Protein AF-A0A0E0NZV2-F1 (afdb_monomer)

Foldseek 3Di:
DDDPPDPPPPPPPAPLVVLVVCVVVDDADDFPPPDQDDPVQQVVLQVVLLVVLVVQLPAAAPLQDPCLQVPPFDDLLQQLCLLQLAHGRTLCNRRCLLLLVLVVVLLLCCLVVVHPQDPVDPVSVSSSLSSSLVSSLVVQLVVLLLCLLLQSRHHCVVSPVVSSVSSSVSNSVSSVSLSNSQSCQVSNSYQDGSSLSSSLSSQVVLLCCLAPPQAWDDPPPDTAGLHLPNRLVVLCVPDPDNVVSLVCSQPVDPDDDDRDHPLQAVLQVVLLVVLLVLQPAWDWFFKAQLPDPPPDRGHTDTCGLLNLQLSLVSVVSSVLVVLLSVLSSCCVVPPPDPVSVQSFDADPSHRQTPDHPNQLCRQQQELVSCVVPVVSLVSNLVCQLVSLLVSLVVSCSSVLVQLVSVLVVCVVVNMDGPPDDSVRSSVVSNVCNSVSSSSSSNVLSVSQSSSSHSNHSGRSSSSSSSSSSVVSSVVSVVVSVVD

Structure (mmCIF, N/CA/C/O backbone):
data_AF-A0A0E0NZV2-F1
#
_entry.id   AF-A0A0E0NZV2-F1
#
loop_
_atom_site.group_PDB
_atom_site.id
_atom_site.type_symbol
_atom_site.label_atom_id
_atom_site.label_alt_id
_atom_site.label_comp_id
_atom_site.label_asym_id
_atom_site.label_entity_id
_atom_site.label_seq_id
_atom_site.pdbx_PDB_ins_code
_atom_site.Cartn_x
_atom_site.Cartn_y
_atom_site.Cartn_z
_atom_site.occupancy
_atom_site.B_iso_or_equiv
_atom_site.auth_seq_id
_atom_site.auth_comp_id
_atom_site.auth_asym_id
_atom_site.auth_atom_id
_atom_site.pdbx_PDB_model_num
ATOM 1 N N . MET A 1 1 ? -22.552 44.363 41.358 1.00 32.25 1 MET A N 1
ATOM 2 C CA . MET A 1 1 ? -21.318 44.180 42.149 1.00 32.25 1 MET A CA 1
ATOM 3 C C . MET A 1 1 ? -20.881 42.730 42.026 1.00 32.25 1 MET A C 1
ATOM 5 O O . MET A 1 1 ? -21.705 41.866 42.267 1.00 32.25 1 MET A O 1
ATOM 9 N N . ALA A 1 2 ? -19.625 42.539 41.610 1.00 36.62 2 ALA A N 1
ATOM 10 C CA . ALA A 1 2 ? -18.756 41.363 41.749 1.00 36.62 2 ALA A CA 1
ATOM 11 C C . ALA A 1 2 ? -19.252 39.970 41.306 1.00 36.62 2 ALA A C 1
ATOM 13 O O . ALA A 1 2 ? -20.187 39.404 41.855 1.00 36.62 2 ALA A O 1
ATOM 14 N N . GLY A 1 3 ? -18.503 39.378 40.367 1.00 28.09 3 GLY A N 1
ATOM 15 C CA . GLY A 1 3 ? -18.608 37.955 40.044 1.00 28.09 3 GLY A CA 1
ATOM 16 C C . GLY A 1 3 ? -17.982 37.506 38.720 1.00 28.09 3 GLY A C 1
ATOM 17 O O . GLY A 1 3 ? -18.413 36.498 38.179 1.00 28.09 3 GLY A O 1
ATOM 18 N N . ARG A 1 4 ? -16.999 38.226 38.152 1.00 30.36 4 ARG A N 1
ATOM 19 C CA . ARG A 1 4 ? -16.176 37.684 37.056 1.00 30.36 4 ARG A CA 1
ATOM 20 C C . ARG A 1 4 ? -15.251 36.617 37.643 1.00 30.36 4 ARG A C 1
ATOM 22 O O . ARG A 1 4 ? -14.190 36.946 38.162 1.00 30.36 4 ARG A O 1
ATOM 29 N N . SER A 1 5 ? -15.644 35.349 37.556 1.00 30.02 5 SER A N 1
ATOM 30 C CA . SER A 1 5 ? -14.710 34.234 37.684 1.00 30.02 5 SER A CA 1
ATOM 31 C C . SER A 1 5 ? -13.857 34.198 36.418 1.00 30.02 5 SER A C 1
ATOM 33 O O . SER A 1 5 ? -14.290 33.741 35.361 1.00 30.02 5 SER A O 1
ATOM 35 N N . SER A 1 6 ? -12.655 34.748 36.525 1.00 30.53 6 SER A N 1
ATOM 36 C CA . SER A 1 6 ? -11.580 34.614 35.555 1.00 30.53 6 SER A CA 1
ATOM 37 C C . SER A 1 6 ? -11.226 33.136 35.372 1.00 30.53 6 SER A C 1
ATOM 39 O O . SER A 1 6 ? -10.406 32.593 36.111 1.00 30.53 6 SER A O 1
ATOM 41 N N . SER A 1 7 ? -11.832 32.480 34.383 1.00 30.81 7 SER A N 1
ATOM 42 C CA . SER A 1 7 ? -11.228 31.303 33.767 1.00 30.81 7 SER A CA 1
ATOM 43 C C . SER A 1 7 ? -9.992 31.793 33.024 1.00 30.81 7 SER A C 1
ATOM 45 O O . SER A 1 7 ? -10.098 32.470 32.001 1.00 30.81 7 SER A O 1
ATOM 47 N N . SER A 1 8 ? -8.830 31.516 33.599 1.00 27.69 8 SER A N 1
ATOM 48 C CA . SER A 1 8 ? -7.523 31.727 33.002 1.00 27.69 8 SER A CA 1
ATOM 49 C C . SER A 1 8 ? -7.488 31.109 31.603 1.00 27.69 8 SER A C 1
ATOM 51 O O . SER A 1 8 ? -7.300 29.908 31.424 1.00 27.69 8 SER A O 1
ATOM 53 N N . SER A 1 9 ? -7.670 31.954 30.590 1.00 33.44 9 SER A N 1
ATOM 54 C CA . SER A 1 9 ? -7.289 31.669 29.216 1.00 33.44 9 SER A CA 1
ATOM 55 C C . SER A 1 9 ? -5.767 31.592 29.183 1.00 33.44 9 SER A C 1
ATOM 57 O O . SER A 1 9 ? -5.082 32.573 28.894 1.00 33.44 9 SER A O 1
ATOM 59 N N . SER A 1 10 ? -5.220 30.432 29.534 1.00 33.00 10 SER A N 1
ATOM 60 C CA . SER A 1 10 ? -3.885 30.084 29.090 1.00 33.00 10 SER A CA 1
ATOM 61 C C . SER A 1 10 ? -3.962 29.992 27.569 1.00 33.00 10 SER A C 1
ATOM 63 O O . SER A 1 10 ? -4.482 29.033 26.999 1.00 33.00 10 SER A O 1
ATOM 65 N N . SER A 1 11 ? -3.472 31.034 26.903 1.00 40.03 11 SER A N 1
ATOM 66 C CA . SER A 1 11 ? -3.041 31.010 25.509 1.00 40.03 11 SER A CA 1
ATOM 67 C C . SER A 1 11 ? -1.872 30.030 25.382 1.00 40.03 11 SER A C 1
ATOM 69 O O . SER A 1 11 ? -0.721 30.387 25.154 1.00 40.03 11 SER A O 1
ATOM 71 N N . SER A 1 12 ? -2.159 28.749 25.597 1.00 40.56 12 SER A N 1
ATOM 72 C CA . SER A 1 12 ? -1.285 27.668 25.191 1.00 40.56 12 SER A CA 1
ATOM 73 C C . SER A 1 12 ? -1.320 27.699 23.674 1.00 40.56 12 SER A C 1
ATOM 75 O O . SER A 1 12 ? -2.352 27.388 23.089 1.00 40.56 12 SER A O 1
ATOM 77 N N . PHE A 1 13 ? -0.235 28.159 23.049 1.00 45.69 13 PHE A N 1
ATOM 78 C CA . PHE A 1 13 ? -0.025 28.037 21.611 1.00 45.69 13 PHE A CA 1
ATOM 79 C C . PHE A 1 13 ? -0.293 26.584 21.209 1.00 45.69 13 PHE A C 1
ATOM 81 O O . PHE A 1 13 ? 0.538 25.702 21.430 1.00 45.69 13 PHE A O 1
ATOM 88 N N . ARG A 1 14 ? -1.482 26.312 20.668 1.00 58.84 14 ARG A N 1
ATOM 89 C CA . ARG A 1 14 ? -1.804 25.001 20.122 1.00 58.84 14 ARG A CA 1
ATOM 90 C C . ARG A 1 14 ? -1.232 24.979 18.719 1.00 58.84 14 ARG A C 1
ATOM 92 O O . ARG A 1 14 ? -1.557 25.834 17.905 1.00 58.84 14 ARG A O 1
ATOM 99 N N . LEU A 1 15 ? -0.415 23.974 18.416 1.00 60.66 15 LEU A N 1
ATOM 100 C CA . LEU A 1 15 ? 0.101 23.752 17.060 1.00 60.66 15 LEU A CA 1
ATOM 101 C C . LEU A 1 15 ? -1.025 23.697 16.005 1.00 60.66 15 LEU A C 1
ATOM 103 O O . LEU A 1 15 ? -0.796 24.075 14.861 1.00 60.66 15 LEU A O 1
ATOM 107 N N . LEU A 1 16 ? -2.248 23.308 16.395 1.00 61.91 16 LEU A N 1
ATOM 108 C CA . LEU A 1 16 ? -3.429 23.334 15.521 1.00 61.91 16 LEU A CA 1
ATOM 109 C C . LEU A 1 16 ? -3.835 24.752 15.079 1.00 61.91 16 LEU A C 1
ATOM 111 O O . LEU A 1 16 ? -4.348 24.922 13.975 1.00 61.91 16 LEU A O 1
ATOM 115 N N . ASP A 1 17 ? -3.585 25.778 15.897 1.00 65.88 17 ASP A N 1
ATOM 116 C CA . ASP A 1 17 ? -3.957 27.161 15.574 1.00 65.88 17 ASP A CA 1
ATOM 117 C C . ASP A 1 17 ? -3.041 27.774 14.504 1.00 65.88 17 ASP A C 1
ATOM 119 O O . ASP A 1 17 ? -3.435 28.721 13.826 1.00 65.88 17 ASP A O 1
ATOM 123 N N . LEU A 1 18 ? -1.861 27.181 14.275 1.00 64.88 18 LEU A N 1
ATOM 124 C CA . LEU A 1 18 ? -0.940 27.561 13.200 1.00 64.88 18 LEU A CA 1
ATOM 125 C C . LEU A 1 18 ? -1.483 27.195 11.806 1.00 64.88 18 LEU A C 1
ATOM 127 O O . LEU A 1 18 ? -1.093 27.796 10.808 1.00 64.88 18 LEU A O 1
ATOM 131 N N . VAL A 1 19 ? -2.402 26.225 11.735 1.00 67.06 19 VAL A N 1
ATOM 132 C CA . VAL A 1 19 ? -3.010 25.748 10.481 1.00 67.06 19 VAL A CA 1
ATOM 133 C C . VAL A 1 19 ? -4.252 26.560 10.107 1.00 67.06 19 VAL A C 1
ATOM 135 O O . VAL A 1 19 ? -4.541 26.714 8.922 1.00 67.06 19 VAL A O 1
ATOM 138 N N . ARG A 1 20 ? -4.946 27.158 11.090 1.00 68.38 20 ARG A N 1
ATOM 139 C CA . ARG A 1 20 ? -6.144 28.001 10.889 1.00 68.38 20 ARG A CA 1
ATOM 140 C C . ARG A 1 20 ? -6.035 29.045 9.765 1.00 68.38 20 ARG A C 1
ATOM 142 O O . ARG A 1 20 ? -6.991 29.131 8.997 1.00 68.38 20 ARG A O 1
ATOM 149 N N . PRO A 1 21 ? -4.935 29.813 9.600 1.00 71.25 21 PRO A N 1
ATOM 150 C CA . PRO A 1 21 ? -4.840 30.790 8.510 1.00 71.25 21 PRO A CA 1
ATOM 151 C C . PRO A 1 21 ? -4.806 30.159 7.109 1.00 71.25 21 PRO A C 1
ATOM 153 O O . PRO A 1 21 ? -5.149 30.829 6.139 1.00 71.25 21 PRO A O 1
ATOM 156 N N . PHE A 1 22 ? -4.432 28.883 6.986 1.00 70.62 22 PHE A N 1
ATOM 157 C CA . PHE A 1 22 ? -4.346 28.181 5.702 1.00 70.62 22 PHE A CA 1
ATOM 158 C C . PHE A 1 22 ? -5.611 27.392 5.346 1.00 70.62 22 PHE A C 1
ATOM 160 O O . PHE A 1 22 ? -5.809 27.073 4.177 1.00 70.62 22 PHE A O 1
ATOM 167 N N . VAL A 1 23 ? -6.496 27.122 6.313 1.00 70.75 23 VAL A N 1
ATOM 168 C CA . VAL A 1 23 ? -7.786 26.441 6.089 1.00 70.75 23 VAL A CA 1
ATOM 169 C C . VAL A 1 23 ? -8.616 27.067 4.953 1.00 70.75 23 VAL A C 1
ATOM 171 O O . VAL A 1 23 ? -9.043 26.312 4.084 1.00 70.75 23 VAL A O 1
ATOM 174 N N . PRO A 1 24 ? -8.812 28.401 4.860 1.00 69.06 24 PRO A N 1
ATOM 175 C CA . PRO A 1 24 ? -9.628 28.982 3.788 1.00 69.06 24 PRO A CA 1
ATOM 176 C C . PRO A 1 24 ? -8.982 28.919 2.393 1.00 69.06 24 PRO A C 1
ATOM 178 O O . PRO A 1 24 ? -9.675 29.107 1.397 1.00 69.06 24 PRO A O 1
ATOM 181 N N . LEU A 1 25 ? -7.670 28.670 2.302 1.00 71.50 25 LEU A N 1
ATOM 182 C CA . LEU A 1 25 ? -6.939 28.548 1.034 1.00 71.50 25 LEU A CA 1
ATOM 183 C C . LEU A 1 25 ? -6.938 27.114 0.488 1.00 71.50 25 LEU A C 1
ATOM 185 O O . LEU A 1 25 ? -6.632 26.905 -0.686 1.00 71.50 25 LEU A O 1
ATOM 189 N N . LEU A 1 26 ? -7.253 26.121 1.324 1.00 74.81 26 LEU A N 1
ATOM 190 C CA . LEU A 1 26 ? -7.222 24.717 0.934 1.00 74.81 26 LEU A CA 1
ATOM 191 C C . LEU A 1 26 ? -8.544 24.329 0.249 1.00 74.81 26 LEU A C 1
ATOM 193 O O . LEU A 1 26 ? -9.601 24.412 0.872 1.00 74.81 26 LEU A O 1
ATOM 197 N N . PRO A 1 27 ? -8.520 23.854 -1.009 1.00 74.75 27 PRO A N 1
ATOM 198 C CA . PRO A 1 27 ? -9.737 23.446 -1.709 1.00 74.75 27 PRO A CA 1
ATOM 199 C C . PRO A 1 27 ? -10.295 22.169 -1.085 1.00 74.75 27 PRO A C 1
ATOM 201 O O . PRO A 1 27 ? -9.691 21.116 -1.242 1.00 74.75 27 PRO A O 1
ATOM 204 N N . GLU A 1 28 ? -11.415 22.232 -0.371 1.00 73.38 28 GLU A N 1
ATOM 205 C CA . GLU A 1 28 ? -11.947 21.117 0.420 1.00 73.38 28 GLU A CA 1
ATOM 206 C C . GLU A 1 28 ? -13.145 20.413 -0.245 1.00 73.38 28 GLU A C 1
ATOM 208 O O . GLU A 1 28 ? -14.040 21.061 -0.793 1.00 73.38 28 GLU A O 1
ATOM 213 N N . VAL A 1 29 ? -13.192 19.074 -0.186 1.00 76.81 29 VAL A N 1
ATOM 214 C CA . VAL A 1 29 ? -14.366 18.317 -0.650 1.00 76.81 29 VAL A CA 1
ATOM 215 C C . VAL A 1 29 ? -15.492 18.500 0.367 1.00 76.81 29 VAL A C 1
ATOM 217 O O . VAL A 1 29 ? -15.311 18.214 1.546 1.00 76.81 29 VAL A O 1
ATOM 220 N N . ARG A 1 30 ? -16.675 18.961 -0.048 1.00 73.69 30 ARG A N 1
ATOM 221 C CA . ARG A 1 30 ? -17.800 19.134 0.887 1.00 73.69 30 ARG A CA 1
ATOM 222 C C . ARG A 1 30 ? -18.292 17.786 1.414 1.00 73.69 30 ARG A C 1
ATOM 224 O O . ARG A 1 30 ? -18.567 16.871 0.632 1.00 73.69 30 ARG A O 1
ATOM 231 N N . GLU A 1 31 ? -18.419 17.681 2.734 1.00 71.06 31 GLU A N 1
ATOM 232 C CA . GLU A 1 31 ? -19.078 16.542 3.373 1.00 71.06 31 GLU A CA 1
ATOM 233 C C . GLU A 1 31 ? -20.542 16.447 2.907 1.00 71.06 31 GLU A C 1
ATOM 235 O O . GLU A 1 31 ? -21.157 17.473 2.609 1.00 71.06 31 GLU A O 1
ATOM 240 N N . PRO A 1 32 ? -21.113 15.237 2.783 1.00 68.38 32 PRO A N 1
ATOM 241 C CA . PRO A 1 32 ? -22.511 15.089 2.395 1.00 68.38 32 PRO A CA 1
ATOM 242 C C . PRO A 1 32 ? -23.438 15.746 3.435 1.00 68.38 32 PRO A C 1
ATOM 244 O O . PRO A 1 32 ? -23.298 15.483 4.627 1.00 68.38 32 PRO A O 1
ATOM 247 N N . ASP A 1 33 ? -24.400 16.557 2.971 1.00 55.34 33 ASP A N 1
ATOM 248 C CA . ASP A 1 33 ? -25.298 17.426 3.765 1.00 55.34 33 ASP A CA 1
ATOM 249 C C . ASP A 1 33 ? -26.255 16.666 4.718 1.00 55.34 33 ASP A C 1
ATOM 251 O O . ASP A 1 33 ? -27.476 16.641 4.542 1.00 55.34 33 ASP A O 1
ATOM 255 N N . GLY A 1 34 ? -25.718 15.973 5.723 1.00 58.31 34 GLY A N 1
ATOM 256 C CA . GLY A 1 34 ? -26.465 15.280 6.781 1.00 58.31 34 GLY A CA 1
ATOM 257 C C . GLY A 1 34 ? -27.263 14.043 6.341 1.00 58.31 34 GLY A C 1
ATOM 258 O O . GLY A 1 34 ? -27.715 13.268 7.186 1.00 58.31 34 GLY A O 1
ATOM 259 N N . ARG A 1 35 ? -27.421 13.794 5.033 1.00 60.84 35 ARG A N 1
ATOM 260 C CA . ARG A 1 35 ? -28.046 12.579 4.488 1.00 60.84 35 ARG A CA 1
ATOM 261 C C . ARG A 1 35 ? -26.983 11.537 4.160 1.00 60.84 35 ARG A C 1
ATOM 263 O O . ARG A 1 35 ? -26.084 11.783 3.359 1.00 60.84 35 ARG A O 1
ATOM 270 N N . ARG A 1 36 ? -27.120 10.336 4.736 1.00 66.81 36 ARG A N 1
ATOM 271 C CA . ARG A 1 36 ? -26.273 9.188 4.382 1.00 66.81 36 ARG A CA 1
ATOM 272 C C . ARG A 1 36 ? -26.370 8.930 2.878 1.00 66.81 36 ARG A C 1
ATOM 274 O O . ARG A 1 36 ? -27.466 8.780 2.338 1.00 66.81 36 ARG A O 1
ATOM 281 N N . VAL A 1 37 ? -25.221 8.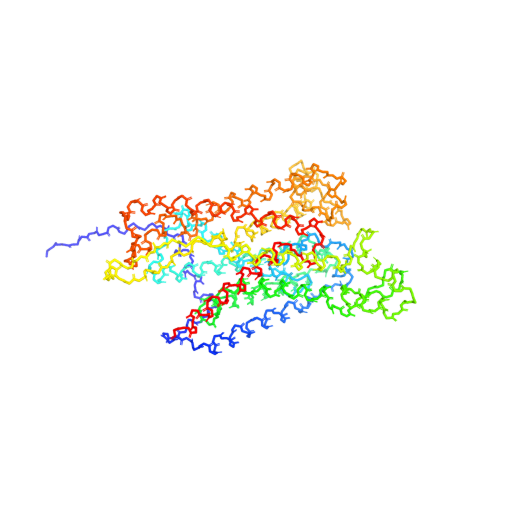878 2.209 1.00 77.00 37 VAL A N 1
ATOM 282 C CA . VAL A 1 37 ? -25.146 8.583 0.775 1.00 77.00 37 VAL A CA 1
ATOM 283 C C . VAL A 1 37 ? -25.684 7.163 0.543 1.00 77.00 37 VAL A C 1
ATOM 285 O O . VAL A 1 37 ? -25.226 6.236 1.217 1.00 77.00 37 VAL A O 1
ATOM 288 N N . PRO A 1 38 ? -26.645 6.960 -0.379 1.00 81.00 38 PRO A N 1
ATOM 289 C CA . PRO A 1 38 ? -27.196 5.636 -0.633 1.00 81.00 38 PRO A CA 1
ATOM 290 C C . PRO A 1 38 ? -26.116 4.701 -1.182 1.00 81.00 38 PRO A C 1
ATOM 292 O O . PRO A 1 38 ? -25.257 5.116 -1.963 1.00 81.00 38 PRO A O 1
ATOM 295 N N . PHE A 1 39 ? -26.207 3.420 -0.826 1.00 81.06 39 PHE A N 1
ATOM 296 C CA . PHE A 1 39 ? -25.228 2.383 -1.162 1.00 81.06 39 PHE A CA 1
ATOM 297 C C . PHE A 1 39 ? -24.814 2.375 -2.646 1.00 81.06 39 PHE A C 1
ATOM 299 O O . PHE A 1 39 ? -23.628 2.359 -2.967 1.00 81.06 39 PHE A O 1
ATOM 306 N N . ARG A 1 40 ? -25.780 2.471 -3.573 1.00 84.25 40 ARG A N 1
ATOM 307 C CA . ARG A 1 40 ? -25.501 2.498 -5.023 1.00 84.25 40 ARG A CA 1
ATOM 308 C C . ARG A 1 40 ? -24.644 3.697 -5.436 1.00 84.25 40 ARG A C 1
ATOM 310 O O . ARG A 1 40 ? -23.775 3.557 -6.290 1.00 84.25 40 ARG A O 1
ATOM 317 N N . ARG A 1 41 ? -24.874 4.865 -4.826 1.00 84.69 41 ARG A N 1
ATOM 318 C CA . ARG A 1 41 ? -24.106 6.084 -5.111 1.00 84.69 41 ARG A CA 1
ATOM 319 C C . ARG A 1 41 ? -22.706 5.996 -4.515 1.00 84.69 41 ARG A C 1
ATOM 321 O O . ARG A 1 41 ? -21.766 6.376 -5.199 1.00 84.69 41 ARG A O 1
ATOM 328 N N . LYS A 1 42 ? -22.553 5.420 -3.317 1.00 85.88 42 LYS A N 1
ATOM 329 C CA . LYS A 1 42 ? -21.223 5.124 -2.764 1.00 85.88 42 LYS A CA 1
ATOM 330 C C . LYS A 1 42 ? -20.426 4.184 -3.660 1.00 85.88 42 LYS A C 1
ATOM 332 O O . LYS A 1 42 ? -19.257 4.437 -3.931 1.00 85.88 42 LYS A O 1
ATOM 337 N N . LEU A 1 43 ? -21.064 3.130 -4.173 1.00 86.44 43 LEU A N 1
ATOM 338 C CA . LEU A 1 43 ? -20.422 2.188 -5.090 1.00 86.44 43 LEU A CA 1
ATOM 339 C C . LEU A 1 43 ? -19.987 2.864 -6.387 1.00 86.44 43 LEU A C 1
ATOM 341 O O . LEU A 1 43 ? -18.843 2.701 -6.798 1.00 86.44 43 LEU A O 1
ATOM 345 N N . ALA A 1 44 ? -20.865 3.670 -6.987 1.00 88.75 44 ALA A N 1
ATOM 346 C CA . ALA A 1 44 ? -20.544 4.428 -8.190 1.00 88.75 44 ALA A CA 1
ATOM 347 C C . ALA A 1 44 ? -19.397 5.426 -7.958 1.00 88.75 44 ALA A C 1
ATOM 349 O O . ALA A 1 44 ? -18.475 5.482 -8.765 1.00 88.75 44 ALA A O 1
ATOM 350 N N . CYS A 1 45 ? -19.406 6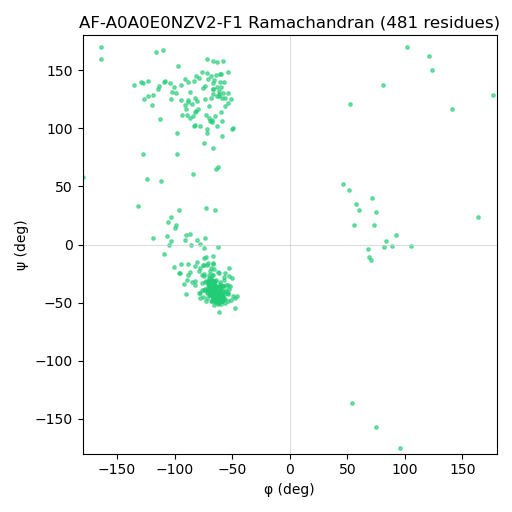.165 -6.844 1.00 88.19 45 CYS A N 1
ATOM 351 C CA . CYS A 1 45 ? -18.323 7.083 -6.481 1.00 88.19 45 CYS A CA 1
ATOM 352 C C . CYS A 1 45 ? -17.003 6.345 -6.227 1.00 88.19 45 CYS A C 1
ATOM 354 O O . CYS A 1 45 ? -15.964 6.786 -6.706 1.00 88.19 45 CYS A O 1
ATOM 356 N N . THR A 1 46 ? -17.044 5.203 -5.535 1.00 88.81 46 THR A N 1
ATOM 357 C CA . THR A 1 46 ? -15.857 4.370 -5.286 1.00 88.81 46 THR A CA 1
ATOM 358 C C . THR A 1 46 ? -15.268 3.852 -6.599 1.00 88.81 46 THR A C 1
ATOM 360 O O . THR A 1 46 ? -14.065 3.956 -6.821 1.00 88.81 46 THR A O 1
ATOM 363 N N . ALA A 1 47 ? -16.114 3.348 -7.502 1.00 89.69 47 ALA A N 1
ATOM 364 C CA . ALA A 1 47 ? -15.694 2.873 -8.817 1.00 89.69 47 ALA A CA 1
ATOM 365 C C . ALA A 1 47 ? -15.147 4.007 -9.699 1.00 89.69 47 ALA A C 1
ATOM 367 O O . ALA A 1 47 ? -14.125 3.828 -10.355 1.00 89.69 47 ALA A O 1
ATOM 368 N N . ALA A 1 48 ? -15.782 5.183 -9.686 1.00 91.31 48 ALA A N 1
ATOM 369 C CA . ALA A 1 48 ? -15.318 6.353 -10.428 1.00 91.31 48 ALA A CA 1
ATOM 370 C C . ALA A 1 48 ? -13.963 6.860 -9.912 1.00 91.31 48 ALA A C 1
ATOM 372 O O . ALA A 1 48 ? -13.078 7.152 -10.713 1.00 91.31 48 ALA A O 1
ATOM 373 N N . ALA A 1 49 ? -13.776 6.911 -8.589 1.00 90.81 49 ALA A N 1
ATOM 374 C CA . ALA A 1 49 ? -12.504 7.288 -7.981 1.00 90.81 49 ALA A CA 1
ATOM 375 C C . ALA A 1 49 ? -11.390 6.292 -8.337 1.00 90.81 49 ALA A C 1
ATOM 377 O O . ALA A 1 49 ? -10.289 6.698 -8.702 1.00 90.81 49 ALA A O 1
ATOM 378 N N . LEU A 1 50 ? -11.694 4.990 -8.295 1.00 90.00 50 LEU A N 1
ATOM 379 C CA . LEU A 1 50 ? -10.762 3.939 -8.695 1.00 90.00 50 LEU A CA 1
ATOM 380 C C . LEU A 1 50 ? -10.388 4.038 -10.178 1.00 90.00 50 LEU A C 1
ATOM 382 O O . LEU A 1 50 ? -9.218 3.926 -10.529 1.00 90.00 50 LEU A O 1
ATOM 386 N N . PHE A 1 51 ? -11.370 4.275 -11.047 1.00 90.81 51 PHE A N 1
ATOM 387 C CA . PHE A 1 51 ? -11.138 4.434 -12.478 1.00 90.81 51 PHE A CA 1
ATOM 388 C C . PHE A 1 51 ? -10.273 5.661 -12.781 1.00 90.81 51 PHE A C 1
ATOM 390 O O . PHE A 1 51 ? -9.329 5.560 -13.558 1.00 90.81 51 PHE A O 1
ATOM 397 N N . ALA A 1 52 ? -10.550 6.797 -12.134 1.00 90.69 52 ALA A N 1
ATOM 398 C CA . ALA A 1 52 ? -9.731 7.999 -12.262 1.00 90.69 52 ALA A CA 1
ATOM 399 C C . ALA A 1 52 ? -8.284 7.741 -11.816 1.00 90.69 52 ALA A C 1
ATOM 401 O O . ALA A 1 52 ? -7.352 8.109 -12.529 1.00 90.69 52 ALA A O 1
ATOM 402 N N . PHE A 1 53 ? -8.096 7.048 -10.688 1.00 89.75 53 PHE A N 1
ATOM 403 C CA . PHE A 1 53 ? -6.772 6.660 -10.205 1.00 89.75 53 PHE A CA 1
ATOM 404 C C . PHE A 1 53 ? -6.025 5.782 -11.221 1.00 89.75 53 PHE A C 1
ATOM 406 O O . PHE A 1 53 ? -4.907 6.114 -11.606 1.00 89.75 53 PHE A O 1
ATOM 413 N N . LEU A 1 54 ? -6.656 4.712 -11.717 1.00 88.06 54 LEU A N 1
ATOM 414 C CA . LEU A 1 54 ? -6.057 3.806 -12.706 1.00 88.06 54 LEU A CA 1
ATOM 415 C C . LEU A 1 54 ? -5.739 4.510 -14.032 1.00 88.06 54 LEU A C 1
ATOM 417 O O . LEU A 1 54 ? -4.688 4.272 -14.621 1.00 88.06 54 LEU A O 1
ATOM 421 N N . ALA A 1 55 ? -6.609 5.413 -14.490 1.00 89.50 55 ALA A N 1
ATOM 422 C CA . ALA A 1 55 ? -6.357 6.208 -15.687 1.00 89.50 55 ALA A CA 1
ATOM 423 C C . ALA A 1 55 ? -5.119 7.100 -15.512 1.00 89.50 55 ALA A C 1
ATOM 425 O O . ALA A 1 55 ? -4.251 7.126 -16.382 1.00 89.50 55 ALA A O 1
ATOM 426 N N . CYS A 1 56 ? -4.984 7.781 -14.369 1.00 87.31 56 CYS A N 1
ATOM 427 C CA . CYS A 1 56 ? -3.798 8.583 -14.069 1.00 87.31 56 CYS A CA 1
ATOM 428 C C . CYS A 1 56 ? -2.522 7.737 -13.942 1.00 87.31 56 CYS A C 1
ATOM 430 O O . CYS A 1 56 ? -1.458 8.176 -14.376 1.00 87.31 56 CYS A O 1
ATOM 432 N N . SER A 1 57 ? -2.634 6.516 -13.420 1.00 83.25 57 SER A N 1
ATOM 433 C CA . SER A 1 57 ? -1.541 5.542 -13.328 1.00 83.25 57 SER A CA 1
ATOM 434 C C . SER A 1 57 ? -1.051 5.014 -14.681 1.00 83.25 57 SER A C 1
ATOM 436 O O . SER A 1 57 ? -0.016 4.352 -14.724 1.00 83.25 57 SER A O 1
ATOM 438 N N . GLN A 1 58 ? -1.763 5.302 -15.774 1.00 84.38 58 GLN A N 1
ATOM 439 C CA . GLN A 1 58 ? -1.404 4.929 -17.148 1.00 84.38 58 GLN A CA 1
ATOM 440 C C . GLN A 1 58 ? -0.971 6.131 -18.006 1.00 84.38 58 GLN A C 1
ATOM 442 O O . GLN A 1 58 ? -0.491 5.949 -19.124 1.00 84.38 58 GLN A O 1
ATOM 447 N N . LEU A 1 59 ? -1.116 7.366 -17.508 1.00 85.62 59 LEU A N 1
ATOM 448 C CA . LEU A 1 59 ? -0.729 8.576 -18.236 1.00 85.62 59 LEU A CA 1
ATOM 449 C C . LEU A 1 59 ? 0.784 8.823 -18.106 1.00 85.62 59 LEU A C 1
ATOM 451 O O . LEU A 1 59 ? 1.248 9.109 -16.997 1.00 85.62 59 LEU A O 1
ATOM 455 N N . PRO A 1 60 ? 1.565 8.747 -19.202 1.00 83.94 60 PRO A N 1
ATOM 456 C CA . PRO A 1 60 ? 3.001 8.991 -19.155 1.00 83.94 60 PRO A CA 1
ATOM 457 C C . PRO A 1 60 ? 3.315 10.478 -18.946 1.00 83.94 60 PRO A C 1
ATOM 459 O O . PRO A 1 60 ? 2.601 11.356 -19.435 1.00 83.94 60 PRO A O 1
ATOM 462 N N . LEU A 1 61 ? 4.417 10.761 -18.250 1.00 82.19 61 LEU A N 1
ATOM 463 C CA . LEU A 1 61 ? 4.907 12.125 -18.035 1.00 82.19 61 LEU A CA 1
ATOM 464 C C . LEU A 1 61 ? 5.461 12.727 -19.330 1.00 82.19 61 LEU A C 1
ATOM 466 O O . LEU A 1 61 ? 6.139 12.067 -20.123 1.00 82.19 61 LEU A O 1
ATOM 470 N N . TYR A 1 62 ? 5.221 14.021 -19.513 1.00 80.12 62 TYR A N 1
ATOM 471 C CA . TYR A 1 62 ? 5.788 14.782 -20.620 1.00 80.12 62 TYR A CA 1
ATOM 472 C C . TYR A 1 62 ? 7.249 15.153 -20.329 1.00 80.12 62 TYR A C 1
ATOM 474 O O . TYR A 1 62 ? 7.601 15.480 -19.200 1.00 80.12 62 TYR A O 1
ATOM 482 N N . GLY A 1 63 ? 8.107 15.145 -21.353 1.00 68.56 63 GLY A N 1
ATOM 483 C CA . GLY A 1 63 ? 9.519 15.539 -21.225 1.00 68.56 63 GLY A CA 1
ATOM 484 C C . GLY A 1 63 ? 10.483 14.406 -20.851 1.00 68.56 63 GLY A C 1
ATOM 485 O O . GLY A 1 63 ? 11.694 14.625 -20.813 1.00 68.56 63 GLY A O 1
ATOM 486 N N . LEU A 1 64 ? 9.985 13.182 -20.641 1.00 65.75 64 LEU A N 1
ATOM 487 C CA . LEU A 1 64 ? 10.830 11.993 -20.534 1.00 65.75 64 LEU A CA 1
ATOM 488 C C . LEU A 1 64 ? 11.237 11.513 -21.931 1.00 65.75 64 LEU A C 1
ATOM 490 O O . LEU A 1 64 ? 10.401 11.083 -22.728 1.00 65.75 64 LEU A O 1
ATOM 494 N N . HIS A 1 65 ? 12.536 11.534 -22.232 1.00 55.62 65 HIS A N 1
ATOM 495 C CA . HIS A 1 65 ? 13.051 10.858 -23.420 1.00 55.62 65 HIS A CA 1
ATOM 496 C C . HIS A 1 65 ? 12.756 9.355 -23.288 1.00 55.62 65 HIS A C 1
ATOM 498 O O . HIS A 1 65 ? 13.098 8.745 -22.272 1.00 55.62 65 HIS A O 1
ATOM 504 N N . ARG A 1 66 ? 12.133 8.743 -24.309 1.00 44.88 66 ARG A N 1
ATOM 505 C CA . ARG A 1 66 ? 11.697 7.327 -24.297 1.00 44.88 66 ARG A CA 1
ATOM 506 C C . ARG A 1 66 ? 12.803 6.350 -23.862 1.00 44.88 66 ARG A C 1
ATOM 508 O O . ARG A 1 66 ? 12.494 5.345 -23.239 1.00 44.88 66 ARG A O 1
ATOM 515 N N . ALA A 1 67 ? 14.075 6.676 -24.110 1.00 41.69 67 ALA A N 1
ATOM 516 C CA . ALA A 1 67 ? 15.234 5.884 -23.691 1.00 41.69 67 ALA A CA 1
ATOM 517 C C . ALA A 1 67 ? 15.567 5.962 -22.181 1.00 41.69 67 ALA A C 1
ATOM 519 O O . ALA A 1 67 ? 16.106 5.004 -21.639 1.00 41.69 67 ALA A O 1
ATOM 520 N N . ALA A 1 68 ? 15.229 7.055 -21.483 1.00 44.75 68 ALA A N 1
ATOM 521 C CA . ALA A 1 68 ? 15.417 7.196 -20.032 1.00 44.75 68 ALA A CA 1
ATOM 522 C C . ALA A 1 68 ? 14.241 6.599 -19.233 1.00 44.75 68 ALA A C 1
ATOM 524 O O . ALA A 1 68 ? 14.442 6.036 -18.158 1.00 44.75 68 ALA A O 1
ATOM 525 N N . ALA A 1 69 ? 13.023 6.660 -19.789 1.00 41.09 69 ALA A N 1
ATOM 526 C CA . ALA A 1 69 ? 11.851 5.961 -19.253 1.00 41.09 69 ALA A CA 1
ATOM 527 C C . ALA A 1 69 ? 11.938 4.433 -19.456 1.00 41.09 69 ALA A C 1
ATOM 529 O O . ALA A 1 69 ? 11.507 3.675 -18.591 1.00 41.09 69 ALA A O 1
ATOM 530 N N . ALA A 1 70 ? 12.545 3.988 -20.564 1.00 37.28 70 ALA A N 1
ATOM 531 C CA . ALA A 1 70 ? 12.815 2.583 -20.884 1.00 37.28 70 ALA A CA 1
ATOM 532 C C . ALA A 1 70 ? 14.257 2.141 -20.555 1.00 37.28 70 ALA A C 1
ATOM 534 O O . ALA A 1 70 ? 14.719 1.123 -21.072 1.00 37.28 70 ALA A O 1
ATOM 535 N N . GLY A 1 71 ? 14.992 2.904 -19.735 1.00 38.81 71 GLY A N 1
ATOM 536 C CA . GLY A 1 71 ? 16.372 2.582 -19.374 1.00 38.81 71 GLY A CA 1
ATOM 537 C C . GLY A 1 71 ? 16.428 1.221 -18.686 1.00 38.81 71 GLY A C 1
ATOM 538 O O . GLY A 1 71 ? 15.883 1.069 -17.594 1.00 38.81 71 GLY A O 1
ATOM 539 N N . GLY A 1 72 ? 17.073 0.247 -19.336 1.00 36.41 72 GLY A N 1
ATOM 540 C CA . GLY A 1 72 ? 17.164 -1.172 -18.967 1.00 36.41 72 GLY A CA 1
ATOM 541 C C . GLY A 1 72 ? 17.904 -1.495 -17.662 1.00 36.41 72 GLY A C 1
ATOM 542 O O . GLY A 1 72 ? 18.490 -2.566 -17.543 1.00 36.41 72 GLY A O 1
ATOM 543 N N . GLY A 1 73 ? 17.884 -0.589 -16.685 1.00 41.59 73 GLY A N 1
ATOM 544 C CA . GLY A 1 73 ? 18.270 -0.861 -15.309 1.00 41.59 73 GLY A CA 1
ATOM 545 C C . GLY A 1 73 ? 17.075 -1.400 -14.527 1.00 41.59 73 GLY A C 1
ATOM 546 O O . GLY A 1 73 ? 15.987 -0.819 -14.568 1.00 41.59 73 GLY A O 1
ATOM 547 N N . ALA A 1 74 ? 17.281 -2.507 -13.810 1.00 44.88 74 ALA A N 1
ATOM 548 C CA . ALA A 1 74 ? 16.302 -3.051 -12.876 1.00 44.88 74 ALA A CA 1
ATOM 549 C C . ALA A 1 74 ? 15.823 -1.946 -11.922 1.00 44.88 74 ALA A C 1
ATOM 551 O O . ALA A 1 74 ? 16.641 -1.277 -11.293 1.00 44.88 74 ALA A O 1
ATOM 552 N N . ASP A 1 75 ? 14.507 -1.737 -11.853 1.00 55.03 75 ASP A N 1
ATOM 553 C CA . ASP A 1 75 ? 13.897 -0.757 -10.958 1.00 55.03 75 ASP A CA 1
ATOM 554 C C . ASP A 1 75 ? 14.155 -1.172 -9.499 1.00 55.03 75 ASP A C 1
ATOM 556 O O . ASP A 1 75 ? 13.588 -2.172 -9.046 1.00 55.03 75 ASP A O 1
ATOM 560 N N . PRO A 1 76 ? 14.994 -0.442 -8.745 1.00 51.97 76 PRO A N 1
ATOM 561 C CA . PRO A 1 76 ? 15.366 -0.832 -7.383 1.00 51.97 76 PRO A CA 1
ATOM 562 C C . PRO A 1 76 ? 14.195 -0.722 -6.411 1.00 51.97 76 PRO A C 1
ATOM 564 O O . PRO A 1 76 ? 14.203 -1.339 -5.350 1.00 51.97 76 PRO A O 1
ATOM 567 N N . PHE A 1 77 ? 13.174 0.061 -6.773 1.00 56.84 77 PHE A N 1
ATOM 568 C CA . PHE A 1 77 ? 12.002 0.325 -5.944 1.00 56.84 77 PHE A CA 1
ATOM 569 C C . PHE A 1 77 ? 10.799 -0.522 -6.325 1.00 56.84 77 PHE A C 1
ATOM 571 O O . PHE A 1 77 ? 9.687 -0.241 -5.878 1.00 56.84 77 PHE A O 1
ATOM 578 N N . TYR A 1 78 ? 10.995 -1.576 -7.115 1.00 61.09 78 TYR A N 1
ATOM 579 C CA . TYR A 1 78 ? 9.914 -2.439 -7.575 1.00 61.09 78 TYR A CA 1
ATOM 580 C C . TYR A 1 78 ? 8.979 -2.900 -6.439 1.00 61.09 78 TYR A C 1
ATOM 582 O O . TYR A 1 78 ? 7.755 -2.837 -6.586 1.00 61.09 78 TYR A O 1
ATOM 590 N N . TRP A 1 79 ? 9.521 -3.311 -5.281 1.00 60.31 79 TRP A N 1
ATOM 591 C CA . TRP A 1 79 ? 8.693 -3.751 -4.150 1.00 60.31 79 TRP A CA 1
ATOM 592 C C . TRP A 1 79 ? 7.937 -2.605 -3.473 1.00 60.31 79 TRP A C 1
ATOM 594 O O . TRP A 1 79 ? 6.826 -2.819 -2.987 1.00 60.31 79 TRP A O 1
ATOM 604 N N . VAL A 1 80 ? 8.518 -1.400 -3.454 1.00 64.19 80 VAL A N 1
ATOM 605 C CA . VAL A 1 80 ? 7.954 -0.226 -2.777 1.00 64.19 80 VAL A CA 1
ATOM 606 C C . VAL A 1 80 ? 6.795 0.305 -3.606 1.00 64.19 80 VAL A C 1
ATOM 608 O O . VAL A 1 80 ? 5.723 0.587 -3.077 1.00 64.19 80 VAL A O 1
ATOM 611 N N . ARG A 1 81 ? 7.000 0.395 -4.921 1.00 70.69 81 ARG A N 1
ATOM 612 C CA . ARG A 1 81 ? 6.019 0.891 -5.887 1.00 70.69 81 ARG A CA 1
ATOM 613 C C . ARG A 1 81 ? 4.696 0.139 -5.813 1.00 70.69 81 ARG A C 1
ATOM 615 O O . ARG A 1 81 ? 3.634 0.754 -5.862 1.00 70.69 81 ARG A O 1
ATOM 622 N N . ALA A 1 82 ? 4.757 -1.178 -5.613 1.00 63.91 82 ALA A N 1
ATOM 623 C CA . ALA A 1 82 ? 3.566 -1.999 -5.423 1.00 63.91 82 ALA A CA 1
ATOM 624 C C . ALA A 1 82 ? 2.747 -1.568 -4.189 1.00 63.91 82 ALA A C 1
ATOM 626 O O . ALA A 1 82 ? 1.523 -1.509 -4.255 1.00 63.91 82 ALA A O 1
ATOM 627 N N . ILE A 1 83 ? 3.415 -1.224 -3.086 1.00 67.88 83 ILE A N 1
ATOM 628 C CA . ILE A 1 83 ? 2.784 -0.851 -1.811 1.00 67.88 83 ILE A CA 1
ATOM 629 C C . ILE A 1 83 ? 2.254 0.586 -1.856 1.00 67.88 83 ILE A C 1
ATOM 631 O O . ILE A 1 83 ? 1.145 0.857 -1.398 1.00 67.88 83 ILE A O 1
ATOM 635 N N . LEU A 1 84 ? 3.031 1.500 -2.437 1.00 74.25 84 LEU A N 1
ATOM 636 C CA . LEU A 1 84 ? 2.722 2.930 -2.510 1.00 74.25 84 LEU A CA 1
ATOM 637 C C . LEU A 1 84 ? 1.863 3.311 -3.722 1.00 74.25 84 LEU A C 1
ATOM 639 O O . LEU A 1 84 ? 1.672 4.497 -3.983 1.00 74.25 84 LEU A O 1
ATOM 643 N N . ALA A 1 85 ? 1.342 2.322 -4.452 1.00 75.12 85 ALA A N 1
ATOM 644 C CA . ALA A 1 85 ? 0.509 2.520 -5.634 1.00 75.12 85 ALA A CA 1
ATOM 645 C C . ALA A 1 85 ? 1.150 3.476 -6.666 1.00 75.12 85 ALA A C 1
ATOM 647 O O . ALA A 1 85 ? 0.518 4.419 -7.132 1.00 75.12 85 ALA A O 1
ATOM 648 N N . SER A 1 86 ? 2.436 3.260 -6.960 1.00 76.19 86 SER A N 1
ATOM 649 C CA . SER A 1 86 ? 3.251 4.128 -7.817 1.00 76.19 86 SER A CA 1
ATOM 650 C C . SER A 1 86 ? 3.661 3.411 -9.102 1.00 76.19 86 SER A C 1
ATOM 652 O O . SER A 1 86 ? 4.159 2.283 -9.053 1.00 76.19 86 SER A O 1
ATOM 654 N N . ASN A 1 87 ? 3.522 4.096 -10.241 1.00 75.12 87 ASN A N 1
ATOM 655 C CA . ASN A 1 87 ? 3.915 3.594 -11.559 1.00 75.12 87 ASN A CA 1
ATOM 656 C C . ASN A 1 87 ? 4.991 4.478 -12.191 1.00 75.12 87 ASN A C 1
ATOM 658 O O . ASN A 1 87 ? 4.818 5.693 -12.286 1.00 75.12 87 ASN A O 1
ATOM 662 N N . ARG A 1 88 ? 6.085 3.850 -12.649 1.00 72.75 88 ARG A N 1
ATOM 663 C CA . ARG A 1 88 ? 7.260 4.552 -13.184 1.00 72.75 88 ARG A CA 1
ATOM 664 C C . ARG A 1 88 ? 6.958 5.289 -14.485 1.00 72.75 88 ARG A C 1
ATOM 666 O O . ARG A 1 88 ? 6.422 4.700 -15.417 1.00 72.75 88 ARG A O 1
ATOM 673 N N . GLY A 1 89 ? 7.409 6.535 -14.577 1.00 72.69 89 GLY A N 1
ATOM 674 C CA . GLY A 1 89 ? 7.258 7.396 -15.741 1.00 72.69 89 GLY A CA 1
ATOM 675 C C . GLY A 1 89 ? 5.835 7.911 -15.940 1.00 72.69 89 GLY A C 1
ATOM 676 O O . GLY A 1 89 ? 5.527 8.367 -17.040 1.00 72.69 89 GLY A O 1
ATOM 677 N N . THR A 1 90 ? 4.978 7.840 -14.917 1.00 84.81 90 THR A N 1
ATOM 678 C CA . THR A 1 90 ? 3.569 8.249 -15.004 1.00 84.81 90 THR A CA 1
ATOM 679 C C . THR A 1 90 ? 3.260 9.426 -14.092 1.00 84.81 90 THR A C 1
ATOM 681 O O . THR A 1 90 ? 4.026 9.756 -13.186 1.00 84.81 90 THR A O 1
ATOM 684 N N . VAL A 1 91 ? 2.110 10.062 -14.308 1.00 84.38 91 VAL A N 1
ATOM 685 C CA . VAL A 1 91 ? 1.608 11.141 -13.438 1.00 84.38 91 VAL A CA 1
ATOM 686 C C . VAL A 1 91 ? 1.485 10.679 -11.976 1.00 84.38 91 VAL A C 1
ATOM 688 O O . VAL A 1 91 ? 1.594 11.491 -11.060 1.00 84.38 91 VAL A O 1
ATOM 691 N N . MET A 1 92 ? 1.335 9.370 -11.751 1.00 86.00 92 MET A N 1
ATOM 692 C CA . MET A 1 92 ? 1.211 8.750 -10.435 1.00 86.00 92 MET A CA 1
ATOM 693 C C . MET A 1 92 ? 2.548 8.196 -9.893 1.00 86.00 92 MET A C 1
ATOM 695 O O . MET A 1 92 ? 2.557 7.244 -9.116 1.00 86.00 92 MET A O 1
ATOM 699 N N . GLU A 1 93 ? 3.694 8.787 -10.262 1.00 82.69 93 GLU A N 1
ATOM 700 C CA . GLU A 1 93 ? 5.026 8.367 -9.776 1.00 82.69 93 GLU A CA 1
ATOM 701 C C . GLU A 1 93 ? 5.146 8.417 -8.247 1.00 82.69 93 GLU A C 1
ATOM 703 O O . GLU A 1 93 ? 5.751 7.540 -7.637 1.00 82.69 93 GLU A O 1
ATOM 708 N N . LEU A 1 94 ? 4.582 9.444 -7.610 1.00 80.69 94 LEU A N 1
ATOM 709 C CA . LEU A 1 94 ? 4.597 9.575 -6.148 1.00 80.69 94 LEU A CA 1
ATOM 710 C C . LEU A 1 94 ? 3.553 8.673 -5.478 1.00 80.69 94 LEU A C 1
ATOM 712 O O . LEU A 1 94 ? 3.680 8.354 -4.293 1.00 80.69 94 LEU A O 1
ATOM 716 N N . GLY A 1 95 ? 2.538 8.240 -6.231 1.00 85.00 95 GLY A N 1
ATOM 717 C CA . GLY A 1 95 ? 1.442 7.418 -5.735 1.00 85.00 95 GLY A CA 1
ATOM 718 C C . GLY A 1 95 ? 0.746 8.033 -4.521 1.00 85.00 95 GLY A C 1
ATOM 719 O O . GLY A 1 95 ? 0.491 9.234 -4.454 1.00 85.00 95 GLY A O 1
ATOM 720 N N . ILE A 1 96 ? 0.469 7.187 -3.533 1.00 85.38 96 ILE A N 1
ATOM 721 C CA . ILE A 1 96 ? -0.152 7.567 -2.253 1.00 85.38 96 ILE A CA 1
ATOM 722 C C . ILE A 1 96 ? 0.873 7.937 -1.165 1.00 85.38 96 ILE A C 1
ATOM 724 O O . ILE A 1 96 ? 0.488 8.197 -0.024 1.00 85.38 96 ILE A O 1
ATOM 728 N N . THR A 1 97 ? 2.172 7.964 -1.487 1.00 83.81 97 THR A N 1
ATOM 729 C CA . THR A 1 97 ? 3.264 8.178 -0.513 1.00 83.81 97 THR A CA 1
ATOM 730 C C . THR A 1 97 ? 3.092 9.447 0.323 1.00 83.81 97 THR A C 1
ATOM 732 O O . THR A 1 97 ? 3.149 9.345 1.555 1.00 83.81 97 THR A O 1
ATOM 735 N N . PRO A 1 98 ? 2.796 10.622 -0.271 1.00 86.56 98 PRO A N 1
ATOM 736 C CA . PRO A 1 98 ? 2.644 11.849 0.508 1.00 86.56 98 PRO A CA 1
ATOM 737 C C . PRO A 1 98 ? 1.463 11.787 1.482 1.00 86.56 98 PRO A C 1
ATOM 739 O O . PRO A 1 98 ? 1.555 12.281 2.605 1.00 86.56 98 PRO A O 1
ATOM 742 N N . VAL A 1 99 ? 0.373 11.128 1.074 1.00 87.00 99 VAL A N 1
ATOM 743 C CA . VAL A 1 99 ? -0.856 10.978 1.868 1.00 87.00 99 VAL A CA 1
ATOM 744 C C . VAL A 1 99 ? -0.606 10.091 3.086 1.00 87.00 99 VAL A C 1
ATOM 746 O O . VAL A 1 99 ? -0.953 10.452 4.213 1.00 87.00 99 VAL A O 1
ATOM 749 N N . VAL A 1 100 ? 0.044 8.941 2.877 1.00 84.25 100 VAL A N 1
ATOM 750 C CA . VAL A 1 100 ? 0.393 8.004 3.953 1.00 84.25 100 VAL A CA 1
ATOM 751 C C . VAL A 1 100 ? 1.398 8.633 4.914 1.00 84.25 100 VAL A C 1
ATOM 753 O O . VAL A 1 100 ? 1.237 8.537 6.131 1.00 84.25 100 VAL A O 1
ATOM 756 N N . THR A 1 101 ? 2.420 9.311 4.394 1.00 83.94 101 THR A N 1
ATOM 757 C CA . THR A 1 101 ? 3.460 9.947 5.214 1.00 83.94 101 THR A CA 1
ATOM 758 C C . THR A 1 101 ? 2.878 11.069 6.072 1.00 83.94 101 THR A C 1
ATOM 760 O O . THR A 1 101 ? 3.132 11.127 7.274 1.00 83.94 101 THR A O 1
ATOM 763 N N . ALA A 1 102 ? 2.027 11.924 5.503 1.00 86.50 102 ALA A N 1
ATOM 764 C CA . ALA A 1 102 ? 1.366 12.975 6.266 1.00 86.50 102 ALA A CA 1
ATOM 765 C C . ALA A 1 102 ? 0.407 12.410 7.322 1.00 86.50 102 ALA A C 1
ATOM 767 O O . ALA A 1 102 ? 0.434 12.846 8.473 1.00 86.50 102 ALA A O 1
ATOM 768 N N . GLY A 1 103 ? -0.414 11.419 6.956 1.00 84.62 103 GLY A N 1
ATOM 769 C CA . GLY A 1 103 ? -1.352 10.790 7.887 1.00 84.62 103 GLY A CA 1
ATOM 770 C C . GLY A 1 103 ? -0.642 10.125 9.060 1.00 84.62 103 GLY A C 1
ATOM 771 O O . GLY A 1 103 ? -1.043 10.290 10.210 1.00 84.62 103 GLY A O 1
ATOM 772 N N . THR A 1 104 ? 0.464 9.438 8.794 1.00 82.69 104 THR A N 1
ATOM 773 C CA . THR A 1 104 ? 1.248 8.769 9.836 1.00 82.69 104 THR A CA 1
ATOM 774 C C . THR A 1 104 ? 1.996 9.762 10.722 1.00 82.69 104 THR A C 1
ATOM 776 O O . THR A 1 104 ? 2.029 9.565 11.937 1.00 82.69 104 THR A O 1
ATOM 779 N N . LEU A 1 105 ? 2.508 10.869 10.170 1.00 84.25 105 LEU A N 1
ATOM 780 C CA . LEU A 1 105 ? 3.110 11.943 10.963 1.00 84.25 105 LEU A CA 1
ATOM 781 C C . LEU A 1 105 ? 2.084 12.574 11.915 1.00 84.25 105 LEU A C 1
ATOM 783 O O . LEU A 1 105 ? 2.348 12.703 13.109 1.00 84.25 105 LEU A O 1
ATOM 787 N N . VAL A 1 106 ? 0.897 12.927 11.410 1.00 85.06 106 VAL A N 1
ATOM 788 C CA . VAL A 1 106 ? -0.178 13.516 12.226 1.00 85.06 106 VAL A CA 1
ATOM 789 C C . VAL A 1 106 ? -0.644 12.535 13.300 1.00 85.06 106 VAL A C 1
ATOM 791 O O . VAL A 1 106 ? -0.770 12.917 14.463 1.00 85.06 106 VAL A O 1
ATOM 794 N N . GLN A 1 107 ? -0.828 11.260 12.952 1.00 81.44 107 GLN A N 1
ATOM 795 C CA . GLN A 1 107 ? -1.176 10.223 13.925 1.00 81.44 107 GLN A CA 1
ATOM 796 C C . GLN A 1 107 ? -0.105 10.075 15.006 1.00 81.44 107 GLN A C 1
ATOM 798 O O . GLN A 1 107 ? -0.449 9.974 16.178 1.00 81.44 107 GLN A O 1
ATOM 803 N N . LEU A 1 108 ? 1.181 10.124 14.653 1.00 81.69 108 LEU A N 1
ATOM 804 C CA . LEU A 1 108 ? 2.277 10.058 15.618 1.00 81.69 108 LEU A CA 1
ATOM 805 C C . LEU A 1 108 ? 2.302 11.287 16.539 1.00 81.69 108 LEU A C 1
ATOM 807 O O . LEU A 1 108 ? 2.501 11.139 17.745 1.00 81.69 108 LEU A O 1
ATOM 811 N N . LEU A 1 109 ? 2.043 12.488 16.015 1.00 82.31 109 LEU A N 1
ATOM 812 C CA . LEU A 1 109 ? 1.952 13.723 16.807 1.00 82.31 109 LEU A CA 1
ATOM 813 C C . LEU A 1 109 ? 0.791 13.694 17.812 1.00 82.31 109 LEU A C 1
ATOM 815 O O . LEU A 1 109 ? 0.959 14.117 18.959 1.00 82.31 109 LEU A O 1
ATOM 819 N N . VAL A 1 110 ? -0.365 13.165 17.405 1.00 81.19 110 VAL A N 1
ATOM 820 C CA . VAL A 1 110 ? -1.528 12.988 18.289 1.00 81.19 110 VAL A CA 1
ATOM 821 C C . VAL A 1 110 ? -1.279 11.855 19.292 1.00 81.19 110 VAL A C 1
ATOM 823 O O . VAL A 1 110 ? -1.489 12.028 20.490 1.00 81.19 110 VAL A O 1
ATOM 826 N N . GLY A 1 111 ? -0.761 10.713 18.836 1.00 74.94 111 GLY A N 1
ATOM 827 C CA . GLY A 1 111 ? -0.515 9.527 19.663 1.00 74.94 111 GLY A CA 1
ATOM 828 C C . GLY A 1 111 ? 0.587 9.714 20.710 1.00 74.94 111 GLY A C 1
ATOM 829 O O . GLY A 1 111 ? 0.505 9.158 21.803 1.00 74.94 111 GLY A O 1
ATOM 830 N N . SER A 1 112 ? 1.594 10.543 20.423 1.00 78.75 112 SER A N 1
ATOM 831 C CA . SER A 1 112 ? 2.631 10.932 21.393 1.00 78.75 112 SER A CA 1
ATOM 832 C C . SER A 1 112 ? 2.162 11.991 22.399 1.00 78.75 112 SER A C 1
ATOM 834 O O . SER A 1 112 ? 2.934 12.386 23.271 1.00 78.75 112 SER A O 1
ATOM 836 N N . ASN A 1 113 ? 0.904 12.444 22.312 1.00 73.62 113 ASN A N 1
ATOM 837 C CA . ASN A 1 113 ? 0.346 13.565 23.074 1.00 73.62 113 ASN A CA 1
ATOM 838 C C . ASN A 1 113 ? 1.128 14.887 22.920 1.00 73.62 113 ASN A C 1
ATOM 840 O O . ASN A 1 113 ? 0.934 15.802 23.725 1.00 73.62 113 ASN A O 1
ATOM 844 N N . LEU A 1 114 ? 1.985 15.014 21.896 1.00 75.75 114 LEU A N 1
ATOM 845 C CA . LEU A 1 114 ? 2.653 16.274 21.551 1.00 75.75 114 LEU A CA 1
ATOM 846 C C . LEU A 1 114 ? 1.624 17.313 21.094 1.00 75.75 114 LEU A C 1
ATOM 848 O O . LEU A 1 114 ? 1.718 18.493 21.428 1.00 75.75 114 LEU A O 1
ATOM 852 N N . VAL A 1 115 ? 0.612 16.845 20.361 1.00 74.88 115 VAL A N 1
ATOM 853 C CA . VAL A 1 115 ? -0.551 17.621 19.941 1.00 74.88 115 VAL A CA 1
ATOM 854 C C . VAL A 1 115 ? -1.781 17.065 20.653 1.00 74.88 115 VAL A C 1
ATOM 856 O O . VAL A 1 115 ? -2.256 15.975 20.343 1.00 74.88 115 VAL A O 1
ATOM 859 N N . ARG A 1 116 ? -2.313 17.821 21.621 1.00 68.25 116 ARG A N 1
ATOM 860 C CA . ARG A 1 116 ? -3.590 17.495 22.270 1.00 68.25 116 ARG A CA 1
ATOM 861 C C . ARG A 1 116 ? -4.728 17.894 21.340 1.00 68.25 116 ARG A C 1
ATOM 863 O O . ARG A 1 116 ? -5.041 19.077 21.238 1.00 68.25 116 ARG A O 1
ATOM 870 N N . ALA A 1 117 ? -5.305 16.914 20.663 1.00 67.06 117 ALA A N 1
ATOM 871 C CA . ALA A 1 117 ? -6.480 17.099 19.829 1.00 67.06 117 ALA A CA 1
ATOM 872 C C . ALA A 1 117 ? -7.610 16.216 20.355 1.00 67.06 117 ALA A C 1
ATOM 874 O O . ALA A 1 117 ? -7.472 14.989 20.423 1.00 67.06 117 ALA A O 1
ATOM 875 N N . ASP A 1 118 ? -8.726 16.835 20.734 1.00 68.25 118 ASP A N 1
ATOM 876 C CA . ASP A 1 118 ? -9.866 16.092 21.243 1.00 68.25 118 ASP A CA 1
ATOM 877 C C . ASP A 1 118 ? -10.671 15.555 20.068 1.00 68.25 118 ASP A C 1
ATOM 879 O O . ASP A 1 118 ? -11.471 16.244 19.439 1.00 68.25 118 ASP A O 1
ATOM 883 N N . SER A 1 119 ? -10.510 14.258 19.809 1.00 67.38 119 SER A N 1
ATOM 884 C CA . SER A 1 119 ? -11.274 13.553 18.778 1.00 67.38 119 SER A CA 1
ATOM 885 C C . SER A 1 119 ? -12.779 13.536 19.057 1.00 67.38 119 SER A C 1
ATOM 887 O O . SER A 1 119 ? -13.508 12.967 18.263 1.00 67.38 119 SER A O 1
ATOM 889 N N . SER A 1 120 ? -13.288 14.077 20.163 1.00 70.56 120 SER A N 1
ATOM 890 C CA . SER A 1 120 ? -14.725 14.256 20.405 1.00 70.56 120 SER A CA 1
ATOM 891 C C . SER A 1 120 ? -15.275 15.561 19.828 1.00 70.56 120 SER A C 1
ATOM 893 O O . SER A 1 120 ? -16.473 15.630 19.565 1.00 70.56 120 SER A O 1
ATOM 895 N N . ASN A 1 121 ? -14.429 16.576 19.627 1.00 80.75 121 ASN A N 1
ATOM 896 C CA . ASN A 1 121 ? -14.850 17.878 19.126 1.00 80.75 121 ASN A CA 1
ATOM 897 C C . ASN A 1 121 ? -14.816 17.888 17.582 1.00 80.75 121 ASN A C 1
ATOM 899 O O . ASN A 1 121 ? -13.767 17.574 17.011 1.00 80.75 121 ASN A O 1
ATOM 903 N N . PRO A 1 122 ? -15.923 18.211 16.881 1.00 77.81 122 PRO A N 1
ATOM 904 C CA . PRO A 1 122 ? -15.929 18.285 15.417 1.00 77.81 122 PRO A CA 1
ATOM 905 C C . PRO A 1 122 ? -14.908 19.289 14.861 1.00 77.81 122 PRO A C 1
ATOM 907 O O . PRO A 1 122 ? -14.264 18.988 13.858 1.00 77.81 122 PRO A O 1
ATOM 910 N N . ASP A 1 123 ? -14.690 20.416 15.541 1.00 79.62 123 ASP A N 1
ATOM 911 C CA . ASP A 1 123 ? -13.756 21.453 15.081 1.00 79.62 123 ASP A CA 1
ATOM 912 C C . ASP A 1 123 ? -12.300 20.964 15.093 1.00 79.62 123 ASP A C 1
ATOM 914 O O . ASP A 1 123 ? -11.556 21.167 14.133 1.00 79.62 123 ASP A O 1
ATOM 918 N N . ASP A 1 124 ? -11.896 20.246 16.146 1.00 79.75 124 ASP A N 1
ATOM 919 C CA . ASP A 1 124 ? -10.548 19.675 16.252 1.00 79.75 124 ASP A CA 1
ATOM 920 C C . ASP A 1 124 ? -10.323 18.587 15.190 1.00 79.75 124 ASP A C 1
ATOM 922 O O . ASP A 1 124 ? -9.230 18.483 14.632 1.00 79.75 124 ASP A O 1
ATOM 926 N N . ARG A 1 125 ? -11.358 17.800 14.856 1.00 78.31 125 ARG A N 1
ATOM 927 C CA . ARG A 1 125 ? -11.288 16.814 13.762 1.00 78.31 125 ARG A CA 1
ATOM 928 C C . ARG A 1 125 ? -11.097 17.485 12.406 1.00 78.31 125 ARG A C 1
ATOM 930 O O . ARG A 1 125 ? -10.268 17.025 11.621 1.00 78.31 125 ARG A O 1
ATOM 937 N N . ALA A 1 126 ? -11.835 18.563 12.144 1.00 79.75 126 ALA A N 1
ATOM 938 C CA . ALA A 1 126 ? -11.706 19.327 10.909 1.00 79.75 126 ALA A CA 1
ATOM 939 C C . ALA A 1 126 ? -10.303 19.946 10.787 1.00 79.75 126 ALA A C 1
ATOM 941 O O . ALA A 1 126 ? -9.659 19.816 9.747 1.00 79.75 126 ALA A O 1
ATOM 942 N N . LEU A 1 127 ? -9.774 20.523 11.874 1.00 81.88 127 LEU A N 1
ATOM 943 C CA . LEU A 1 127 ? -8.420 21.085 11.907 1.00 81.88 127 LEU A CA 1
ATOM 944 C C . LEU A 1 127 ? -7.331 20.025 11.699 1.00 81.88 127 LEU A C 1
ATOM 946 O O . LEU A 1 127 ? -6.376 20.277 10.966 1.00 81.88 127 LEU A O 1
ATOM 950 N N . LEU A 1 128 ? -7.468 18.836 12.296 1.00 81.56 128 LEU A N 1
ATOM 951 C CA . LEU A 1 128 ? -6.535 17.726 12.071 1.00 81.56 128 LEU A CA 1
ATOM 952 C C . LEU A 1 128 ? -6.557 17.237 10.618 1.00 81.56 128 LEU A C 1
ATOM 954 O O . LEU A 1 128 ? -5.497 17.006 10.037 1.00 81.56 128 LEU A O 1
ATOM 958 N N . SER A 1 129 ? -7.747 17.111 10.027 1.00 81.69 129 SER A N 1
ATOM 959 C CA . SER A 1 129 ? -7.914 16.735 8.619 1.00 81.69 129 SER A CA 1
ATOM 960 C C . SER A 1 129 ? -7.268 17.768 7.687 1.00 81.69 129 SER A C 1
ATOM 962 O O . SER A 1 129 ? -6.463 17.424 6.817 1.00 81.69 129 SER A O 1
ATOM 964 N N . ALA A 1 130 ? -7.519 19.058 7.936 1.00 83.94 130 ALA A N 1
ATOM 965 C CA . ALA A 1 130 ? -6.902 20.153 7.193 1.00 83.94 130 ALA A CA 1
ATOM 966 C C . ALA A 1 130 ? -5.369 20.170 7.346 1.00 83.94 130 ALA A C 1
ATOM 968 O O . ALA A 1 130 ? -4.653 20.358 6.361 1.00 83.94 130 ALA A O 1
ATOM 969 N N . ALA A 1 131 ? -4.851 19.914 8.553 1.00 85.69 131 ALA A N 1
ATOM 970 C CA . ALA A 1 131 ? -3.416 19.829 8.816 1.00 85.69 131 ALA A CA 1
ATOM 971 C C . ALA A 1 131 ? -2.757 18.663 8.065 1.00 85.69 131 ALA A C 1
ATOM 973 O O . ALA A 1 131 ? -1.724 18.854 7.421 1.00 85.69 131 ALA A O 1
ATOM 974 N N . GLN A 1 132 ? -3.368 17.473 8.093 1.00 86.38 132 GLN A N 1
ATOM 975 C CA . GLN A 1 132 ? -2.896 16.304 7.347 1.00 86.38 132 GLN A CA 1
ATOM 976 C C . GLN A 1 132 ? -2.841 16.589 5.846 1.00 86.38 132 GLN A C 1
ATOM 978 O O . GLN A 1 132 ? -1.869 16.238 5.173 1.00 86.38 132 GLN A O 1
ATOM 983 N N . LYS A 1 133 ? -3.858 17.261 5.314 1.00 87.75 133 LYS A N 1
ATOM 984 C CA . LYS A 1 133 ? -3.918 17.628 3.903 1.00 87.75 133 LYS A CA 1
ATOM 985 C C . LYS A 1 133 ? -2.855 18.647 3.512 1.00 87.75 133 LYS A C 1
ATOM 987 O O . LYS A 1 133 ? -2.159 18.443 2.520 1.00 87.75 133 LYS A O 1
ATOM 992 N N . LEU A 1 134 ? -2.701 19.717 4.290 1.00 89.12 134 LEU A N 1
ATOM 993 C CA . LEU A 1 134 ? -1.674 20.730 4.044 1.00 89.12 134 LEU A CA 1
ATOM 994 C C . LEU A 1 134 ? -0.286 20.091 4.040 1.00 89.12 134 LEU A C 1
ATOM 996 O O . LEU A 1 134 ? 0.499 20.307 3.118 1.00 89.12 134 LEU A O 1
ATOM 1000 N N . LEU A 1 135 ? -0.017 19.242 5.031 1.00 89.12 135 LEU A N 1
ATOM 1001 C CA . LEU A 1 135 ? 1.224 18.491 5.116 1.00 89.12 135 LEU A CA 1
ATOM 1002 C C . LEU A 1 135 ? 1.413 17.559 3.908 1.00 89.12 135 LEU A C 1
ATOM 1004 O O . LEU A 1 135 ? 2.507 17.511 3.356 1.00 89.12 135 LEU A O 1
ATOM 1008 N N . SER A 1 136 ? 0.355 16.883 3.446 1.00 89.50 136 SER A N 1
ATOM 1009 C CA . SER A 1 136 ? 0.402 16.031 2.245 1.00 89.50 136 SER A CA 1
ATOM 1010 C C . SER A 1 136 ? 0.802 16.828 1.002 1.00 89.50 136 SER A C 1
ATOM 1012 O O . SER A 1 136 ? 1.633 16.370 0.222 1.00 89.50 136 SER A O 1
ATOM 1014 N N . ILE A 1 137 ? 0.261 18.038 0.823 1.00 90.62 137 ILE A N 1
ATOM 1015 C CA . ILE A 1 137 ? 0.592 18.917 -0.311 1.00 90.62 137 ILE A CA 1
ATOM 1016 C C . ILE A 1 137 ? 2.059 19.363 -0.240 1.00 90.62 137 ILE A C 1
ATOM 1018 O O . ILE A 1 137 ? 2.775 19.291 -1.240 1.00 90.62 137 ILE A O 1
ATOM 1022 N N . VAL A 1 138 ? 2.529 19.775 0.942 1.00 90.38 138 VAL A N 1
ATOM 1023 C CA . VAL A 1 138 ? 3.925 20.196 1.150 1.00 90.38 138 VAL A CA 1
ATOM 1024 C C . VAL A 1 138 ? 4.894 19.041 0.895 1.00 90.38 138 VAL A C 1
ATOM 1026 O O . VAL A 1 138 ? 5.886 19.221 0.188 1.00 90.38 138 VAL A O 1
ATOM 1029 N N . ILE A 1 139 ? 4.593 17.847 1.415 1.00 89.38 139 ILE A N 1
ATOM 1030 C CA . ILE A 1 139 ? 5.396 16.642 1.175 1.00 89.38 139 ILE A CA 1
ATOM 1031 C C . ILE A 1 139 ? 5.396 16.298 -0.315 1.00 89.38 139 ILE A C 1
ATOM 1033 O O . ILE A 1 139 ? 6.463 16.052 -0.862 1.00 89.38 139 ILE A O 1
ATOM 1037 N N . THR A 1 140 ? 4.250 16.370 -0.999 1.00 90.19 140 THR A N 1
ATOM 1038 C CA . THR A 1 140 ? 4.163 16.106 -2.447 1.00 90.19 140 THR A CA 1
ATOM 1039 C C . THR A 1 140 ? 5.085 17.033 -3.240 1.00 90.19 140 THR A C 1
ATOM 1041 O O . THR A 1 140 ? 5.840 16.572 -4.094 1.00 90.19 140 THR A O 1
ATOM 1044 N N . ALA A 1 141 ? 5.068 18.337 -2.948 1.00 90.69 141 ALA A N 1
ATOM 1045 C CA . ALA A 1 141 ? 5.937 19.307 -3.615 1.00 90.69 141 ALA A CA 1
ATOM 1046 C C . ALA A 1 141 ? 7.426 19.058 -3.316 1.00 90.69 141 ALA A C 1
ATOM 1048 O O . ALA A 1 141 ? 8.265 19.116 -4.223 1.00 90.69 141 ALA A O 1
ATOM 1049 N N . GLY A 1 142 ? 7.751 18.744 -2.059 1.00 88.38 142 GLY A N 1
ATOM 1050 C CA . GLY A 1 142 ? 9.107 18.407 -1.631 1.00 88.38 142 GLY A CA 1
ATOM 1051 C C . GLY A 1 142 ? 9.638 17.135 -2.294 1.00 88.38 142 GLY A C 1
ATOM 1052 O O . GLY A 1 142 ? 10.731 17.151 -2.859 1.00 88.38 142 GLY A O 1
ATOM 1053 N N . GLU A 1 143 ? 8.855 16.056 -2.286 1.00 83.38 143 GLU A N 1
ATOM 1054 C CA . GLU A 1 143 ? 9.210 14.776 -2.901 1.00 83.38 143 GLU A CA 1
ATOM 1055 C C . GLU A 1 143 ? 9.310 14.886 -4.423 1.00 83.38 143 GLU A C 1
ATOM 1057 O O . GLU A 1 143 ? 10.290 14.407 -4.986 1.00 83.38 143 GLU A O 1
ATOM 1062 N N . ALA A 1 144 ? 8.377 15.567 -5.099 1.00 85.88 144 ALA A N 1
ATOM 1063 C CA . ALA A 1 144 ? 8.440 15.776 -6.548 1.00 85.88 144 ALA A CA 1
ATOM 1064 C C . ALA A 1 144 ? 9.727 16.511 -6.954 1.00 85.88 144 ALA A C 1
ATOM 1066 O O . ALA A 1 144 ? 10.428 16.107 -7.885 1.00 85.88 144 ALA A O 1
ATOM 1067 N N . THR A 1 145 ? 10.083 17.558 -6.203 1.00 83.88 145 THR A N 1
ATOM 1068 C CA . THR A 1 145 ? 11.321 18.314 -6.418 1.00 83.88 145 THR A CA 1
ATOM 1069 C C . THR A 1 145 ? 12.548 17.444 -6.145 1.00 83.88 145 THR A C 1
ATOM 1071 O O . THR A 1 145 ? 13.474 17.401 -6.955 1.00 83.88 145 THR A O 1
ATOM 1074 N N . ALA A 1 146 ? 12.553 16.700 -5.036 1.00 81.00 146 ALA A N 1
ATOM 1075 C CA . ALA A 1 146 ? 13.641 15.796 -4.683 1.00 81.00 146 ALA A CA 1
ATOM 1076 C C . ALA A 1 146 ? 13.818 14.666 -5.709 1.00 81.00 146 ALA A C 1
ATOM 1078 O O . ALA A 1 146 ? 14.951 14.306 -6.013 1.00 81.00 146 ALA A O 1
ATOM 1079 N N . TYR A 1 147 ? 12.733 14.144 -6.285 1.00 76.62 147 TYR A N 1
ATOM 1080 C CA . TYR A 1 147 ? 12.756 13.065 -7.274 1.00 76.62 147 TYR A CA 1
ATOM 1081 C C . TYR A 1 147 ? 13.367 13.511 -8.609 1.00 76.62 147 TYR A C 1
ATOM 1083 O O . TYR A 1 147 ? 14.154 12.789 -9.219 1.00 76.62 147 TYR A O 1
ATOM 1091 N N . VAL A 1 148 ? 13.059 14.729 -9.059 1.00 78.19 148 VAL A N 1
ATOM 1092 C CA . VAL A 1 148 ? 13.679 15.294 -10.268 1.00 78.19 148 VAL A CA 1
ATOM 1093 C C . VAL A 1 148 ? 15.144 15.658 -10.003 1.00 78.19 148 VAL A C 1
ATOM 1095 O O . VAL A 1 148 ? 16.016 15.340 -10.812 1.00 78.19 148 VAL A O 1
ATOM 1098 N N . LEU A 1 149 ? 15.445 16.248 -8.841 1.00 74.25 149 LEU A N 1
ATOM 1099 C CA . LEU A 1 149 ? 16.813 16.608 -8.450 1.00 74.25 149 LEU A CA 1
ATOM 1100 C C . LEU A 1 149 ? 17.704 15.401 -8.143 1.00 74.25 149 LEU A C 1
ATOM 1102 O O . LEU A 1 149 ? 18.923 15.507 -8.285 1.00 74.25 149 LEU A O 1
ATOM 1106 N N . SER A 1 150 ? 17.131 14.266 -7.736 1.00 68.25 150 SER A N 1
ATOM 1107 C CA . SER A 1 150 ? 17.884 13.025 -7.541 1.00 68.25 150 SER A CA 1
ATOM 1108 C C . SER A 1 150 ? 18.424 12.494 -8.865 1.00 68.25 150 SER A C 1
ATOM 1110 O O . SER A 1 150 ? 19.352 11.693 -8.849 1.00 68.25 150 SER A O 1
ATOM 1112 N N . GLY A 1 151 ? 17.902 12.966 -10.005 1.00 64.88 151 GLY A N 1
ATOM 1113 C CA . GLY A 1 151 ? 18.292 12.551 -11.347 1.00 64.88 151 GLY A CA 1
ATOM 1114 C C . GLY A 1 151 ? 17.753 11.171 -11.718 1.00 64.88 151 GLY A C 1
ATOM 1115 O O . GLY A 1 151 ? 18.394 10.467 -12.500 1.00 64.88 151 GLY A O 1
ATOM 1116 N N . ALA A 1 152 ? 16.613 10.768 -11.144 1.00 65.25 152 ALA A N 1
ATOM 1117 C CA . ALA A 1 152 ? 15.919 9.519 -11.470 1.00 65.25 152 ALA A CA 1
ATOM 1118 C C . ALA A 1 152 ? 15.467 9.445 -12.944 1.00 65.25 152 ALA A C 1
ATOM 1120 O O . ALA A 1 152 ? 15.333 8.356 -13.503 1.00 65.25 152 ALA A O 1
ATOM 1121 N N . TYR A 1 153 ? 15.287 10.605 -13.583 1.00 64.56 153 TYR A N 1
ATOM 1122 C CA . TYR A 1 153 ? 14.882 10.742 -14.985 1.00 64.56 153 TYR A CA 1
ATOM 1123 C C . TYR A 1 153 ? 16.014 11.162 -15.936 1.00 64.56 153 TYR A C 1
ATOM 1125 O O . TYR A 1 153 ? 15.789 11.276 -17.138 1.00 64.56 153 TYR A O 1
ATOM 1133 N N . GLY A 1 154 ? 17.225 11.368 -15.411 1.00 64.94 154 GLY A N 1
ATOM 1134 C CA . GLY A 1 154 ? 18.357 11.984 -16.109 1.00 64.94 154 GLY A CA 1
ATOM 1135 C C . GLY A 1 154 ? 18.846 13.238 -15.379 1.00 64.94 154 GLY A C 1
ATOM 1136 O O . GLY A 1 154 ? 18.154 13.776 -14.515 1.00 64.94 154 GLY A O 1
ATOM 1137 N N . SER A 1 155 ? 20.063 13.697 -15.680 1.00 63.34 155 SER A N 1
ATOM 1138 C CA . SER A 1 155 ? 20.589 14.928 -15.083 1.00 63.34 155 SER A CA 1
ATOM 1139 C C . SER A 1 155 ? 19.816 16.150 -15.595 1.00 63.34 155 SER A C 1
ATOM 1141 O O . SER A 1 155 ? 19.411 16.210 -16.757 1.00 63.34 155 SER A O 1
ATOM 1143 N N . VAL A 1 156 ? 19.628 17.154 -14.732 1.00 62.19 156 VAL A N 1
ATOM 1144 C CA . VAL A 1 156 ? 18.882 18.390 -15.055 1.00 62.19 156 VAL A CA 1
ATOM 1145 C C . VAL A 1 156 ? 19.475 19.113 -16.276 1.00 62.19 156 VAL A C 1
ATOM 1147 O O . VAL A 1 156 ? 18.746 19.746 -17.036 1.00 62.19 156 VAL A O 1
ATOM 1150 N N . GLY A 1 157 ? 20.781 18.951 -16.515 1.00 62.66 157 GLY A N 1
ATOM 1151 C CA . GLY A 1 157 ? 21.464 19.474 -17.701 1.00 62.66 157 GLY A CA 1
ATOM 1152 C C . GLY A 1 157 ? 21.059 18.802 -19.019 1.00 62.66 157 GLY A C 1
ATOM 1153 O O . GLY A 1 157 ? 21.064 19.468 -20.046 1.00 62.66 157 GLY A O 1
ATOM 1154 N N . VAL A 1 158 ? 20.662 17.523 -19.002 1.00 64.75 158 VAL A N 1
ATOM 1155 C CA . VAL A 1 158 ? 20.214 16.777 -20.196 1.00 64.75 158 VAL A CA 1
ATOM 1156 C C . VAL A 1 158 ? 18.704 16.918 -20.417 1.00 64.75 158 VAL A C 1
ATOM 1158 O O . VAL A 1 158 ? 18.246 16.921 -21.556 1.00 64.75 158 VAL A O 1
ATOM 1161 N N . LEU A 1 159 ? 17.913 17.074 -19.348 1.00 66.38 159 LEU A N 1
ATOM 1162 C CA . LEU A 1 159 ? 16.469 17.332 -19.463 1.00 66.38 159 LEU A CA 1
ATOM 1163 C C . LEU A 1 159 ? 16.161 18.755 -19.947 1.00 66.38 159 LEU A C 1
ATOM 1165 O O . LEU A 1 159 ? 15.145 18.969 -20.610 1.00 66.38 159 LEU A O 1
ATOM 1169 N N . GLY A 1 160 ? 17.016 19.718 -19.595 1.00 74.19 160 GLY A N 1
ATOM 1170 C CA . GLY A 1 160 ? 16.729 21.142 -19.707 1.00 74.19 160 GLY A CA 1
ATOM 1171 C C . GLY A 1 160 ? 15.882 21.636 -18.529 1.00 74.19 160 GLY A C 1
ATOM 1172 O O . GLY A 1 160 ? 14.917 20.991 -18.112 1.00 74.19 160 GLY A O 1
ATOM 1173 N N . ALA A 1 161 ? 16.225 22.811 -17.993 1.00 76.62 161 ALA A N 1
ATOM 1174 C CA . ALA A 1 161 ? 15.576 23.373 -16.805 1.00 76.62 161 ALA A CA 1
ATOM 1175 C C . ALA A 1 161 ? 14.055 23.565 -16.980 1.00 76.62 161 ALA A C 1
ATOM 1177 O O . ALA A 1 161 ? 13.296 23.318 -16.046 1.00 76.62 161 ALA A O 1
ATOM 1178 N N . GLY A 1 162 ? 13.600 23.928 -18.186 1.00 80.81 162 GLY A N 1
ATOM 1179 C CA . GLY A 1 162 ? 12.173 24.083 -18.494 1.00 80.81 162 GLY A CA 1
ATOM 1180 C C . GLY A 1 162 ? 11.383 22.775 -18.387 1.00 80.81 162 GLY A C 1
ATOM 1181 O O . GLY A 1 162 ? 10.335 22.741 -17.745 1.00 80.81 162 GLY A O 1
ATOM 1182 N N . ASN A 1 163 ? 11.909 21.674 -18.935 1.00 80.81 163 ASN A N 1
ATOM 1183 C CA . ASN A 1 163 ? 11.258 20.363 -18.834 1.00 80.81 163 ASN A CA 1
ATOM 1184 C C . ASN A 1 163 ? 11.298 19.824 -17.403 1.00 80.81 163 ASN A C 1
ATOM 1186 O O . ASN A 1 163 ? 10.326 19.225 -16.957 1.00 80.81 163 ASN A O 1
ATOM 1190 N N . ALA A 1 164 ? 12.385 20.064 -16.663 1.00 80.62 164 ALA A N 1
ATOM 1191 C CA . ALA A 1 164 ? 12.478 19.666 -15.260 1.00 80.62 164 ALA A CA 1
ATOM 1192 C C . ALA A 1 164 ? 11.377 20.326 -14.409 1.00 80.62 164 ALA A C 1
ATOM 1194 O O . ALA A 1 164 ? 10.700 19.637 -13.649 1.00 80.62 164 ALA A O 1
ATOM 1195 N N . VAL A 1 165 ? 11.142 21.633 -14.582 1.00 86.00 165 VAL A N 1
ATOM 1196 C CA . VAL A 1 165 ? 10.050 22.351 -13.897 1.00 86.00 165 VAL A CA 1
ATOM 1197 C C . VAL A 1 165 ? 8.680 21.816 -14.320 1.00 86.00 165 VAL A C 1
ATOM 1199 O O . VAL A 1 165 ? 7.805 21.630 -13.476 1.00 86.00 165 VAL A O 1
ATOM 1202 N N . LEU A 1 166 ? 8.501 21.513 -15.608 1.00 86.88 166 LEU A N 1
ATOM 1203 C CA . LEU A 1 166 ? 7.255 20.960 -16.136 1.00 86.88 166 LEU A CA 1
ATOM 1204 C C . LEU A 1 166 ? 6.955 19.572 -15.540 1.00 86.88 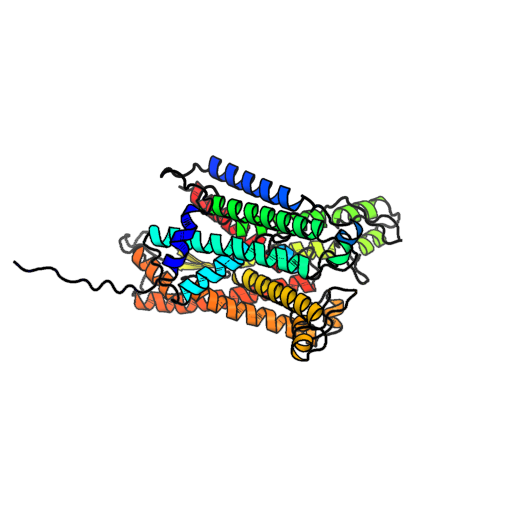166 LEU A C 1
ATOM 1206 O O . LEU A 1 166 ? 5.831 19.328 -15.105 1.00 86.88 166 LEU A O 1
ATOM 1210 N N . VAL A 1 167 ? 7.959 18.697 -15.427 1.00 85.75 167 VAL A N 1
ATOM 1211 C CA . VAL A 1 167 ? 7.824 17.386 -14.768 1.00 85.75 167 VAL A CA 1
ATOM 1212 C C . VAL A 1 167 ? 7.462 17.548 -13.291 1.00 85.75 167 VAL A C 1
ATOM 1214 O O . VAL A 1 167 ? 6.543 16.879 -12.825 1.00 85.75 167 VAL A O 1
ATOM 1217 N N . VAL A 1 168 ? 8.117 18.459 -12.557 1.00 88.69 168 VAL A N 1
ATOM 1218 C CA . VAL A 1 168 ? 7.757 18.734 -11.151 1.00 88.69 168 VAL A CA 1
ATOM 1219 C C . VAL A 1 168 ? 6.297 19.174 -11.044 1.00 88.69 168 VAL A C 1
ATOM 1221 O O . VAL A 1 168 ? 5.565 18.650 -10.208 1.00 88.69 168 VAL A O 1
ATOM 1224 N N . LEU A 1 169 ? 5.842 20.081 -11.912 1.00 91.12 169 LEU A N 1
ATOM 1225 C CA . LEU A 1 169 ? 4.455 20.542 -11.913 1.00 91.12 169 LEU A CA 1
ATOM 1226 C C . LEU A 1 169 ? 3.469 19.396 -12.190 1.00 91.12 169 LEU A C 1
ATOM 1228 O O . LEU A 1 169 ? 2.461 19.281 -11.496 1.00 91.12 169 LEU A O 1
ATOM 1232 N N . GLN A 1 170 ? 3.765 18.522 -13.157 1.00 91.00 170 GLN A N 1
ATOM 1233 C CA . GLN A 1 170 ? 2.929 17.353 -13.459 1.00 91.00 170 GLN A CA 1
ATOM 1234 C C . GLN A 1 170 ? 2.833 16.383 -12.284 1.00 91.00 170 GLN A C 1
ATOM 1236 O O . GLN A 1 170 ? 1.745 15.908 -11.968 1.00 91.00 170 GLN A O 1
ATOM 1241 N N . LEU A 1 171 ? 3.955 16.125 -11.615 1.00 89.31 171 LEU A N 1
ATOM 1242 C CA . LEU A 1 171 ? 4.019 15.263 -10.440 1.00 89.31 171 LEU A CA 1
ATOM 1243 C C . LEU A 1 171 ? 3.224 15.834 -9.258 1.00 89.31 171 LEU A C 1
ATOM 1245 O O . LEU A 1 171 ? 2.501 15.099 -8.587 1.00 89.31 171 LEU A O 1
ATOM 1249 N N . VAL A 1 172 ? 3.304 17.149 -9.031 1.00 91.50 172 VAL A N 1
ATOM 1250 C CA . VAL A 1 172 ? 2.514 17.826 -7.992 1.00 91.50 172 VAL A CA 1
ATOM 1251 C C . VAL A 1 172 ? 1.024 17.757 -8.308 1.00 91.50 172 VAL A C 1
ATOM 1253 O O . VAL A 1 172 ? 0.237 17.404 -7.433 1.00 91.50 172 VAL A O 1
ATOM 1256 N N . LEU A 1 173 ? 0.625 18.030 -9.554 1.00 91.19 173 LEU A N 1
ATOM 1257 C CA . LEU A 1 173 ? -0.775 17.930 -9.975 1.00 91.19 173 LEU A CA 1
ATOM 1258 C C . LEU A 1 173 ? -1.308 16.494 -9.849 1.00 91.19 173 LEU A C 1
ATOM 1260 O O . LEU A 1 173 ? -2.420 16.301 -9.362 1.00 91.19 173 LEU A O 1
ATOM 1264 N N . GLY A 1 174 ? -0.508 15.489 -10.215 1.00 89.75 174 GLY A N 1
ATOM 1265 C CA . GLY A 1 174 ? -0.838 14.076 -10.019 1.00 89.75 174 GLY A CA 1
ATOM 1266 C C . GLY A 1 174 ? -1.055 13.714 -8.550 1.00 89.75 174 GLY A C 1
ATOM 1267 O O . GLY A 1 174 ? -2.082 13.133 -8.196 1.00 89.75 174 GLY A O 1
ATOM 1268 N N . GLY A 1 175 ? -0.137 14.136 -7.675 1.00 89.75 175 GLY A N 1
ATOM 1269 C CA . GLY A 1 175 ? -0.268 13.938 -6.231 1.00 89.75 175 GLY A CA 1
ATOM 1270 C C . GLY A 1 175 ? -1.476 14.665 -5.630 1.00 89.75 175 GLY A C 1
ATOM 1271 O O . GLY A 1 175 ? -2.166 14.107 -4.779 1.00 89.75 175 GLY A O 1
ATOM 1272 N N . MET A 1 176 ? -1.811 15.866 -6.115 1.00 90.56 176 MET A N 1
ATOM 1273 C CA . MET A 1 176 ? -3.028 16.578 -5.701 1.00 90.56 176 MET A CA 1
ATOM 1274 C C . MET A 1 176 ? -4.301 15.806 -6.062 1.00 90.56 176 MET A C 1
ATOM 1276 O O . MET A 1 176 ? -5.211 15.718 -5.238 1.00 90.56 176 MET A O 1
ATOM 1280 N N . VAL A 1 177 ? -4.362 15.207 -7.257 1.00 90.62 177 VAL A N 1
ATOM 1281 C CA . VAL A 1 177 ? -5.490 14.351 -7.656 1.00 90.62 177 VAL A CA 1
ATOM 1282 C C . VAL A 1 177 ? -5.624 13.157 -6.708 1.00 90.62 177 VAL A C 1
ATOM 1284 O O . VAL A 1 177 ? -6.729 12.888 -6.237 1.00 90.62 177 VAL A O 1
ATOM 1287 N N . ALA A 1 178 ? -4.520 12.489 -6.359 1.00 89.31 178 ALA A N 1
ATOM 1288 C CA . ALA A 1 178 ? -4.536 11.383 -5.397 1.00 89.31 178 ALA A CA 1
ATOM 1289 C C . ALA A 1 178 ? -5.024 11.819 -4.001 1.00 89.31 178 ALA A C 1
ATOM 1291 O O . ALA A 1 178 ? -5.847 11.126 -3.401 1.00 89.31 178 ALA A O 1
ATOM 1292 N N . ILE A 1 179 ? -4.583 12.988 -3.516 1.00 90.56 179 ILE A N 1
ATOM 1293 C CA . ILE A 1 179 ? -5.033 13.572 -2.240 1.00 90.56 179 ILE A CA 1
ATOM 1294 C C . ILE A 1 179 ? -6.551 13.811 -2.252 1.00 90.56 179 ILE A C 1
ATOM 1296 O O . ILE A 1 179 ? -7.240 13.419 -1.312 1.00 90.56 179 ILE A O 1
ATOM 1300 N N . PHE A 1 180 ? -7.097 14.418 -3.310 1.00 89.75 180 PHE A N 1
ATOM 1301 C CA . PHE A 1 180 ? -8.537 14.696 -3.387 1.00 89.75 180 PHE A CA 1
ATOM 1302 C C . PHE A 1 180 ? -9.384 13.435 -3.557 1.00 89.75 180 PHE A C 1
ATOM 1304 O O . PHE A 1 180 ? -10.484 13.357 -3.008 1.00 89.75 180 PHE A O 1
ATOM 1311 N N . LEU A 1 181 ? -8.888 12.445 -4.303 1.00 89.69 181 LEU A N 1
ATOM 1312 C CA . LEU A 1 181 ? -9.554 11.153 -4.451 1.00 89.69 181 LEU A CA 1
ATOM 1313 C C . LEU A 1 181 ? -9.631 10.411 -3.110 1.00 89.69 181 LEU A C 1
ATOM 1315 O O . LEU A 1 181 ? -10.681 9.861 -2.781 1.00 89.69 181 LEU A O 1
ATOM 1319 N N . ASP A 1 182 ? -8.558 10.429 -2.316 1.00 88.31 182 ASP A N 1
ATOM 1320 C CA . ASP A 1 182 ? -8.565 9.853 -0.970 1.00 88.31 182 ASP A CA 1
ATOM 1321 C C . ASP A 1 182 ? -9.512 10.614 -0.027 1.00 88.31 182 ASP A C 1
ATOM 1323 O O . ASP A 1 182 ? -10.338 9.992 0.642 1.00 88.31 182 ASP A O 1
ATOM 1327 N N . GLU A 1 183 ? -9.487 11.950 -0.040 1.00 87.31 183 GLU A N 1
ATOM 1328 C CA . GLU A 1 183 ? -10.391 12.781 0.766 1.00 87.31 183 GLU A CA 1
ATOM 1329 C C . GLU A 1 183 ? -11.870 12.531 0.432 1.00 87.31 183 GLU A C 1
ATOM 1331 O O . GLU A 1 183 ? -12.705 12.413 1.333 1.00 87.31 183 GLU A O 1
ATOM 1336 N N . LEU A 1 184 ? -12.203 12.400 -0.857 1.00 88.00 184 LEU A N 1
ATOM 1337 C CA . LEU A 1 184 ? -13.556 12.081 -1.309 1.00 88.00 184 LEU A CA 1
ATOM 1338 C C . LEU A 1 184 ? -14.034 10.750 -0.718 1.00 88.00 184 LEU A C 1
ATOM 1340 O O . LEU A 1 184 ? -15.164 10.658 -0.233 1.00 88.00 184 LEU A O 1
ATOM 1344 N N . LEU A 1 185 ? -13.183 9.722 -0.723 1.00 87.38 185 LEU A N 1
ATOM 1345 C CA . LEU A 1 185 ? -13.531 8.414 -0.171 1.00 87.38 185 LEU A CA 1
ATOM 1346 C C . LEU A 1 185 ? -13.663 8.473 1.360 1.00 87.38 185 LEU A C 1
ATOM 1348 O O . LEU A 1 185 ? -14.654 7.973 1.897 1.00 87.38 185 LEU A O 1
ATOM 1352 N N . GLN A 1 186 ? -12.744 9.159 2.049 1.00 83.44 186 GLN A N 1
ATOM 1353 C CA . GLN A 1 186 ? -12.746 9.299 3.512 1.00 83.44 186 GLN A CA 1
ATOM 1354 C C . GLN A 1 186 ? -13.941 10.093 4.055 1.00 83.44 186 GLN A C 1
ATOM 1356 O O . GLN A 1 186 ? -14.450 9.769 5.128 1.00 83.44 186 GLN A O 1
ATOM 1361 N N . LYS A 1 187 ? -14.459 11.071 3.301 1.00 82.69 187 LYS A N 1
ATOM 1362 C CA . LYS A 1 187 ? -15.665 11.843 3.666 1.00 82.69 187 LYS A CA 1
ATOM 1363 C C . LYS A 1 187 ? -16.982 11.075 3.522 1.00 82.69 187 LYS A C 1
ATOM 1365 O O . LYS A 1 187 ? -18.059 11.634 3.716 1.00 82.69 187 LYS A O 1
ATOM 1370 N N . GLY A 1 188 ? -16.918 9.782 3.201 1.00 78.69 188 GLY A N 1
ATOM 1371 C CA . GLY A 1 188 ? -18.075 8.887 3.199 1.00 78.69 188 GLY A CA 1
ATOM 1372 C C . GLY A 1 188 ? -18.795 8.769 1.857 1.00 78.69 188 GLY A C 1
ATOM 1373 O O . GLY A 1 188 ? -19.844 8.121 1.791 1.00 78.69 188 GLY A O 1
ATOM 1374 N N . TYR A 1 189 ? -18.236 9.335 0.779 1.00 81.56 189 TYR A N 1
ATOM 1375 C CA . TYR A 1 189 ? -18.663 9.002 -0.585 1.00 81.56 189 TYR A CA 1
ATOM 1376 C C . TYR A 1 189 ? -18.143 7.627 -1.028 1.00 81.56 189 TYR A C 1
ATOM 1378 O O . TYR A 1 189 ? -18.673 7.065 -1.984 1.00 81.56 189 TYR A O 1
ATOM 1386 N N . GLY A 1 190 ? -17.124 7.090 -0.350 1.00 77.31 190 GLY A N 1
ATOM 1387 C CA . GLY A 1 190 ? -16.491 5.813 -0.659 1.00 77.31 190 GLY A CA 1
ATOM 1388 C C . GLY A 1 190 ? -16.753 4.709 0.359 1.00 77.31 190 GLY A C 1
ATOM 1389 O O . GLY A 1 190 ? -17.210 4.958 1.476 1.00 77.31 190 GLY A O 1
ATOM 1390 N N . PHE A 1 191 ? -16.408 3.478 -0.020 1.00 75.06 191 PHE A N 1
ATOM 1391 C CA . PHE A 1 191 ? -16.249 2.377 0.929 1.00 75.06 191 PHE A CA 1
ATOM 1392 C C . PHE A 1 191 ? -14.807 2.318 1.435 1.00 75.06 191 PHE A C 1
ATOM 1394 O O . PHE A 1 191 ? -13.887 2.025 0.673 1.00 75.06 191 PHE A O 1
ATOM 1401 N N . GLY A 1 192 ? -14.618 2.532 2.737 1.00 74.38 192 GLY A N 1
ATOM 1402 C CA . GLY A 1 192 ? -13.303 2.436 3.370 1.00 74.38 192 GLY A CA 1
ATOM 1403 C C . GLY A 1 192 ? -12.386 3.627 3.073 1.00 74.38 192 GLY A C 1
ATOM 1404 O O . GLY A 1 192 ? -12.847 4.729 2.794 1.00 74.38 192 GLY A O 1
ATOM 1405 N N . SER A 1 193 ? -11.077 3.403 3.198 1.00 81.12 193 SER A N 1
ATOM 1406 C CA . SER A 1 193 ? -10.039 4.413 2.956 1.00 81.12 193 SER A CA 1
ATOM 1407 C C . SER A 1 193 ? -9.579 4.374 1.495 1.00 81.12 193 SER A C 1
ATOM 1409 O O . SER A 1 193 ? -9.455 3.293 0.912 1.00 81.12 193 SER A O 1
ATOM 1411 N N . GLY A 1 194 ? -9.295 5.541 0.905 1.00 80.75 194 GLY A N 1
ATOM 1412 C CA . GLY A 1 194 ? -8.768 5.623 -0.456 1.00 80.75 194 GLY A CA 1
ATOM 1413 C C . GLY A 1 194 ? -7.388 4.992 -0.583 1.00 80.75 194 GLY A C 1
ATOM 1414 O O . GLY A 1 194 ? -7.165 4.203 -1.497 1.00 80.75 194 GLY A O 1
ATOM 1415 N N . ILE A 1 195 ? -6.513 5.231 0.398 1.00 82.44 195 ILE A N 1
ATOM 1416 C CA . ILE A 1 195 ? -5.173 4.628 0.499 1.00 82.44 195 ILE A CA 1
ATOM 1417 C C . ILE A 1 195 ? -5.223 3.112 0.275 1.00 82.44 195 ILE A C 1
ATOM 1419 O O . ILE A 1 195 ? -4.538 2.585 -0.600 1.00 82.44 195 ILE A O 1
ATOM 1423 N N . SER A 1 196 ? -6.059 2.402 1.038 1.00 80.81 196 SER A N 1
ATOM 1424 C CA . SER A 1 196 ? -6.126 0.944 0.950 1.00 80.81 196 SER A CA 1
ATOM 1425 C C . SER A 1 196 ? -6.642 0.495 -0.420 1.00 80.81 196 SER A C 1
ATOM 1427 O O . SER A 1 196 ? -6.065 -0.402 -1.037 1.00 80.81 196 SER A O 1
ATOM 1429 N N . LEU A 1 197 ? -7.693 1.151 -0.928 1.00 85.69 197 LEU A N 1
ATOM 1430 C CA . LEU A 1 197 ? -8.304 0.821 -2.215 1.00 85.69 197 LEU A CA 1
ATOM 1431 C C . LEU A 1 197 ? -7.318 0.996 -3.384 1.00 85.69 197 LEU A C 1
ATOM 1433 O O . LEU A 1 197 ? -7.224 0.112 -4.236 1.00 85.69 197 LEU A O 1
ATOM 1437 N N . PHE A 1 198 ? -6.561 2.097 -3.408 1.00 87.00 198 PHE A N 1
ATOM 1438 C CA . PHE A 1 198 ? -5.584 2.383 -4.464 1.00 87.00 198 PHE A CA 1
ATOM 1439 C C . PHE A 1 198 ? -4.392 1.422 -4.427 1.00 87.00 198 PHE A C 1
ATOM 1441 O O . PHE A 1 198 ? -4.000 0.903 -5.474 1.00 87.00 198 PHE A O 1
ATOM 1448 N N . THR A 1 199 ? -3.870 1.091 -3.240 1.00 81.44 199 THR A N 1
ATOM 1449 C CA . THR A 1 199 ? -2.828 0.058 -3.092 1.00 81.44 199 THR A CA 1
ATOM 1450 C C . THR A 1 199 ? -3.304 -1.305 -3.589 1.00 81.44 199 THR A C 1
ATOM 1452 O O . THR A 1 199 ? -2.577 -1.994 -4.313 1.00 81.44 199 THR A O 1
ATOM 1455 N N . ALA A 1 200 ? -4.528 -1.703 -3.228 1.00 84.19 200 ALA A N 1
ATOM 1456 C CA . ALA A 1 200 ? -5.089 -2.979 -3.653 1.00 84.19 200 ALA A CA 1
ATOM 1457 C C . ALA A 1 200 ? -5.266 -3.033 -5.177 1.00 84.19 200 ALA A C 1
ATOM 1459 O O . ALA A 1 200 ? -4.866 -4.013 -5.804 1.00 84.19 200 ALA A O 1
ATOM 1460 N N . ALA A 1 201 ? -5.798 -1.968 -5.780 1.00 87.19 201 ALA A N 1
ATOM 1461 C CA . ALA A 1 201 ? -5.992 -1.892 -7.223 1.00 87.19 201 ALA A CA 1
ATOM 1462 C C . ALA A 1 201 ? -4.671 -1.950 -7.996 1.00 87.19 201 ALA A C 1
ATOM 1464 O O . ALA A 1 201 ? -4.553 -2.774 -8.900 1.00 87.19 201 ALA A O 1
ATOM 1465 N N . ASN A 1 202 ? -3.663 -1.170 -7.592 1.00 84.75 202 ASN A N 1
ATOM 1466 C CA . ASN A 1 202 ? -2.352 -1.176 -8.247 1.00 84.75 202 ASN A CA 1
ATOM 1467 C C . ASN A 1 202 ? -1.655 -2.542 -8.137 1.00 84.75 202 ASN A C 1
ATOM 1469 O O . ASN A 1 202 ? -1.024 -3.023 -9.078 1.00 84.75 202 ASN A O 1
ATOM 1473 N N . THR A 1 203 ? -1.795 -3.213 -6.990 1.00 82.19 203 THR A N 1
ATOM 1474 C CA . THR A 1 203 ? -1.243 -4.562 -6.812 1.00 82.19 203 THR A CA 1
ATOM 1475 C C . THR A 1 203 ? -1.934 -5.565 -7.739 1.00 82.19 203 THR A C 1
ATOM 1477 O O . THR A 1 203 ? -1.255 -6.335 -8.421 1.00 82.19 203 THR A O 1
ATOM 1480 N N . CYS A 1 204 ? -3.270 -5.547 -7.802 1.00 84.94 204 CYS A N 1
ATOM 1481 C CA . CYS A 1 204 ? -4.046 -6.417 -8.687 1.00 84.94 204 CYS A CA 1
ATOM 1482 C C . CYS A 1 204 ? -3.721 -6.163 -10.165 1.00 84.94 204 CYS A C 1
ATOM 1484 O O . CYS A 1 204 ? -3.485 -7.111 -10.912 1.00 84.94 204 CYS A O 1
ATOM 1486 N N . GLU A 1 205 ? -3.640 -4.896 -10.573 1.00 84.75 205 GLU A N 1
ATOM 1487 C CA . GLU A 1 205 ? -3.226 -4.486 -11.915 1.00 84.75 205 GLU A CA 1
ATOM 1488 C C . GLU A 1 205 ? -1.829 -5.020 -12.259 1.00 84.75 205 GLU A C 1
ATOM 1490 O O . GLU A 1 205 ? -1.630 -5.612 -13.323 1.00 84.75 205 GLU A O 1
ATOM 1495 N N . GLY A 1 206 ? -0.866 -4.882 -11.344 1.00 80.19 206 GLY A N 1
ATOM 1496 C CA . GLY A 1 206 ? 0.493 -5.382 -11.528 1.00 80.19 206 GLY A CA 1
ATOM 1497 C C . GLY A 1 206 ? 0.567 -6.906 -11.678 1.00 80.19 206 GLY A C 1
ATOM 1498 O O . GLY A 1 206 ? 1.351 -7.402 -12.490 1.00 80.19 206 GLY A O 1
ATOM 1499 N N . VAL A 1 207 ? -0.250 -7.660 -10.935 1.00 82.50 207 VAL A N 1
ATOM 1500 C CA . VAL A 1 207 ? -0.335 -9.127 -11.064 1.00 82.50 207 VAL A CA 1
ATOM 1501 C C . VAL A 1 207 ? -0.958 -9.515 -12.405 1.00 82.50 207 VAL A C 1
ATOM 1503 O O . VAL A 1 207 ? -0.382 -10.325 -13.131 1.00 82.50 207 VAL A O 1
ATOM 1506 N N . VAL A 1 208 ? -2.087 -8.903 -12.777 1.00 85.69 208 VAL A N 1
ATOM 1507 C CA . VAL A 1 208 ? -2.784 -9.180 -14.044 1.00 85.69 208 VAL A CA 1
ATOM 1508 C C . VAL A 1 208 ? -1.897 -8.844 -15.241 1.00 85.69 208 VAL A C 1
ATOM 1510 O O . VAL A 1 208 ? -1.765 -9.656 -16.154 1.00 85.69 208 VAL A O 1
ATOM 1513 N N . THR A 1 209 ? -1.212 -7.701 -15.212 1.00 82.19 209 THR A N 1
ATOM 1514 C CA . THR A 1 209 ? -0.314 -7.269 -16.291 1.00 82.19 209 THR A CA 1
ATOM 1515 C C . THR A 1 209 ? 0.864 -8.229 -16.451 1.00 82.19 209 THR A C 1
ATOM 1517 O O . THR A 1 209 ? 1.213 -8.612 -17.565 1.00 82.19 209 THR A O 1
ATOM 1520 N N . ARG A 1 210 ? 1.472 -8.698 -15.357 1.00 77.62 210 ARG A N 1
ATOM 1521 C CA . ARG A 1 210 ? 2.587 -9.660 -15.439 1.00 77.62 210 ARG A CA 1
ATOM 1522 C C . ARG A 1 210 ? 2.141 -11.079 -15.792 1.00 77.62 210 ARG A C 1
ATOM 1524 O O . ARG A 1 210 ? 2.923 -11.833 -16.365 1.00 77.62 210 ARG A O 1
ATOM 1531 N N . ALA A 1 211 ? 0.898 -11.446 -15.495 1.00 81.62 211 ALA A N 1
ATOM 1532 C CA . ALA A 1 211 ? 0.339 -12.736 -15.882 1.00 81.62 211 ALA A CA 1
ATOM 1533 C C . ALA A 1 211 ? -0.083 -12.768 -17.362 1.00 81.62 211 ALA A C 1
ATOM 1535 O O . ALA A 1 211 ? 0.237 -13.726 -18.065 1.00 81.62 211 ALA A O 1
ATOM 1536 N N . LEU A 1 212 ? -0.778 -11.726 -17.832 1.00 82.50 212 LEU A N 1
ATOM 1537 C CA . LEU A 1 212 ? -1.528 -11.723 -19.095 1.00 82.50 212 LEU A CA 1
ATOM 1538 C C . LEU A 1 212 ? -1.051 -10.691 -20.129 1.00 82.50 212 LEU A C 1
ATOM 1540 O O . LEU A 1 212 ? -1.697 -10.554 -21.166 1.00 82.50 212 LEU A O 1
ATOM 1544 N N . SER A 1 213 ? 0.039 -9.951 -19.894 1.00 79.69 213 SER A N 1
ATOM 1545 C CA . SER A 1 213 ? 0.467 -8.923 -20.857 1.00 79.69 213 SER A CA 1
ATOM 1546 C C . SER A 1 213 ? 0.739 -9.508 -22.255 1.00 79.69 213 SER A C 1
ATOM 1548 O O . SER A 1 213 ? 1.489 -10.482 -22.389 1.00 79.69 213 SER A O 1
ATOM 1550 N N . PRO A 1 214 ? 0.173 -8.894 -23.313 1.00 73.50 214 PRO A N 1
ATOM 1551 C CA . PRO A 1 214 ? 0.425 -9.279 -24.700 1.00 73.50 214 PRO A CA 1
ATOM 1552 C C . PRO A 1 214 ? 1.673 -8.603 -25.292 1.00 73.50 214 PRO A C 1
ATOM 1554 O O . PRO A 1 214 ? 1.993 -8.828 -26.454 1.00 73.50 214 PRO A O 1
ATOM 1557 N N . ALA A 1 215 ? 2.373 -7.760 -24.527 1.00 75.62 215 ALA A N 1
ATOM 1558 C CA . ALA A 1 215 ? 3.583 -7.091 -24.992 1.00 75.62 215 ALA A CA 1
ATOM 1559 C C . ALA A 1 215 ? 4.708 -8.104 -25.249 1.00 75.62 215 ALA A C 1
ATOM 1561 O O . ALA A 1 215 ? 4.888 -9.042 -24.471 1.00 75.62 215 ALA A O 1
ATOM 1562 N N . THR A 1 216 ? 5.486 -7.887 -26.306 1.00 73.19 216 THR A N 1
ATOM 1563 C CA . THR A 1 216 ? 6.673 -8.682 -26.639 1.00 73.19 216 THR A CA 1
ATOM 1564 C C . THR A 1 216 ? 7.942 -7.878 -26.383 1.00 73.19 216 THR A C 1
ATOM 1566 O O . THR A 1 216 ? 7.993 -6.683 -26.670 1.00 73.19 216 THR A O 1
ATOM 1569 N N . MET A 1 217 ? 8.976 -8.528 -25.859 1.00 64.38 217 MET A N 1
ATOM 1570 C CA . MET A 1 217 ? 10.317 -7.967 -25.724 1.00 64.38 217 MET A CA 1
ATOM 1571 C C . MET A 1 217 ? 11.324 -8.868 -26.434 1.00 64.38 217 MET A C 1
ATOM 1573 O O . MET A 1 217 ? 11.389 -10.071 -26.184 1.00 64.38 217 MET A O 1
ATOM 1577 N N . ASP A 1 218 ? 12.125 -8.264 -27.304 1.00 64.62 218 ASP A N 1
ATOM 1578 C CA . ASP A 1 218 ? 13.211 -8.930 -28.016 1.00 64.62 218 ASP A CA 1
ATOM 1579 C C . ASP A 1 218 ? 14.502 -8.854 -27.191 1.00 64.62 218 ASP A C 1
ATOM 1581 O O . ASP A 1 218 ? 15.085 -7.784 -27.023 1.00 64.62 218 ASP A O 1
ATOM 1585 N N . ARG A 1 219 ? 14.974 -9.997 -26.675 1.00 60.12 219 ARG A N 1
ATOM 1586 C CA . ARG A 1 219 ? 16.280 -10.119 -25.984 1.00 60.12 219 ARG A CA 1
ATOM 1587 C C . ARG A 1 219 ? 17.368 -10.770 -26.847 1.00 60.12 219 ARG A C 1
ATOM 1589 O O . ARG A 1 219 ? 18.314 -11.351 -26.328 1.00 60.12 219 ARG A O 1
ATOM 1596 N N . GLY A 1 220 ? 17.224 -10.714 -28.171 1.00 56.47 220 GLY A N 1
ATOM 1597 C CA . GLY A 1 220 ? 18.179 -11.315 -29.113 1.00 56.47 220 GLY A CA 1
ATOM 1598 C C . GLY A 1 220 ? 17.974 -12.814 -29.381 1.00 56.47 220 GLY A C 1
ATOM 1599 O O . GLY A 1 220 ? 18.732 -13.394 -30.150 1.00 56.47 220 GLY A O 1
ATOM 1600 N N . ARG A 1 221 ? 16.937 -13.439 -28.799 1.00 60.75 221 ARG A N 1
ATOM 1601 C CA . ARG A 1 221 ? 16.457 -14.803 -29.126 1.00 60.75 221 ARG A CA 1
ATOM 1602 C C . ARG A 1 221 ? 15.131 -14.823 -29.909 1.00 60.75 221 ARG A C 1
ATOM 1604 O O . ARG A 1 221 ? 14.581 -15.897 -30.139 1.00 60.75 221 ARG A O 1
ATOM 1611 N N . GLY A 1 222 ? 14.650 -13.655 -30.334 1.00 62.38 222 GLY A N 1
ATOM 1612 C CA . GLY A 1 222 ? 13.329 -13.452 -30.931 1.00 62.38 222 GLY A CA 1
ATOM 1613 C C . GLY A 1 222 ? 12.324 -12.850 -29.945 1.00 62.38 222 GLY A C 1
ATOM 1614 O O . GLY A 1 222 ? 12.603 -12.727 -28.747 1.00 62.38 222 GLY A O 1
ATOM 1615 N N . ALA A 1 223 ? 11.166 -12.453 -30.478 1.00 64.56 223 ALA A N 1
ATOM 1616 C CA . ALA A 1 223 ? 10.144 -11.731 -29.738 1.00 64.56 223 ALA A CA 1
ATOM 1617 C C . ALA A 1 223 ? 9.499 -12.656 -28.701 1.00 64.56 223 ALA A C 1
ATOM 1619 O O . ALA A 1 223 ? 8.713 -13.544 -29.037 1.00 64.56 223 ALA A O 1
ATOM 1620 N N . GLU A 1 224 ? 9.823 -12.456 -27.425 1.00 68.50 224 GLU A N 1
ATOM 1621 C CA . GLU A 1 224 ? 9.202 -13.205 -26.341 1.00 68.50 224 GLU A CA 1
ATOM 1622 C C . GLU A 1 224 ? 8.117 -12.372 -25.658 1.00 68.50 224 GLU A C 1
ATOM 1624 O O . GLU A 1 224 ? 8.320 -11.204 -25.332 1.00 68.50 224 GLU A O 1
ATOM 1629 N N . PHE A 1 225 ? 6.963 -12.977 -25.376 1.00 72.31 225 PHE A N 1
ATOM 1630 C CA . PHE A 1 225 ? 5.909 -12.310 -24.613 1.00 72.31 225 PHE A CA 1
ATOM 1631 C C . PHE A 1 225 ? 6.345 -12.049 -23.164 1.00 72.31 225 PHE A C 1
ATOM 1633 O O . PHE A 1 225 ? 6.964 -12.898 -22.515 1.00 72.31 225 PHE A O 1
ATOM 1640 N N . VAL A 1 226 ? 5.999 -10.870 -22.649 1.00 69.44 226 VAL A N 1
ATOM 1641 C CA . VAL A 1 226 ? 6.288 -10.431 -21.276 1.00 69.44 226 VAL A CA 1
ATOM 1642 C C . VAL A 1 226 ? 5.396 -11.151 -20.263 1.00 69.44 226 VAL A C 1
ATOM 1644 O O . VAL A 1 226 ? 5.841 -11.427 -19.151 1.00 69.44 226 VAL A O 1
ATOM 1647 N N . GLY A 1 227 ? 4.158 -11.490 -20.634 1.00 75.69 227 GLY A N 1
ATOM 1648 C CA . GLY A 1 227 ? 3.224 -12.179 -19.748 1.00 75.69 227 GLY A CA 1
ATOM 1649 C C . GLY A 1 227 ? 3.577 -13.654 -19.555 1.00 75.69 227 GLY A C 1
ATOM 1650 O O . GLY A 1 227 ? 3.869 -14.362 -20.517 1.00 75.69 227 GLY A O 1
ATOM 1651 N N . ALA A 1 228 ? 3.513 -14.139 -18.312 1.00 72.94 228 ALA A N 1
ATOM 1652 C CA . ALA A 1 228 ? 3.819 -15.537 -17.992 1.00 72.94 228 ALA A CA 1
ATOM 1653 C C . ALA A 1 228 ? 2.893 -16.522 -18.732 1.00 72.94 228 ALA A C 1
ATOM 1655 O O . ALA A 1 228 ? 3.350 -17.511 -19.304 1.00 72.94 228 ALA A O 1
ATOM 1656 N N . VAL A 1 229 ? 1.584 -16.240 -18.746 1.00 79.12 229 VAL A N 1
ATOM 1657 C CA . VAL A 1 229 ? 0.562 -17.118 -19.339 1.00 79.12 229 VAL A CA 1
ATOM 1658 C C . VAL A 1 229 ? 0.525 -16.972 -20.858 1.00 79.12 229 VAL A C 1
ATOM 1660 O O . VAL A 1 229 ? 0.444 -17.973 -21.568 1.00 79.12 229 VAL A O 1
ATOM 1663 N N . THR A 1 230 ? 0.627 -15.742 -21.369 1.00 75.88 230 THR A N 1
ATOM 1664 C CA . THR A 1 230 ? 0.649 -15.461 -22.815 1.00 75.88 230 THR A CA 1
ATOM 1665 C C . THR A 1 230 ? 1.889 -16.059 -23.473 1.00 75.88 230 THR A C 1
ATOM 1667 O O . THR A 1 230 ? 1.780 -16.709 -24.512 1.00 75.88 230 THR A O 1
ATOM 1670 N N . ALA A 1 231 ? 3.054 -15.945 -22.832 1.00 73.12 231 ALA A N 1
ATOM 1671 C CA . ALA A 1 231 ? 4.274 -16.583 -23.307 1.00 73.12 231 ALA A CA 1
ATOM 1672 C C . ALA A 1 231 ? 4.206 -18.103 -23.241 1.00 73.12 231 ALA A C 1
ATOM 1674 O O . ALA A 1 231 ? 4.617 -18.761 -24.191 1.00 73.12 231 ALA A O 1
ATOM 1675 N N . ALA A 1 232 ? 3.666 -18.669 -22.159 1.00 71.69 232 ALA A N 1
ATOM 1676 C CA . ALA A 1 232 ? 3.478 -20.109 -22.066 1.00 71.69 232 ALA A CA 1
ATOM 1677 C C . ALA A 1 232 ? 2.580 -20.623 -23.197 1.00 71.69 232 ALA A C 1
ATOM 1679 O O . ALA A 1 232 ? 2.959 -21.567 -23.886 1.00 71.69 232 ALA A O 1
ATOM 1680 N N . ALA A 1 233 ? 1.441 -19.967 -23.438 1.00 78.38 233 ALA A N 1
ATOM 1681 C CA . ALA A 1 233 ? 0.524 -20.315 -24.519 1.00 78.38 233 ALA A CA 1
ATOM 1682 C C . ALA A 1 233 ? 1.199 -20.220 -25.897 1.00 78.38 233 ALA A C 1
ATOM 1684 O O . ALA A 1 233 ? 1.081 -21.141 -26.703 1.00 78.38 233 ALA A O 1
ATOM 1685 N N . HIS A 1 234 ? 1.967 -19.155 -26.146 1.00 76.88 234 HIS A N 1
ATOM 1686 C CA . HIS A 1 234 ? 2.699 -18.987 -27.399 1.00 76.88 234 HIS A CA 1
ATOM 1687 C C . HIS A 1 234 ? 3.803 -20.040 -27.586 1.00 76.88 234 HIS A C 1
ATOM 1689 O O . HIS A 1 234 ? 3.908 -20.632 -28.659 1.00 76.88 234 HIS A O 1
ATOM 1695 N N . LEU A 1 235 ? 4.604 -20.324 -26.553 1.00 71.44 235 LEU A N 1
ATOM 1696 C CA . LEU A 1 235 ? 5.675 -21.329 -26.599 1.00 71.44 235 LEU A CA 1
ATOM 1697 C C . LEU A 1 235 ? 5.122 -22.748 -26.786 1.00 71.44 235 LEU A C 1
ATOM 1699 O O . LEU A 1 235 ? 5.703 -23.539 -27.528 1.00 71.44 235 LEU A O 1
ATOM 1703 N N . LEU A 1 236 ? 3.986 -23.058 -26.153 1.00 73.12 236 LEU A N 1
ATOM 1704 C CA . LEU A 1 236 ? 3.260 -24.320 -26.325 1.00 73.12 236 LEU A CA 1
ATOM 1705 C C . LEU A 1 236 ? 2.664 -24.473 -27.732 1.00 73.12 236 LEU A C 1
ATOM 1707 O O . LEU A 1 236 ? 2.598 -25.596 -28.230 1.00 73.12 236 LEU A O 1
ATOM 1711 N N . ALA A 1 237 ? 2.232 -23.375 -28.360 1.00 76.38 237 ALA A N 1
ATOM 1712 C CA . ALA A 1 237 ? 1.636 -23.387 -29.695 1.00 76.38 237 ALA A CA 1
ATOM 1713 C C . ALA A 1 237 ? 2.676 -23.414 -30.830 1.00 76.38 237 ALA A C 1
ATOM 1715 O O . ALA A 1 237 ? 2.438 -24.039 -31.859 1.00 76.38 237 ALA A O 1
ATOM 1716 N N . THR A 1 238 ? 3.821 -22.747 -30.659 1.00 75.25 238 THR A N 1
ATOM 1717 C CA . THR A 1 238 ? 4.810 -22.543 -31.736 1.00 75.25 238 THR A CA 1
ATOM 1718 C C . THR A 1 238 ? 5.943 -23.567 -31.767 1.00 75.25 238 THR A C 1
ATOM 1720 O O . THR A 1 238 ? 6.526 -23.787 -32.828 1.00 75.25 238 THR A O 1
ATOM 1723 N N . ARG A 1 239 ? 6.282 -24.224 -30.646 1.00 67.69 239 ARG A N 1
ATOM 1724 C CA . ARG A 1 239 ? 7.392 -25.194 -30.610 1.00 67.69 239 ARG A CA 1
ATOM 1725 C C . ARG A 1 239 ? 6.933 -26.637 -30.829 1.00 67.69 239 ARG A C 1
ATOM 1727 O O . ARG A 1 239 ? 6.003 -27.119 -30.192 1.00 67.69 239 ARG A O 1
ATOM 1734 N N . ALA A 1 240 ? 7.698 -27.373 -31.639 1.00 60.50 240 ALA A N 1
ATOM 1735 C CA . ALA A 1 240 ? 7.463 -28.792 -31.932 1.00 60.50 240 ALA A CA 1
ATOM 1736 C C . ALA A 1 240 ? 7.650 -29.718 -30.705 1.00 60.50 240 ALA A C 1
ATOM 1738 O O . ALA A 1 240 ? 6.955 -30.722 -30.565 1.00 60.50 240 ALA A O 1
ATOM 1739 N N . SER A 1 241 ? 8.564 -29.384 -29.783 1.00 68.38 241 SER A N 1
ATOM 1740 C CA . SER A 1 241 ? 8.838 -30.174 -28.573 1.00 68.38 241 SER A CA 1
ATOM 1741 C C . SER A 1 241 ? 8.107 -29.616 -27.343 1.00 68.38 241 SER A C 1
ATOM 1743 O O . SER A 1 241 ? 8.615 -28.722 -26.658 1.00 68.38 241 SER A O 1
ATOM 1745 N N . LYS A 1 242 ? 6.937 -30.182 -27.020 1.00 66.69 242 LYS A N 1
ATOM 1746 C CA . LYS A 1 242 ? 6.086 -29.738 -25.896 1.00 66.69 242 LYS A CA 1
ATOM 1747 C C . LYS A 1 242 ? 6.787 -29.810 -24.530 1.00 66.69 242 LYS A C 1
ATOM 1749 O O . LYS A 1 242 ? 6.605 -28.926 -23.704 1.00 66.69 242 LYS A O 1
ATOM 1754 N N . LEU A 1 243 ? 7.636 -30.815 -24.304 1.00 68.88 243 LEU A N 1
ATOM 1755 C CA . LEU A 1 243 ? 8.349 -31.022 -23.031 1.00 68.88 243 LEU A CA 1
ATOM 1756 C C . LEU A 1 243 ? 9.420 -29.952 -22.760 1.00 68.88 243 LEU A C 1
ATOM 1758 O O . LEU A 1 243 ? 9.486 -29.409 -21.657 1.0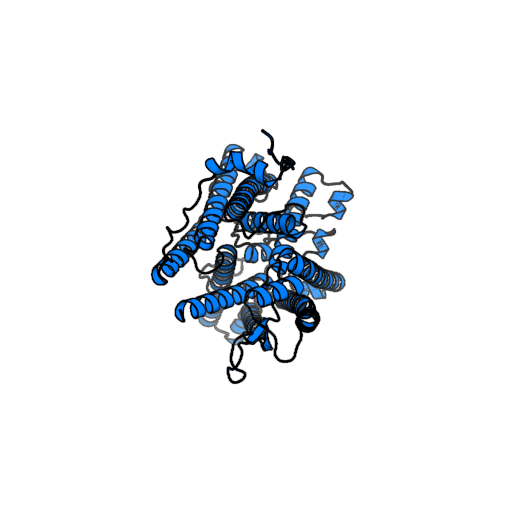0 68.88 243 LEU A O 1
ATOM 1762 N N . SER A 1 244 ? 10.213 -29.593 -23.773 1.00 63.72 244 SER A N 1
ATOM 1763 C CA . SER A 1 244 ? 11.191 -28.504 -23.659 1.00 63.72 244 SER A CA 1
ATOM 1764 C C . SER A 1 244 ? 10.506 -27.142 -23.546 1.00 63.72 244 SER A C 1
ATOM 1766 O O . SER A 1 244 ? 10.949 -26.318 -22.756 1.00 63.72 244 SER A O 1
ATOM 1768 N N . ALA A 1 245 ? 9.390 -26.933 -24.257 1.00 60.72 245 ALA A N 1
ATOM 1769 C CA . ALA A 1 245 ? 8.600 -25.704 -24.169 1.00 60.72 245 ALA A CA 1
ATOM 1770 C C . ALA A 1 245 ? 7.989 -25.503 -22.771 1.00 60.72 245 ALA A C 1
ATOM 1772 O O . ALA A 1 245 ? 8.031 -24.398 -22.241 1.00 60.72 245 ALA A O 1
ATOM 1773 N N . VAL A 1 246 ? 7.485 -26.570 -22.138 1.00 65.19 246 VAL A N 1
ATOM 1774 C CA . VAL A 1 246 ? 6.978 -26.520 -20.756 1.00 65.19 246 VAL A CA 1
ATOM 1775 C C . VAL A 1 246 ? 8.115 -26.257 -19.770 1.00 65.19 246 VAL A C 1
ATOM 1777 O O . VAL A 1 246 ? 7.988 -25.380 -18.923 1.00 65.19 246 VAL A O 1
ATOM 1780 N N . ARG A 1 247 ? 9.256 -26.949 -19.886 1.00 67.31 247 ARG A N 1
ATOM 1781 C CA . ARG A 1 247 ? 10.407 -26.712 -18.997 1.00 67.31 247 ARG A CA 1
ATOM 1782 C C . ARG A 1 247 ? 10.933 -25.279 -19.107 1.00 67.31 247 ARG A C 1
ATOM 1784 O O . ARG A 1 247 ? 11.243 -24.672 -18.089 1.00 67.31 247 ARG A O 1
ATOM 1791 N N . GLU A 1 248 ? 11.003 -24.742 -20.318 1.00 67.69 248 GLU A N 1
ATOM 1792 C CA . GLU A 1 248 ? 11.438 -23.370 -20.589 1.00 67.69 248 GLU A CA 1
ATOM 1793 C C . GLU A 1 248 ? 10.404 -22.343 -20.096 1.00 67.69 248 GLU A C 1
ATOM 1795 O O . GLU A 1 248 ? 10.782 -21.358 -19.478 1.00 67.69 248 GLU A O 1
ATOM 1800 N N . ALA A 1 249 ? 9.100 -22.612 -20.234 1.00 60.34 249 ALA A N 1
ATOM 1801 C CA . ALA A 1 249 ? 8.038 -21.751 -19.700 1.00 60.34 249 ALA A CA 1
ATOM 1802 C C . ALA A 1 249 ? 7.941 -21.764 -18.155 1.00 60.34 249 ALA A C 1
ATOM 1804 O O . ALA A 1 249 ? 7.530 -20.770 -17.552 1.00 60.34 249 ALA A O 1
ATOM 1805 N N . PHE A 1 250 ? 8.323 -22.868 -17.500 1.00 64.56 250 PHE A N 1
ATOM 1806 C CA . PHE A 1 250 ? 8.390 -22.976 -16.035 1.00 64.56 250 PHE A CA 1
ATOM 1807 C C . PHE A 1 250 ? 9.688 -22.407 -15.436 1.00 64.56 250 PHE A C 1
ATOM 1809 O O . PHE A 1 250 ? 9.654 -21.913 -14.309 1.00 64.56 250 PHE A O 1
ATOM 1816 N N . PHE A 1 251 ? 10.808 -22.473 -16.163 1.00 63.09 251 PHE A N 1
ATOM 1817 C CA . PHE A 1 251 ? 12.135 -22.013 -15.731 1.00 63.09 251 PHE A CA 1
ATOM 1818 C C . PHE A 1 251 ? 12.723 -20.988 -16.712 1.00 63.09 251 PHE A C 1
ATOM 1820 O O . PHE A 1 251 ? 13.828 -21.170 -17.228 1.00 63.09 251 PHE A O 1
ATOM 1827 N N . ARG A 1 252 ? 11.994 -19.899 -16.970 1.00 59.91 252 ARG A N 1
ATOM 1828 C CA . ARG A 1 252 ? 12.449 -18.818 -17.859 1.00 59.91 252 ARG A CA 1
ATOM 1829 C C . ARG A 1 252 ? 13.531 -17.938 -17.205 1.00 59.91 252 ARG A C 1
ATOM 1831 O O . ARG A 1 252 ? 14.217 -17.188 -17.897 1.00 59.91 252 ARG A O 1
ATOM 1838 N N . GLY A 1 253 ? 13.761 -18.076 -15.895 1.00 51.62 253 GLY A N 1
ATOM 1839 C CA . GLY A 1 253 ? 14.800 -17.376 -15.131 1.00 51.62 253 GLY A CA 1
ATOM 1840 C C . GLY A 1 253 ? 16.098 -18.161 -14.887 1.00 51.62 253 GLY A C 1
ATOM 1841 O O . GLY A 1 253 ? 16.349 -18.615 -13.773 1.00 51.62 253 GLY A O 1
ATOM 1842 N N . GLY A 1 254 ? 16.968 -18.249 -15.894 1.00 38.06 254 GLY A N 1
ATOM 1843 C CA . GLY A 1 254 ? 18.368 -18.674 -15.755 1.00 38.06 254 GLY A CA 1
ATOM 1844 C C . GLY A 1 254 ? 19.349 -17.531 -16.028 1.00 38.06 254 GLY A C 1
ATOM 1845 O O . GLY A 1 254 ? 20.185 -17.661 -16.912 1.00 38.06 254 GLY A O 1
ATOM 1846 N N . GLY A 1 255 ? 19.221 -16.393 -15.334 1.00 34.94 255 GLY A N 1
ATOM 1847 C CA . GLY A 1 255 ? 20.193 -15.293 -15.413 1.00 34.94 255 GLY A CA 1
ATOM 1848 C C . GLY A 1 255 ? 19.587 -13.885 -15.397 1.00 34.94 255 GLY A C 1
ATOM 1849 O O . GLY A 1 255 ? 18.868 -13.488 -16.308 1.00 34.94 255 GLY A O 1
ATOM 1850 N N . GLY A 1 256 ? 19.914 -13.114 -14.357 1.00 37.50 256 GLY A N 1
ATOM 1851 C CA . GLY A 1 256 ? 20.151 -11.662 -14.422 1.00 37.50 256 GLY A CA 1
ATOM 1852 C C . GLY A 1 256 ? 19.011 -10.675 -14.714 1.00 37.50 256 GLY A C 1
ATOM 1853 O O . GLY A 1 256 ? 19.264 -9.479 -14.651 1.00 37.50 256 GLY A O 1
ATOM 1854 N N . GLY A 1 257 ? 17.776 -11.097 -14.995 1.00 49.31 257 GLY A N 1
ATOM 1855 C CA . GLY A 1 257 ? 16.681 -10.145 -15.256 1.00 49.31 257 GLY A CA 1
ATOM 1856 C C . GLY A 1 257 ? 15.342 -10.817 -15.548 1.00 49.31 257 GLY A C 1
ATOM 1857 O O . GLY A 1 257 ? 14.804 -10.652 -16.644 1.00 49.31 257 GLY A O 1
ATOM 1858 N N . GLY A 1 258 ? 14.862 -11.641 -14.611 1.00 55.22 258 GLY A N 1
ATOM 1859 C CA . GLY A 1 258 ? 13.766 -12.599 -14.802 1.00 55.22 258 GLY A CA 1
ATOM 1860 C C . GLY A 1 258 ? 12.479 -11.981 -15.350 1.00 55.22 258 GLY A C 1
ATOM 1861 O O . GLY A 1 258 ? 11.908 -11.071 -14.752 1.00 55.22 258 GLY A O 1
ATOM 1862 N N . LEU A 1 259 ? 12.026 -12.490 -16.496 1.00 60.84 259 LEU A N 1
ATOM 1863 C CA . LEU A 1 259 ? 10.649 -12.300 -16.942 1.00 60.84 259 LEU A CA 1
ATOM 1864 C C . LEU A 1 259 ? 9.704 -13.048 -15.976 1.00 60.84 259 LEU A C 1
ATOM 1866 O O . LEU A 1 259 ? 10.147 -13.951 -15.269 1.00 60.84 259 LEU A O 1
ATOM 1870 N N . PRO A 1 260 ? 8.417 -12.674 -15.903 1.00 62.94 260 PRO A N 1
ATOM 1871 C CA . PRO A 1 260 ? 7.426 -13.423 -15.140 1.00 62.94 260 PRO A CA 1
ATOM 1872 C C . PRO A 1 260 ? 7.349 -14.893 -15.589 1.00 62.94 260 PRO A C 1
ATOM 1874 O O . PRO A 1 260 ? 6.992 -15.187 -16.731 1.00 62.94 260 PRO A O 1
ATOM 1877 N N . ASP A 1 261 ? 7.643 -15.809 -14.666 1.00 71.19 261 ASP A N 1
ATOM 1878 C CA . ASP A 1 261 ? 7.610 -17.257 -14.897 1.00 71.19 261 ASP A CA 1
ATOM 1879 C C . ASP A 1 261 ? 6.288 -17.867 -14.412 1.00 71.19 261 ASP A C 1
ATOM 1881 O O . ASP A 1 261 ? 5.684 -17.401 -13.441 1.00 71.19 261 ASP A O 1
ATOM 1885 N N . LEU A 1 262 ? 5.880 -18.996 -15.005 1.00 74.69 262 LEU A N 1
ATOM 1886 C CA . LEU A 1 262 ? 4.766 -19.810 -14.492 1.00 74.69 262 LEU A CA 1
ATOM 1887 C C . LEU A 1 262 ? 5.005 -20.279 -13.049 1.00 74.69 262 LEU A C 1
ATOM 1889 O O . LEU A 1 262 ? 4.072 -20.321 -12.249 1.00 74.69 262 LEU A O 1
ATOM 1893 N N . ARG A 1 263 ? 6.262 -20.580 -12.692 1.00 77.75 263 ARG A N 1
ATOM 1894 C CA . ARG A 1 263 ? 6.659 -20.889 -11.312 1.00 77.75 263 ARG A CA 1
ATOM 1895 C C . ARG A 1 263 ? 6.402 -19.708 -10.377 1.00 77.75 263 ARG A C 1
ATOM 1897 O O . ARG A 1 263 ? 5.875 -19.907 -9.287 1.00 77.75 263 ARG A O 1
ATOM 1904 N N . GLY A 1 264 ? 6.766 -18.499 -10.799 1.00 77.69 264 GLY A N 1
ATOM 1905 C CA . GLY A 1 264 ? 6.543 -17.287 -10.016 1.00 77.69 264 GLY A CA 1
ATOM 1906 C C . GLY A 1 264 ? 5.052 -16.988 -9.847 1.00 77.69 264 GLY A C 1
ATOM 1907 O O . GLY A 1 264 ? 4.629 -16.609 -8.762 1.00 77.69 264 GLY A O 1
ATOM 1908 N N . LEU A 1 265 ? 4.235 -17.237 -10.878 1.00 81.06 265 LEU A N 1
ATOM 1909 C CA . LEU A 1 265 ? 2.777 -17.113 -10.790 1.00 81.06 265 LEU A CA 1
ATOM 1910 C C . LEU A 1 265 ? 2.171 -18.155 -9.835 1.00 81.06 265 LEU A C 1
ATOM 1912 O O . LEU A 1 265 ? 1.321 -17.821 -9.013 1.00 81.06 265 LEU A O 1
ATOM 1916 N N . ALA A 1 266 ? 2.636 -19.406 -9.890 1.00 82.81 266 ALA A N 1
ATOM 1917 C CA . ALA A 1 266 ? 2.216 -20.446 -8.952 1.00 82.81 266 ALA A CA 1
ATOM 1918 C C . ALA A 1 266 ? 2.619 -20.105 -7.504 1.00 82.81 266 ALA A C 1
ATOM 1920 O O . ALA A 1 266 ? 1.825 -20.300 -6.583 1.00 82.81 266 ALA A O 1
ATOM 1921 N N . ALA A 1 267 ? 3.813 -19.536 -7.304 1.00 81.69 267 ALA A N 1
ATOM 1922 C CA . ALA A 1 267 ? 4.251 -19.020 -6.009 1.00 81.69 267 ALA A CA 1
ATOM 1923 C C . ALA A 1 267 ? 3.350 -17.873 -5.520 1.00 81.69 267 ALA A C 1
ATOM 1925 O O . ALA A 1 267 ? 2.915 -17.899 -4.371 1.00 81.69 267 ALA A O 1
ATOM 1926 N N . THR A 1 268 ? 2.985 -16.925 -6.392 1.00 83.38 268 THR A N 1
ATOM 1927 C CA . THR A 1 268 ? 2.000 -15.867 -6.102 1.00 83.38 268 THR A CA 1
ATOM 1928 C C . THR A 1 268 ? 0.660 -16.457 -5.657 1.00 83.38 268 THR A C 1
ATOM 1930 O O . THR A 1 268 ? 0.125 -16.040 -4.631 1.00 83.38 268 THR A O 1
ATOM 1933 N N . CYS A 1 269 ? 0.127 -17.464 -6.360 1.00 86.62 269 CYS A N 1
ATOM 1934 C CA . CYS A 1 269 ? -1.114 -18.136 -5.962 1.00 86.62 269 CYS A CA 1
ATOM 1935 C C . CYS A 1 269 ? -0.996 -18.824 -4.593 1.00 86.62 269 CYS A C 1
ATOM 1937 O O . CYS A 1 269 ? -1.907 -18.712 -3.773 1.00 86.62 269 CYS A O 1
ATOM 1939 N N . ALA A 1 270 ? 0.120 -19.503 -4.316 1.00 86.00 270 ALA A N 1
ATOM 1940 C CA . ALA A 1 270 ? 0.353 -20.151 -3.027 1.00 86.00 270 ALA A CA 1
ATOM 1941 C C . ALA A 1 270 ? 0.420 -19.133 -1.873 1.00 86.00 270 ALA A C 1
ATOM 1943 O O . ALA A 1 270 ? -0.233 -19.319 -0.845 1.00 86.00 270 ALA A O 1
ATOM 1944 N N . VAL A 1 271 ? 1.146 -18.026 -2.064 1.00 85.19 271 VAL A N 1
ATOM 1945 C CA . VAL A 1 271 ? 1.234 -16.925 -1.090 1.00 85.19 271 VAL A CA 1
ATOM 1946 C C . VAL A 1 271 ? -0.131 -16.272 -0.885 1.00 85.19 271 VAL A C 1
ATOM 1948 O O . VAL A 1 271 ? -0.511 -16.004 0.252 1.00 85.19 271 VAL A O 1
ATOM 1951 N N . PHE A 1 272 ? -0.903 -16.065 -1.954 1.00 86.44 272 PHE A N 1
ATOM 1952 C CA . PHE A 1 272 ? -2.259 -15.524 -1.877 1.00 86.44 272 PHE A CA 1
ATOM 1953 C C . PHE A 1 272 ? -3.191 -16.418 -1.045 1.00 86.44 272 PHE A C 1
ATOM 1955 O O . PHE A 1 272 ? -3.891 -15.925 -0.163 1.00 86.44 272 PHE A O 1
ATOM 1962 N N . LEU A 1 273 ? -3.175 -17.736 -1.261 1.00 88.00 273 LEU A N 1
ATOM 1963 C CA . LEU A 1 273 ? -3.982 -18.671 -0.470 1.00 88.00 273 LEU A CA 1
ATOM 1964 C C . LEU A 1 273 ? -3.556 -18.689 1.005 1.00 88.00 273 LEU A C 1
ATOM 1966 O O . LEU A 1 273 ? -4.410 -18.655 1.893 1.00 88.00 273 LEU A O 1
ATOM 1970 N N . ALA A 1 274 ? -2.248 -18.680 1.275 1.00 86.56 274 ALA A N 1
ATOM 1971 C CA . ALA A 1 274 ? -1.720 -18.597 2.635 1.00 86.56 274 ALA A CA 1
ATOM 1972 C C . ALA A 1 274 ? -2.125 -17.283 3.331 1.00 86.56 274 ALA A C 1
ATOM 1974 O O . ALA A 1 274 ? -2.510 -17.291 4.502 1.00 86.56 274 ALA A O 1
ATOM 1975 N N . ALA A 1 275 ? -2.097 -16.165 2.603 1.00 84.12 275 ALA A N 1
ATOM 1976 C CA . ALA A 1 275 ? -2.537 -14.858 3.076 1.00 84.12 275 ALA A CA 1
ATOM 1977 C C . ALA A 1 275 ? -4.019 -14.849 3.464 1.00 84.12 275 ALA A C 1
ATOM 1979 O O . ALA A 1 275 ? -4.370 -14.395 4.552 1.00 84.12 275 ALA A O 1
ATOM 1980 N N . VAL A 1 276 ? -4.886 -15.377 2.592 1.00 86.56 276 VAL A N 1
ATOM 1981 C CA . VAL A 1 276 ? -6.330 -15.483 2.847 1.00 86.56 276 VAL A CA 1
ATOM 1982 C C . VAL A 1 276 ? -6.597 -16.352 4.075 1.00 86.56 276 VAL A C 1
ATOM 1984 O O . VAL A 1 276 ? -7.396 -15.975 4.933 1.00 86.56 276 VAL A O 1
ATOM 1987 N N . TYR A 1 277 ? -5.892 -17.479 4.205 1.00 87.25 277 TYR A N 1
ATOM 1988 C CA . TYR A 1 277 ? -6.010 -18.352 5.369 1.00 87.25 277 TYR A CA 1
ATOM 1989 C C . TYR A 1 277 ? -5.628 -17.630 6.669 1.00 87.25 277 TYR A C 1
ATOM 1991 O O . TYR A 1 277 ? -6.400 -17.634 7.627 1.00 87.25 277 TYR A O 1
ATOM 1999 N N . LEU A 1 278 ? -4.480 -16.944 6.691 1.00 83.69 278 LEU A N 1
ATOM 2000 C CA . LEU A 1 278 ? -4.006 -16.208 7.869 1.00 83.69 278 LEU A CA 1
ATOM 2001 C C . LEU A 1 278 ? -4.899 -15.014 8.230 1.00 83.69 278 LEU A C 1
ATOM 2003 O O . LEU A 1 278 ? -5.082 -14.730 9.413 1.00 83.69 278 LEU A O 1
ATOM 2007 N N . GLN A 1 279 ? -5.510 -14.359 7.240 1.00 81.25 279 GLN A N 1
ATOM 2008 C CA . GLN A 1 279 ? -6.502 -13.300 7.453 1.00 81.25 279 GLN A CA 1
ATOM 2009 C C . GLN A 1 279 ? -7.790 -13.828 8.105 1.00 81.25 279 GLN A C 1
ATOM 2011 O O . GLN A 1 279 ? -8.423 -13.113 8.885 1.00 81.25 279 GLN A O 1
ATOM 2016 N N . GLY A 1 280 ? -8.161 -15.084 7.835 1.00 81.19 280 GLY A N 1
ATOM 2017 C CA . GLY A 1 280 ? -9.310 -15.750 8.454 1.00 81.19 280 GLY A CA 1
ATOM 2018 C C . GLY A 1 280 ? -9.105 -16.126 9.927 1.00 81.19 280 GLY A C 1
ATOM 2019 O O . GLY A 1 280 ? -10.086 -16.351 10.644 1.00 81.19 280 GLY A O 1
ATOM 2020 N N . VAL A 1 281 ? -7.858 -16.163 10.413 1.00 85.69 281 VAL A N 1
ATOM 2021 C CA . VAL A 1 281 ? -7.542 -16.528 11.800 1.00 85.69 281 VAL A CA 1
ATOM 2022 C C . VAL A 1 281 ? -7.941 -15.395 12.748 1.00 85.69 281 VAL A C 1
ATOM 2024 O O . VAL A 1 281 ? -7.339 -14.317 12.787 1.00 85.69 281 VAL A O 1
ATOM 2027 N N . ARG A 1 282 ? -8.971 -15.655 13.558 1.00 83.31 282 ARG A N 1
ATOM 2028 C CA . ARG A 1 282 ? -9.513 -14.707 14.536 1.00 83.31 282 ARG A CA 1
ATOM 2029 C C . ARG A 1 282 ? -9.780 -15.373 15.879 1.00 83.31 282 ARG A C 1
ATOM 2031 O O . ARG A 1 282 ? -10.348 -16.459 15.945 1.00 83.31 282 ARG A O 1
ATOM 2038 N N . VAL A 1 283 ? -9.420 -14.675 16.947 1.00 83.69 283 VAL A N 1
ATOM 2039 C CA . VAL A 1 283 ? -9.738 -15.037 18.327 1.00 83.69 283 VAL A CA 1
ATOM 2040 C C . VAL A 1 283 ? -11.024 -14.317 18.713 1.00 83.69 283 VAL A C 1
ATOM 2042 O O . VAL A 1 283 ? -11.067 -13.092 18.800 1.00 83.69 283 VAL A O 1
ATOM 2045 N N . ALA A 1 284 ? -12.102 -15.074 18.899 1.00 81.50 284 ALA A N 1
ATOM 2046 C CA . ALA A 1 284 ? -13.401 -14.540 19.287 1.00 81.50 284 ALA A CA 1
ATOM 2047 C C . ALA A 1 284 ? -13.496 -14.418 20.814 1.00 81.50 284 ALA A C 1
ATOM 2049 O O . ALA A 1 284 ? -13.617 -15.421 21.512 1.00 81.50 284 ALA A O 1
ATOM 2050 N N . LEU A 1 285 ? -13.470 -13.188 21.331 1.00 81.56 285 LEU A N 1
ATOM 2051 C CA . LEU A 1 285 ? -13.721 -12.907 22.743 1.00 81.56 285 LEU A CA 1
ATOM 2052 C C . LEU A 1 285 ? -15.231 -12.698 22.950 1.00 81.56 285 LEU A C 1
ATOM 2054 O O . LEU A 1 285 ? -15.817 -11.826 22.301 1.00 81.56 285 LEU A O 1
ATOM 2058 N N . PRO A 1 286 ? -15.897 -13.471 23.824 1.00 78.00 286 PRO A N 1
ATOM 2059 C CA . PRO A 1 286 ? -17.325 -13.308 24.059 1.00 78.00 286 PRO A CA 1
ATOM 2060 C C . PRO A 1 286 ? -17.592 -11.978 24.771 1.00 78.00 286 PRO A C 1
ATOM 2062 O O . PRO A 1 286 ? -17.046 -11.714 25.840 1.00 78.00 286 PRO A O 1
ATOM 2065 N N . VAL A 1 287 ? -18.466 -11.146 24.207 1.00 78.38 287 VAL A N 1
ATOM 2066 C CA . VAL A 1 287 ? -18.888 -9.872 24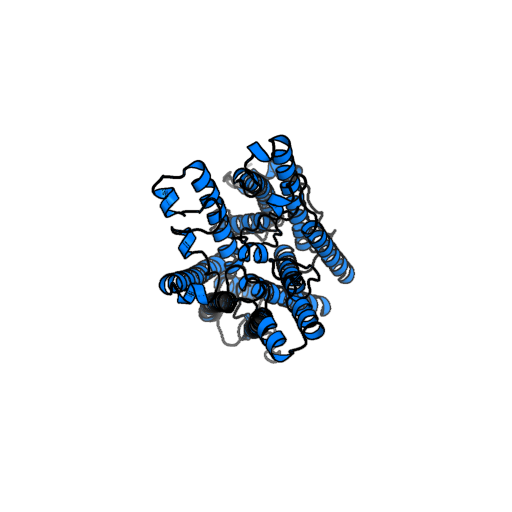.800 1.00 78.38 287 VAL A CA 1
ATOM 2067 C C . VAL A 1 287 ? -20.410 -9.809 24.870 1.00 78.38 287 VAL A C 1
ATOM 2069 O O . VAL A 1 287 ? -21.127 -10.239 23.972 1.00 78.38 287 VAL A O 1
ATOM 2072 N N . ARG A 1 288 ? -20.947 -9.297 25.971 1.00 73.50 288 ARG A N 1
ATOM 2073 C CA . ARG A 1 288 ? -22.391 -9.171 26.185 1.00 73.50 288 ARG A CA 1
ATOM 2074 C C . ARG A 1 288 ? -22.747 -7.719 26.473 1.00 73.50 288 ARG A C 1
ATOM 2076 O O . ARG A 1 288 ? -22.009 -7.070 27.210 1.00 73.50 288 ARG A O 1
ATOM 2083 N N . PRO A 1 289 ? -23.874 -7.207 25.957 1.00 71.94 289 PRO A N 1
ATOM 2084 C CA . PRO A 1 289 ? -24.402 -5.938 26.431 1.00 71.94 289 PRO A CA 1
ATOM 2085 C C . PRO A 1 289 ? -24.695 -6.047 27.931 1.00 71.94 289 PRO A C 1
ATOM 2087 O O . PRO A 1 289 ? -25.286 -7.032 28.376 1.00 71.94 289 PRO A O 1
ATOM 2090 N N . ARG A 1 290 ? -24.311 -5.032 28.706 1.00 66.50 290 ARG A N 1
ATOM 2091 C CA . ARG A 1 290 ? -24.477 -4.971 30.168 1.00 66.50 290 ARG A CA 1
ATOM 2092 C C . ARG A 1 290 ? -25.937 -5.135 30.598 1.00 66.50 290 ARG A C 1
ATOM 2094 O O . ARG A 1 290 ? -26.196 -5.701 31.654 1.00 66.50 290 ARG A O 1
ATOM 2101 N N . ASN A 1 291 ? -26.865 -4.688 29.751 1.00 66.81 291 ASN A N 1
ATOM 2102 C CA . ASN A 1 291 ? -28.302 -4.656 30.027 1.00 66.81 291 ASN A CA 1
ATOM 2103 C C . ASN A 1 291 ? -29.092 -5.781 29.329 1.00 66.81 291 ASN A C 1
ATOM 2105 O O . ASN A 1 291 ? -30.316 -5.810 29.427 1.00 66.81 291 ASN A O 1
ATOM 2109 N N . ALA A 1 292 ? -28.434 -6.697 28.606 1.00 62.31 292 ALA A N 1
ATOM 2110 C CA . ALA A 1 292 ? -29.128 -7.787 27.919 1.00 62.31 292 ALA A CA 1
ATOM 2111 C C . ALA A 1 292 ? -29.411 -8.970 28.871 1.00 62.31 292 ALA A C 1
ATOM 2113 O O . ALA A 1 292 ? -28.550 -9.328 29.682 1.00 62.31 292 ALA A O 1
ATOM 2114 N N . PRO A 1 293 ? -30.587 -9.623 28.769 1.00 59.62 293 PRO A N 1
ATOM 2115 C CA . PRO A 1 293 ? -30.914 -10.794 29.580 1.00 59.62 293 PRO A CA 1
ATOM 2116 C C . PRO A 1 293 ? -29.904 -11.928 29.349 1.00 59.62 293 PRO A C 1
ATOM 2118 O O . PRO A 1 293 ? -29.415 -12.121 28.236 1.00 59.62 293 PRO A O 1
ATOM 2121 N N . ARG A 1 294 ? -29.625 -12.727 30.393 1.00 58.41 294 ARG A N 1
ATOM 2122 C CA . ARG A 1 294 ? -28.611 -13.812 30.392 1.00 58.41 294 ARG A CA 1
ATOM 2123 C C . ARG A 1 294 ? -28.754 -14.830 29.243 1.00 58.41 294 ARG A C 1
ATOM 2125 O O . ARG A 1 294 ? -27.782 -15.518 28.941 1.00 58.41 294 ARG A O 1
ATOM 2132 N N . SER A 1 295 ? -29.939 -14.914 28.631 1.00 51.12 295 SER A N 1
ATOM 2133 C CA . SER A 1 295 ? -30.289 -15.794 27.506 1.00 51.12 295 SER A CA 1
ATOM 2134 C C . SER A 1 295 ? -29.801 -15.284 26.138 1.00 51.12 295 SER A C 1
ATOM 2136 O O . SER A 1 295 ? -29.600 -16.084 25.226 1.00 51.12 295 SER A O 1
ATOM 2138 N N . HIS A 1 296 ? -29.546 -13.980 25.980 1.00 53.84 296 HIS A N 1
ATOM 2139 C CA . HIS A 1 296 ? -29.074 -13.441 24.707 1.00 53.84 296 HIS A CA 1
ATOM 2140 C C . HIS A 1 296 ? -27.633 -13.910 24.453 1.00 53.84 296 HIS A C 1
ATOM 2142 O O . HIS A 1 296 ? -26.722 -13.626 25.242 1.00 53.84 296 HIS A O 1
ATOM 2148 N N . ARG A 1 297 ? -27.412 -14.653 23.358 1.00 55.56 297 ARG A N 1
ATOM 2149 C CA . ARG A 1 297 ? -26.059 -14.976 22.883 1.00 55.56 297 ARG A CA 1
ATOM 2150 C C . ARG A 1 297 ? -25.354 -13.651 22.605 1.00 55.56 297 ARG A C 1
ATOM 2152 O O . ARG A 1 297 ? -25.691 -12.949 21.661 1.00 55.56 297 ARG A O 1
ATOM 2159 N N . GLY A 1 298 ? -24.423 -13.295 23.485 1.00 54.03 298 GLY A N 1
ATOM 2160 C CA . GLY A 1 298 ? -23.586 -12.112 23.325 1.00 54.03 298 GLY A CA 1
ATOM 2161 C C . GLY A 1 298 ? -22.882 -12.105 21.974 1.00 54.03 298 GLY A C 1
ATOM 2162 O O . GLY A 1 298 ? -22.541 -13.167 21.449 1.00 54.03 298 GLY A O 1
ATOM 2163 N N . GLY A 1 299 ? -22.658 -10.909 21.433 1.00 62.97 299 GLY A N 1
ATOM 2164 C CA . GLY A 1 299 ? -21.774 -10.740 20.288 1.00 62.97 299 GLY A CA 1
ATOM 2165 C C . GLY A 1 299 ? -20.363 -11.252 20.600 1.00 62.97 299 GLY A C 1
ATOM 2166 O O . GLY A 1 299 ? -19.948 -11.352 21.752 1.00 62.97 299 GLY A O 1
ATOM 2167 N N . ALA A 1 300 ? -19.598 -11.588 19.570 1.00 70.69 300 ALA A N 1
ATOM 2168 C CA . ALA A 1 300 ? -18.184 -11.896 19.727 1.00 70.69 300 ALA A CA 1
ATOM 2169 C C . ALA A 1 300 ? -17.360 -10.696 19.259 1.00 70.69 300 ALA A C 1
ATOM 2171 O O . ALA A 1 300 ? -17.503 -10.246 18.122 1.00 70.69 300 ALA A O 1
ATOM 2172 N N . TYR A 1 301 ? -16.482 -10.192 20.120 1.00 78.00 301 TYR A N 1
ATOM 2173 C CA . TYR A 1 301 ? -15.448 -9.256 19.715 1.00 78.00 301 TYR A CA 1
ATOM 2174 C C . TYR A 1 301 ? -14.283 -10.071 19.157 1.00 78.00 301 TYR A C 1
ATOM 2176 O O . TYR A 1 301 ? -13.535 -10.707 19.900 1.00 78.00 301 TYR A O 1
ATOM 2184 N N . SER A 1 302 ? -14.169 -10.126 17.832 1.00 76.94 302 SER A N 1
ATOM 2185 C CA . SER A 1 302 ? -13.116 -10.893 17.168 1.00 76.94 302 SER A CA 1
ATOM 2186 C C . SER A 1 302 ? -11.826 -10.079 17.070 1.00 76.94 302 SER A C 1
ATOM 2188 O O . SER A 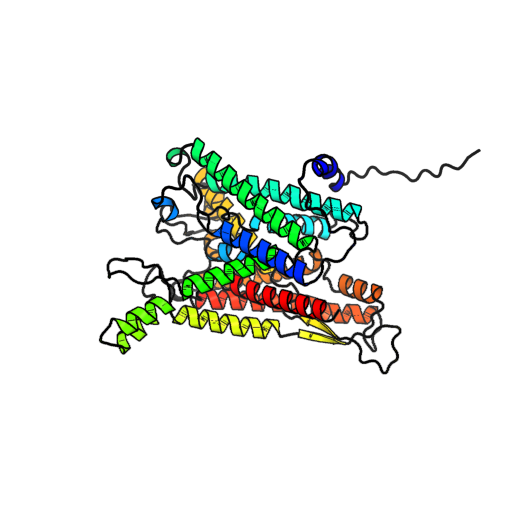1 302 ? -11.754 -9.132 16.285 1.00 76.94 302 SER A O 1
ATOM 2190 N N . VAL A 1 303 ? -10.799 -10.481 17.814 1.00 78.88 303 VAL A N 1
ATOM 2191 C CA . VAL A 1 303 ? -9.425 -9.997 17.643 1.00 78.88 303 VAL A CA 1
ATOM 2192 C C . VAL A 1 303 ? -8.791 -10.803 16.514 1.00 78.88 303 VAL A C 1
ATOM 2194 O O . VAL A 1 303 ? -8.626 -12.017 16.620 1.00 78.88 303 VAL A O 1
ATOM 2197 N N . ARG A 1 304 ? -8.472 -10.151 15.396 1.00 80.38 304 ARG A N 1
ATOM 2198 C CA . ARG A 1 304 ? -7.795 -10.808 14.266 1.00 80.38 304 ARG A CA 1
ATOM 2199 C C . ARG A 1 304 ? -6.324 -11.006 14.585 1.00 80.38 304 ARG A C 1
ATOM 2201 O O . ARG A 1 304 ? -5.732 -10.162 15.255 1.00 80.38 304 ARG A O 1
ATOM 2208 N N . LEU A 1 305 ? -5.737 -12.073 14.042 1.00 78.62 305 LEU A N 1
ATOM 2209 C CA . LEU A 1 305 ? -4.285 -12.251 14.064 1.00 78.62 305 LEU A CA 1
ATOM 2210 C C . LEU A 1 305 ? -3.590 -11.043 13.413 1.00 78.62 305 LEU A C 1
ATOM 2212 O O . LEU A 1 305 ? -2.644 -10.492 13.960 1.00 78.62 305 LEU A O 1
ATOM 2216 N N . LEU A 1 306 ? -4.131 -10.558 12.293 1.00 73.69 306 LEU A N 1
ATOM 2217 C CA . LEU A 1 306 ? -3.685 -9.343 11.607 1.00 73.69 306 LEU A CA 1
ATOM 2218 C C . LEU A 1 306 ? -4.319 -8.086 12.223 1.00 73.69 306 LEU A C 1
ATOM 2220 O O . LEU A 1 306 ? -5.056 -7.348 11.571 1.00 73.69 306 LEU A O 1
ATOM 2224 N N . TYR A 1 307 ? -4.040 -7.863 13.510 1.00 67.56 307 TYR A N 1
ATOM 2225 C CA . TYR A 1 307 ? -4.670 -6.816 14.322 1.00 67.56 307 TYR A CA 1
ATOM 2226 C C . TYR A 1 307 ? -4.439 -5.394 13.782 1.00 67.56 307 TYR A C 1
ATOM 2228 O O . TYR A 1 307 ? -5.362 -4.587 13.745 1.00 67.56 307 TYR A O 1
ATOM 2236 N N . THR A 1 308 ? -3.223 -5.094 13.320 1.00 67.00 308 THR A N 1
ATOM 2237 C CA . THR A 1 308 ? -2.813 -3.766 12.822 1.00 67.00 308 THR A CA 1
ATOM 2238 C C . THR A 1 308 ? -3.040 -3.566 11.318 1.00 67.00 308 THR A C 1
ATOM 2240 O O . THR A 1 308 ? -2.599 -2.561 10.759 1.00 67.00 308 THR A O 1
ATOM 2243 N N . SER A 1 309 ? -3.727 -4.507 10.653 1.00 64.31 309 SER A N 1
ATOM 2244 C CA . SER A 1 309 ? -4.176 -4.400 9.256 1.00 64.31 309 SER A CA 1
ATOM 2245 C C . SER A 1 309 ? -3.123 -3.889 8.263 1.00 64.31 309 SER A C 1
ATOM 2247 O O . SER A 1 309 ? -3.358 -2.920 7.547 1.00 64.31 309 SER A O 1
ATOM 2249 N N . GLY A 1 310 ? -1.939 -4.506 8.242 1.00 68.00 310 GLY A N 1
ATOM 2250 C CA . GLY A 1 310 ? -0.903 -4.241 7.235 1.00 68.00 310 GLY A CA 1
ATOM 2251 C C . GLY A 1 310 ? -0.195 -2.878 7.312 1.00 68.00 310 GLY A C 1
ATOM 2252 O O . GLY A 1 310 ? 0.873 -2.725 6.725 1.00 68.00 310 GLY A O 1
ATOM 2253 N N . MET A 1 311 ? -0.706 -1.913 8.084 1.00 72.94 311 MET A N 1
ATOM 2254 C CA . MET A 1 311 ? -0.134 -0.564 8.208 1.00 72.94 311 MET A CA 1
ATOM 2255 C C . MET A 1 311 ? 1.343 -0.545 8.642 1.00 72.94 311 MET A C 1
ATOM 2257 O O . MET A 1 311 ? 2.109 0.206 8.043 1.00 72.94 311 MET A O 1
ATOM 2261 N N . PRO A 1 312 ? 1.813 -1.386 9.589 1.00 73.88 312 PRO A N 1
ATOM 2262 C CA . PRO A 1 312 ? 3.236 -1.427 9.940 1.00 73.88 312 PRO A CA 1
ATOM 2263 C C . PRO A 1 312 ? 4.152 -1.805 8.769 1.00 73.88 312 PRO A C 1
ATOM 2265 O O . PRO A 1 312 ? 5.272 -1.309 8.685 1.00 73.88 312 PRO A O 1
ATOM 2268 N N . VAL A 1 313 ? 3.677 -2.644 7.844 1.00 74.94 313 VAL A N 1
ATOM 2269 C CA . VAL A 1 313 ? 4.442 -3.029 6.647 1.00 74.94 313 VAL A CA 1
ATOM 2270 C C . VAL A 1 313 ? 4.480 -1.893 5.635 1.00 74.94 313 VAL A C 1
ATOM 2272 O O . VAL A 1 313 ? 5.532 -1.636 5.048 1.00 74.94 313 VAL A O 1
ATOM 2275 N N . VAL A 1 314 ? 3.365 -1.174 5.472 1.00 75.31 314 VAL A N 1
ATOM 2276 C CA . VAL A 1 314 ? 3.316 0.047 4.654 1.00 75.31 314 VAL A CA 1
ATOM 2277 C C . VAL A 1 314 ? 4.301 1.080 5.196 1.00 75.31 314 VAL A C 1
ATOM 2279 O O . VAL A 1 314 ? 5.116 1.602 4.442 1.00 75.31 314 VAL A O 1
ATOM 2282 N N . LEU A 1 315 ? 4.285 1.315 6.509 1.00 77.25 315 LEU A N 1
ATOM 2283 C CA . LEU A 1 315 ? 5.192 2.238 7.192 1.00 77.25 315 LEU A CA 1
ATOM 2284 C C . LEU A 1 315 ? 6.656 1.862 7.022 1.00 77.25 315 LEU A C 1
ATOM 2286 O O . LEU A 1 315 ? 7.462 2.719 6.668 1.00 77.25 315 LEU A O 1
ATOM 2290 N N . LEU A 1 316 ? 6.997 0.592 7.256 1.00 79.38 316 LEU A N 1
ATOM 2291 C CA . LEU A 1 316 ? 8.361 0.111 7.081 1.00 79.38 316 LEU A CA 1
ATOM 2292 C C . LEU A 1 316 ? 8.823 0.335 5.640 1.00 79.38 316 LEU A C 1
ATOM 2294 O O . LEU A 1 316 ? 9.902 0.869 5.413 1.00 79.38 316 LEU A O 1
ATOM 2298 N N . SER A 1 317 ? 7.982 -0.018 4.670 1.00 75.19 317 SER A N 1
ATOM 2299 C CA . SER A 1 317 ? 8.308 0.097 3.247 1.00 75.19 317 SER A CA 1
ATOM 2300 C C . SER A 1 317 ? 8.445 1.551 2.799 1.00 75.19 317 SER A C 1
ATOM 2302 O O . SER A 1 317 ? 9.362 1.878 2.049 1.00 75.19 317 SER A O 1
ATOM 2304 N N . SER A 1 318 ? 7.576 2.433 3.298 1.00 73.75 318 SER A N 1
ATOM 2305 C CA . SER A 1 318 ? 7.657 3.874 3.061 1.00 73.75 318 SER A CA 1
ATOM 2306 C C . SER A 1 318 ? 8.939 4.454 3.658 1.00 73.75 318 SER A C 1
ATOM 2308 O O . SER A 1 318 ? 9.680 5.135 2.960 1.00 73.75 318 SER A O 1
ATOM 2310 N N . ALA A 1 319 ? 9.254 4.129 4.916 1.00 76.19 319 ALA A N 1
ATOM 2311 C CA . ALA A 1 319 ? 10.459 4.607 5.591 1.00 76.19 319 ALA A CA 1
ATOM 2312 C C . ALA A 1 319 ? 11.739 4.141 4.882 1.00 76.19 319 ALA A C 1
ATOM 2314 O O . ALA A 1 319 ? 12.659 4.931 4.669 1.00 76.19 319 ALA A O 1
ATOM 2315 N N . VAL A 1 320 ? 11.777 2.872 4.469 1.00 77.25 320 VAL A N 1
ATOM 2316 C CA . VAL A 1 320 ? 12.880 2.299 3.693 1.00 77.25 320 VAL A CA 1
ATOM 2317 C C . VAL A 1 320 ? 13.018 3.007 2.340 1.00 77.25 320 VAL A C 1
ATOM 2319 O O . VAL A 1 320 ? 14.123 3.383 1.960 1.00 77.25 320 VAL A O 1
ATOM 2322 N N . SER A 1 321 ? 11.912 3.271 1.640 1.00 72.81 321 SER A N 1
ATOM 2323 C CA . SER A 1 321 ? 11.923 4.014 0.372 1.00 72.81 321 SER A CA 1
ATOM 2324 C C . SER A 1 321 ? 12.452 5.436 0.514 1.00 72.81 321 SER A C 1
ATOM 2326 O O . SER A 1 321 ? 13.315 5.858 -0.256 1.00 72.81 321 SER A O 1
ATOM 2328 N N . SER A 1 322 ? 11.961 6.182 1.505 1.00 72.00 322 SER A N 1
ATOM 2329 C CA . SER A 1 322 ? 12.423 7.545 1.765 1.00 72.00 322 SER A CA 1
ATOM 2330 C C . SER A 1 322 ? 13.909 7.556 2.123 1.00 72.00 322 SER A C 1
ATOM 2332 O O . SER A 1 322 ? 14.654 8.394 1.617 1.00 72.00 322 SER A O 1
ATOM 2334 N N . LEU A 1 323 ? 14.369 6.588 2.926 1.00 74.44 323 LEU A N 1
ATOM 2335 C CA . LEU A 1 323 ? 15.785 6.428 3.253 1.00 74.44 323 LEU A CA 1
ATOM 2336 C C . LEU A 1 323 ? 16.630 6.172 1.999 1.00 74.44 323 LEU A C 1
ATOM 2338 O O . LEU A 1 323 ? 17.684 6.787 1.837 1.00 74.44 323 LEU A O 1
ATOM 2342 N N . TYR A 1 324 ? 16.168 5.317 1.086 1.00 72.88 324 TYR A N 1
ATOM 2343 C CA . TYR A 1 324 ? 16.863 5.079 -0.175 1.00 72.88 324 TYR A CA 1
ATOM 2344 C C . TYR A 1 324 ? 16.929 6.332 -1.047 1.00 72.88 324 TYR A C 1
ATOM 2346 O O . TYR A 1 324 ? 18.013 6.677 -1.508 1.00 72.88 324 TYR A O 1
ATOM 2354 N N . LEU A 1 325 ? 15.815 7.044 -1.229 1.00 69.25 325 LEU A N 1
ATOM 2355 C CA . LEU A 1 325 ? 15.776 8.265 -2.037 1.00 69.25 325 LEU A CA 1
ATOM 2356 C C . LEU A 1 325 ? 16.728 9.333 -1.480 1.00 69.25 325 LEU A C 1
ATOM 2358 O O . LEU A 1 325 ? 17.500 9.930 -2.233 1.00 69.25 325 LEU A O 1
ATOM 2362 N N . VAL A 1 326 ? 16.729 9.524 -0.158 1.00 73.38 326 VAL A N 1
ATOM 2363 C CA . VAL A 1 326 ? 17.653 10.441 0.523 1.00 73.38 326 VAL A CA 1
ATOM 2364 C C . VAL A 1 326 ? 19.096 9.972 0.367 1.00 73.38 326 VAL A C 1
ATOM 2366 O O . VAL A 1 326 ? 19.950 10.772 -0.004 1.00 73.38 326 VAL A O 1
ATOM 2369 N N . SER A 1 327 ? 19.383 8.689 0.598 1.00 71.94 327 SER A N 1
ATOM 2370 C CA . SER A 1 327 ? 20.748 8.159 0.487 1.00 71.94 327 SER A CA 1
ATOM 2371 C C . SER A 1 327 ? 21.301 8.260 -0.938 1.00 71.94 327 SER A C 1
ATOM 2373 O O . SER A 1 327 ? 22.457 8.636 -1.109 1.00 71.94 327 SER A O 1
ATOM 2375 N N . GLN A 1 328 ? 20.481 8.025 -1.965 1.00 68.31 328 GLN A N 1
ATOM 2376 C CA . GLN A 1 328 ? 20.873 8.170 -3.365 1.00 68.31 328 GLN A CA 1
ATOM 2377 C C . GLN A 1 328 ? 21.120 9.640 -3.733 1.00 68.31 328 GLN A C 1
ATOM 2379 O O . GLN A 1 328 ? 22.117 9.962 -4.384 1.00 68.31 328 GLN A O 1
ATOM 2384 N N . ALA A 1 329 ? 20.245 10.550 -3.293 1.00 68.94 329 ALA A N 1
ATOM 2385 C CA . ALA A 1 329 ? 20.421 11.985 -3.508 1.00 68.94 329 ALA A CA 1
ATOM 2386 C C . ALA A 1 329 ? 21.677 12.521 -2.797 1.00 68.94 329 ALA A C 1
ATOM 2388 O O . ALA A 1 329 ? 22.408 13.342 -3.358 1.00 68.94 329 ALA A O 1
ATOM 2389 N N . LEU A 1 330 ? 21.953 12.031 -1.586 1.00 72.94 330 LEU A N 1
ATOM 2390 C CA . LEU A 1 330 ? 23.115 12.418 -0.790 1.00 72.94 330 LEU A CA 1
ATOM 2391 C C . LEU A 1 330 ? 24.416 11.857 -1.381 1.00 72.94 330 LEU A C 1
ATOM 2393 O O . LEU A 1 330 ? 25.385 12.603 -1.493 1.00 72.94 330 LEU A O 1
ATOM 2397 N N . TYR A 1 331 ? 24.418 10.603 -1.849 1.00 71.69 331 TYR A N 1
ATOM 2398 C CA . TYR A 1 331 ? 25.558 9.985 -2.539 1.00 71.69 331 TYR A CA 1
ATOM 2399 C C . TYR A 1 331 ? 25.944 10.737 -3.818 1.00 71.69 331 TYR A C 1
ATOM 2401 O O . TYR A 1 331 ? 27.124 10.956 -4.075 1.00 71.69 331 TYR A O 1
ATOM 2409 N N . ARG A 1 332 ? 24.960 11.216 -4.590 1.00 67.94 332 ARG A N 1
ATOM 2410 C CA . ARG A 1 332 ? 25.220 12.010 -5.804 1.00 67.94 332 ARG A CA 1
ATOM 2411 C C . ARG A 1 332 ? 25.775 13.409 -5.520 1.00 67.94 332 ARG A C 1
ATOM 2413 O O . ARG A 1 332 ? 26.512 13.930 -6.349 1.00 67.94 332 ARG A O 1
ATOM 2420 N N . ARG A 1 333 ? 25.418 14.031 -4.390 1.00 71.12 333 ARG A N 1
ATOM 2421 C CA . ARG A 1 333 ? 25.865 15.395 -4.034 1.00 71.12 333 ARG A CA 1
ATOM 2422 C C . ARG A 1 333 ? 27.149 15.433 -3.203 1.00 71.12 333 ARG A C 1
ATOM 2424 O O . ARG A 1 333 ? 27.921 16.370 -3.351 1.00 71.12 333 ARG A O 1
ATOM 2431 N N . PHE A 1 334 ? 27.363 14.442 -2.338 1.00 71.50 334 PHE A N 1
ATOM 2432 C CA . PHE A 1 334 ? 28.450 14.393 -1.349 1.00 71.50 334 PHE A CA 1
ATOM 2433 C C . PHE A 1 334 ? 29.198 13.047 -1.360 1.00 71.50 334 PHE A C 1
ATOM 2435 O O . PHE A 1 334 ? 29.634 12.556 -0.311 1.00 71.50 334 PHE A O 1
ATOM 2442 N N . GLY A 1 335 ? 29.319 12.427 -2.538 1.00 64.69 335 GLY A N 1
ATOM 2443 C CA . GLY A 1 335 ? 30.066 11.181 -2.713 1.00 64.69 335 GLY A CA 1
ATOM 2444 C C . GLY A 1 335 ? 31.498 11.311 -2.184 1.00 64.69 335 GLY A C 1
ATOM 2445 O O . GLY A 1 335 ? 32.182 12.287 -2.486 1.00 64.69 335 GLY A O 1
ATOM 2446 N N . GLY A 1 336 ? 31.936 10.348 -1.366 1.00 67.88 336 GLY A N 1
ATOM 2447 C CA . GLY A 1 336 ? 33.288 10.309 -0.791 1.00 67.88 336 GLY A CA 1
ATOM 2448 C C . GLY A 1 336 ? 33.403 10.672 0.695 1.00 67.88 336 GLY A C 1
ATOM 2449 O O . GLY A 1 336 ? 34.496 10.596 1.250 1.00 67.88 336 GLY A O 1
ATOM 2450 N N . SER A 1 337 ? 32.308 11.027 1.376 1.00 76.50 337 SER A N 1
ATOM 2451 C CA . SER A 1 337 ? 32.308 11.170 2.841 1.00 76.50 337 SER A CA 1
ATOM 2452 C C . SER A 1 337 ? 31.989 9.842 3.544 1.00 76.50 337 SER A C 1
ATOM 2454 O O . SER A 1 337 ? 31.099 9.103 3.126 1.00 76.50 337 SER A O 1
ATOM 2456 N N . LEU A 1 338 ? 32.685 9.552 4.653 1.00 72.00 338 LEU A N 1
ATOM 2457 C CA . LEU A 1 338 ? 32.525 8.317 5.446 1.00 72.00 338 LEU A CA 1
ATOM 2458 C C . LEU A 1 338 ? 31.065 8.040 5.855 1.00 72.00 338 LEU A C 1
ATOM 2460 O O . LEU A 1 338 ? 30.623 6.895 5.823 1.00 72.00 338 LEU A O 1
ATOM 2464 N N . LEU A 1 339 ? 30.307 9.084 6.207 1.00 71.38 339 LEU A N 1
ATOM 2465 C CA . LEU A 1 339 ? 28.890 8.986 6.586 1.00 71.38 339 LEU A CA 1
ATOM 2466 C C . LEU A 1 339 ? 27.988 8.583 5.411 1.00 71.38 339 LEU A C 1
ATOM 2468 O O . LEU A 1 339 ? 27.052 7.808 5.593 1.00 71.38 339 LEU A O 1
ATOM 2472 N N . VAL A 1 340 ? 28.274 9.089 4.212 1.00 70.56 340 VAL A N 1
ATOM 2473 C CA . VAL A 1 340 ? 27.496 8.812 2.996 1.00 70.56 340 VAL A CA 1
ATOM 2474 C C . VAL A 1 340 ? 27.812 7.415 2.461 1.00 70.56 340 VAL A C 1
ATOM 2476 O O . VAL A 1 340 ? 26.900 6.677 2.093 1.00 70.56 340 VAL A O 1
ATOM 2479 N N . ASP A 1 341 ? 29.080 7.011 2.527 1.00 70.81 341 ASP A N 1
ATOM 2480 C CA . ASP A 1 341 ? 29.532 5.663 2.177 1.00 70.81 341 ASP A CA 1
ATOM 2481 C C . ASP A 1 341 ? 29.003 4.586 3.143 1.00 70.81 341 ASP A C 1
ATOM 2483 O O . ASP A 1 341 ? 28.739 3.458 2.719 1.00 70.81 341 ASP A O 1
ATOM 2487 N N . LEU A 1 342 ? 28.815 4.925 4.426 1.00 72.44 342 LEU A N 1
ATOM 2488 C CA . LEU A 1 342 ? 28.171 4.052 5.412 1.00 72.44 342 LEU A CA 1
ATOM 2489 C C . LEU A 1 342 ? 26.661 3.917 5.153 1.00 72.44 342 LEU A C 1
ATOM 2491 O O . LEU A 1 342 ? 26.106 2.823 5.297 1.00 72.44 342 LEU A O 1
ATOM 2495 N N . LEU A 1 343 ? 26.001 5.011 4.751 1.00 70.00 343 LEU A N 1
ATOM 2496 C CA . LEU A 1 343 ? 24.577 5.019 4.406 1.00 70.00 343 LEU A CA 1
ATOM 2497 C C . LEU A 1 343 ? 24.295 4.115 3.201 1.00 70.00 343 LEU A C 1
ATOM 2499 O O . LEU A 1 343 ? 23.395 3.276 3.260 1.00 70.00 343 LEU A O 1
ATOM 2503 N N . GLY A 1 344 ? 25.082 4.245 2.132 1.00 67.00 344 GLY A N 1
ATOM 2504 C CA . GLY A 1 344 ? 24.959 3.392 0.957 1.00 67.00 344 GLY A CA 1
ATOM 2505 C C . GLY A 1 344 ? 25.905 3.779 -0.174 1.00 67.00 344 GLY A C 1
ATOM 2506 O O . GLY A 1 344 ? 25.912 4.924 -0.619 1.00 67.00 344 GLY A O 1
ATOM 2507 N N . LYS A 1 345 ? 26.652 2.798 -0.690 1.00 70.88 345 LYS A N 1
ATOM 2508 C CA . LYS A 1 345 ? 27.411 2.915 -1.941 1.00 70.88 345 LYS A CA 1
ATOM 2509 C C . LYS A 1 345 ? 26.543 2.464 -3.101 1.00 70.88 345 LYS A C 1
ATOM 2511 O O . LYS A 1 345 ? 26.116 1.310 -3.143 1.00 70.88 345 LYS A O 1
ATOM 2516 N N . TRP A 1 346 ? 26.317 3.361 -4.049 1.00 69.31 346 TRP A N 1
ATOM 2517 C CA . TRP A 1 346 ? 25.505 3.113 -5.237 1.00 69.31 346 TRP A CA 1
ATOM 2518 C C . TRP A 1 346 ? 26.403 3.039 -6.468 1.00 69.31 346 TRP A C 1
ATOM 2520 O O . TRP A 1 346 ? 27.338 3.828 -6.589 1.00 69.31 346 TRP A O 1
ATOM 2530 N N . THR A 1 347 ? 26.127 2.115 -7.390 1.00 59.31 347 THR A N 1
ATOM 2531 C CA . THR A 1 347 ? 26.819 2.130 -8.688 1.00 59.31 347 THR A CA 1
ATOM 2532 C C . THR A 1 347 ? 26.166 3.146 -9.632 1.00 59.31 347 THR A C 1
ATOM 2534 O O . THR A 1 347 ? 24.954 3.354 -9.567 1.00 59.31 347 THR A O 1
ATOM 2537 N N . PRO A 1 348 ? 26.947 3.828 -10.489 1.00 54.25 348 PRO A N 1
ATOM 2538 C CA . PRO A 1 348 ? 26.410 4.826 -11.414 1.00 54.25 348 PRO A CA 1
ATOM 2539 C C . PRO A 1 348 ? 25.532 4.207 -12.516 1.00 54.25 348 PRO A C 1
ATOM 2541 O O . PRO A 1 348 ? 24.575 4.851 -12.944 1.00 54.25 348 PRO A O 1
ATOM 2544 N N . ASP A 1 349 ? 25.806 2.956 -12.908 1.00 48.50 349 ASP A N 1
ATOM 2545 C CA . ASP A 1 349 ? 25.151 2.284 -14.044 1.00 48.50 349 ASP A CA 1
ATOM 2546 C C . ASP A 1 349 ? 23.970 1.386 -13.647 1.00 48.50 349 ASP A C 1
ATOM 2548 O O . ASP A 1 349 ? 23.057 1.156 -14.440 1.00 48.50 349 ASP A O 1
ATOM 2552 N N . ALA A 1 350 ? 23.948 0.900 -12.405 1.00 51.31 350 ALA A N 1
ATOM 2553 C CA . ALA A 1 350 ? 22.848 0.125 -11.856 1.00 51.31 350 ALA A CA 1
ATOM 2554 C C . ALA A 1 350 ? 22.403 0.780 -10.555 1.00 51.31 350 ALA A C 1
ATOM 2556 O O . ALA A 1 350 ? 23.183 0.950 -9.624 1.00 51.31 350 ALA A O 1
ATOM 2557 N N . ALA A 1 351 ? 21.121 1.113 -10.446 1.00 56.47 351 ALA A N 1
ATOM 2558 C CA . ALA A 1 351 ? 20.566 1.697 -9.232 1.00 56.47 351 ALA A CA 1
ATOM 2559 C C . ALA A 1 351 ? 20.433 0.658 -8.086 1.00 56.47 351 ALA A C 1
ATOM 2561 O O . ALA A 1 351 ? 19.541 0.742 -7.258 1.00 56.47 351 ALA A O 1
ATOM 2562 N N . VAL A 1 352 ? 21.324 -0.333 -8.022 1.00 61.50 352 VAL A N 1
ATOM 2563 C CA . VAL A 1 352 ? 21.404 -1.331 -6.955 1.00 61.50 352 VAL A CA 1
ATOM 2564 C C . VAL A 1 352 ? 22.499 -0.893 -5.973 1.00 61.50 352 VAL A C 1
ATOM 2566 O O . VAL A 1 352 ? 23.611 -0.564 -6.409 1.00 61.50 352 VAL A O 1
ATOM 2569 N N . PRO A 1 353 ? 22.227 -0.865 -4.656 1.00 64.00 353 PRO A N 1
ATOM 2570 C CA . PRO A 1 353 ? 23.258 -0.578 -3.669 1.00 64.00 353 PRO A CA 1
ATOM 2571 C C . PRO A 1 353 ? 24.280 -1.723 -3.649 1.00 64.00 353 PRO A C 1
ATOM 2573 O O . PRO A 1 353 ? 23.910 -2.892 -3.628 1.00 64.00 353 PRO A O 1
ATOM 2576 N N . VAL A 1 354 ? 25.570 -1.390 -3.661 1.00 65.38 354 VAL A N 1
ATOM 2577 C CA . VAL A 1 354 ? 26.689 -2.354 -3.647 1.00 65.38 354 VAL A CA 1
ATOM 2578 C C . VAL A 1 354 ? 27.290 -2.498 -2.243 1.00 65.38 354 VAL A C 1
ATOM 2580 O O . VAL A 1 354 ? 27.934 -3.498 -1.944 1.00 65.38 354 VAL A O 1
ATOM 2583 N N . GLY A 1 355 ? 27.051 -1.533 -1.347 1.00 65.56 355 GLY A N 1
ATOM 2584 C CA . GLY A 1 355 ? 27.504 -1.596 0.046 1.00 65.56 355 GLY A CA 1
ATOM 2585 C C . GLY A 1 355 ? 26.803 -0.590 0.960 1.00 65.56 355 GLY A C 1
ATOM 2586 O O . GLY A 1 355 ? 26.087 0.288 0.486 1.00 65.56 355 GLY A O 1
ATOM 2587 N N . GLY A 1 356 ? 27.015 -0.719 2.272 1.00 75.19 356 GLY A N 1
ATOM 2588 C CA . GLY A 1 356 ? 26.430 0.145 3.310 1.00 75.19 356 GLY A CA 1
ATOM 2589 C C . GLY A 1 356 ? 25.152 -0.417 3.943 1.00 75.19 356 GLY A C 1
ATOM 2590 O O . GLY A 1 356 ? 24.732 -1.535 3.649 1.00 75.19 356 GLY A O 1
ATOM 2591 N N . ILE A 1 357 ? 24.520 0.365 4.821 1.00 74.25 357 ILE A N 1
ATOM 2592 C CA . ILE A 1 357 ? 23.255 -0.009 5.485 1.00 74.25 357 ILE A CA 1
ATOM 2593 C C . ILE A 1 357 ? 22.155 -0.248 4.440 1.00 74.25 357 ILE A C 1
ATOM 2595 O O . ILE A 1 357 ? 21.399 -1.213 4.544 1.00 74.25 357 ILE A O 1
ATOM 2599 N N . ALA A 1 358 ? 22.126 0.575 3.387 1.00 69.94 358 ALA A N 1
ATOM 2600 C CA . ALA A 1 358 ? 21.220 0.419 2.255 1.00 69.94 358 ALA A CA 1
ATOM 2601 C C . ALA A 1 358 ? 21.330 -0.963 1.593 1.00 69.94 358 ALA A C 1
ATOM 2603 O O . ALA A 1 358 ? 20.308 -1.505 1.185 1.00 69.94 358 ALA A O 1
ATOM 2604 N N . TYR A 1 359 ? 22.524 -1.569 1.530 1.00 74.31 359 TYR A N 1
ATOM 2605 C CA . TYR A 1 359 ? 22.682 -2.924 1.002 1.00 74.31 359 TYR A CA 1
ATOM 2606 C C . TYR A 1 359 ? 21.882 -3.914 1.849 1.00 74.31 359 TYR A C 1
ATOM 2608 O O . TYR A 1 359 ? 20.949 -4.503 1.322 1.00 74.31 359 TYR A O 1
ATOM 2616 N N . TYR A 1 360 ? 22.137 -4.012 3.159 1.00 75.62 360 TYR A N 1
ATOM 2617 C CA . TYR A 1 360 ? 21.496 -4.985 4.066 1.00 75.62 360 TYR A CA 1
ATOM 2618 C C . TYR A 1 360 ? 19.974 -4.849 4.211 1.00 75.62 360 TYR A C 1
ATOM 2620 O O . TYR A 1 360 ? 19.297 -5.819 4.545 1.00 75.62 360 TYR A O 1
ATOM 2628 N N . VAL A 1 361 ? 19.428 -3.664 3.945 1.00 72.94 361 VAL A N 1
ATOM 2629 C CA . VAL A 1 361 ? 17.976 -3.423 3.928 1.00 72.94 361 VAL A CA 1
ATOM 2630 C C . VAL A 1 361 ? 17.334 -3.874 2.602 1.00 72.94 361 VAL A C 1
ATOM 2632 O O . VAL A 1 361 ? 16.121 -4.061 2.529 1.00 72.94 361 VAL A O 1
ATOM 2635 N N . THR A 1 362 ? 18.141 -4.114 1.563 1.00 71.38 362 THR A N 1
ATOM 2636 C CA . THR A 1 362 ? 17.697 -4.529 0.225 1.00 71.38 362 THR A CA 1
ATOM 2637 C C . THR A 1 362 ? 17.419 -6.031 0.206 1.00 71.38 362 THR A C 1
ATOM 2639 O O . THR A 1 362 ? 18.315 -6.836 0.480 1.00 71.38 362 THR A O 1
ATOM 2642 N N . ALA A 1 363 ? 16.200 -6.428 -0.172 1.00 68.56 363 ALA A N 1
ATOM 2643 C CA . ALA A 1 363 ? 15.878 -7.831 -0.394 1.00 68.56 363 ALA A CA 1
ATOM 2644 C C . ALA A 1 363 ? 16.756 -8.426 -1.515 1.00 68.56 363 ALA A C 1
ATOM 2646 O O . ALA A 1 363 ? 17.005 -7.771 -2.535 1.00 68.56 363 ALA A O 1
ATOM 2647 N N . PRO A 1 364 ? 17.229 -9.672 -1.350 1.00 66.50 364 PRO A N 1
ATOM 2648 C CA . PRO A 1 364 ? 17.983 -10.362 -2.386 1.00 66.50 364 PRO A CA 1
ATOM 2649 C C . PRO A 1 364 ? 17.112 -10.582 -3.631 1.00 66.50 364 PRO A C 1
ATOM 2651 O O . PRO A 1 364 ? 15.972 -11.025 -3.535 1.00 66.50 364 PRO A O 1
ATOM 2654 N N . ALA A 1 365 ? 17.668 -10.313 -4.815 1.00 60.47 365 ALA A N 1
ATOM 2655 C CA . ALA A 1 365 ? 16.932 -10.339 -6.083 1.00 60.47 365 ALA A CA 1
ATOM 2656 C C . ALA A 1 365 ? 16.432 -11.738 -6.507 1.00 60.47 365 ALA A C 1
ATOM 2658 O O . ALA A 1 365 ? 15.615 -11.859 -7.416 1.00 60.47 365 ALA A O 1
ATOM 2659 N N . SER A 1 366 ? 16.958 -12.812 -5.911 1.00 63.28 366 SER A N 1
ATOM 2660 C CA . SER A 1 366 ? 16.559 -14.196 -6.196 1.00 63.28 366 SER A CA 1
ATOM 2661 C C . SER A 1 366 ? 17.023 -15.175 -5.114 1.00 63.28 366 SER A C 1
ATOM 2663 O O . SER A 1 366 ? 18.021 -14.927 -4.429 1.00 63.28 366 SER A O 1
ATOM 2665 N N . ALA A 1 367 ? 16.388 -16.351 -5.046 1.00 63.62 367 ALA A N 1
ATOM 2666 C CA . ALA A 1 367 ? 16.867 -17.484 -4.245 1.00 63.62 367 ALA A CA 1
ATOM 2667 C C . ALA A 1 367 ? 18.341 -17.835 -4.523 1.00 63.62 367 ALA A C 1
ATOM 2669 O O . ALA A 1 367 ? 19.074 -18.184 -3.603 1.00 63.62 367 ALA A O 1
ATOM 2670 N N . ALA A 1 368 ? 18.797 -17.696 -5.774 1.00 64.94 368 ALA A N 1
ATOM 2671 C CA . ALA A 1 368 ? 20.189 -17.939 -6.145 1.00 64.94 368 ALA A CA 1
ATOM 2672 C C . ALA A 1 368 ? 21.141 -16.904 -5.517 1.00 64.94 368 ALA A C 1
ATOM 2674 O O . ALA A 1 368 ? 22.185 -17.269 -4.986 1.00 64.94 368 ALA A O 1
ATOM 2675 N N . SER A 1 369 ? 20.757 -15.622 -5.503 1.00 67.31 369 SER A N 1
ATOM 2676 C CA . SER A 1 369 ? 21.535 -14.572 -4.826 1.00 67.31 369 SER A CA 1
ATOM 2677 C C . SER A 1 369 ? 21.506 -14.685 -3.298 1.00 67.31 369 SER A C 1
ATOM 2679 O O . SER A 1 369 ? 22.501 -14.375 -2.646 1.00 67.31 369 SER A O 1
ATOM 2681 N N . ALA A 1 370 ? 20.405 -15.186 -2.726 1.00 68.31 370 ALA A N 1
ATOM 2682 C CA . ALA A 1 370 ? 20.311 -15.477 -1.297 1.00 68.31 370 ALA A CA 1
ATOM 2683 C C . ALA A 1 370 ? 21.210 -16.659 -0.898 1.00 68.31 370 ALA A C 1
ATOM 2685 O O . ALA A 1 370 ? 21.847 -16.617 0.150 1.00 68.31 370 ALA A O 1
ATOM 2686 N N . ALA A 1 371 ? 21.308 -17.684 -1.753 1.00 72.06 371 ALA A N 1
ATOM 2687 C CA . ALA A 1 371 ? 22.204 -18.820 -1.544 1.00 72.06 371 ALA A CA 1
ATOM 2688 C C . ALA A 1 371 ? 23.687 -18.441 -1.700 1.00 72.06 371 ALA A C 1
ATOM 2690 O O . ALA A 1 371 ? 24.528 -18.981 -0.987 1.00 72.06 371 ALA A O 1
ATOM 2691 N N . ALA A 1 372 ? 24.008 -17.502 -2.597 1.00 79.38 372 ALA A N 1
ATOM 2692 C CA . ALA A 1 372 ? 25.373 -17.012 -2.782 1.00 79.38 372 ALA A CA 1
ATOM 2693 C C . ALA A 1 372 ? 25.882 -16.202 -1.575 1.00 79.38 372 ALA A C 1
ATOM 2695 O O . ALA A 1 372 ? 27.046 -16.323 -1.211 1.00 79.38 372 ALA A O 1
ATOM 2696 N N . ASN A 1 373 ? 25.012 -15.411 -0.936 1.00 81.31 373 ASN A N 1
ATOM 2697 C CA . ASN A 1 373 ? 25.345 -14.599 0.238 1.00 81.31 373 ASN A CA 1
ATOM 2698 C C . ASN A 1 373 ? 24.360 -14.870 1.395 1.00 81.31 373 ASN A C 1
ATOM 2700 O O . ASN A 1 373 ? 23.472 -14.052 1.658 1.00 81.31 373 ASN A O 1
ATOM 2704 N N . PRO A 1 374 ? 24.513 -15.988 2.132 1.00 82.00 374 PRO A N 1
ATOM 2705 C CA . PRO A 1 374 ? 23.560 -16.385 3.173 1.00 82.00 374 PRO A CA 1
ATOM 2706 C C . PRO A 1 374 ? 23.516 -15.402 4.351 1.00 82.00 374 PRO A C 1
ATOM 2708 O O . PRO A 1 374 ? 22.459 -15.197 4.943 1.00 82.00 374 PRO A O 1
ATOM 2711 N N . LEU A 1 375 ? 24.640 -14.747 4.667 1.00 84.75 375 LEU A N 1
ATOM 2712 C CA . LEU A 1 375 ? 24.714 -13.752 5.740 1.00 84.75 375 LEU A CA 1
ATOM 2713 C C . LEU A 1 375 ? 23.882 -12.504 5.417 1.00 84.75 375 LEU A C 1
ATOM 2715 O O . LEU A 1 375 ? 23.184 -11.986 6.286 1.00 84.75 375 LEU A O 1
ATOM 2719 N N . HIS A 1 376 ? 23.898 -12.066 4.156 1.00 80.94 376 HIS A N 1
ATOM 2720 C CA . HIS A 1 376 ? 23.073 -10.956 3.680 1.00 80.94 376 HIS A CA 1
ATOM 2721 C C . HIS A 1 376 ? 21.583 -11.262 3.831 1.00 80.94 376 HIS A C 1
ATOM 2723 O O . HIS A 1 376 ? 20.835 -10.480 4.416 1.00 80.94 376 HIS A O 1
ATOM 2729 N N . ALA A 1 377 ? 21.168 -12.442 3.364 1.00 80.00 377 ALA A N 1
ATOM 2730 C CA . ALA A 1 377 ? 19.787 -12.890 3.475 1.00 80.00 377 ALA A CA 1
ATOM 2731 C C . ALA A 1 377 ? 19.344 -13.004 4.944 1.00 80.00 377 ALA A C 1
ATOM 2733 O O . ALA A 1 377 ? 18.272 -12.519 5.295 1.00 80.00 377 ALA A O 1
ATOM 2734 N N . ALA A 1 378 ? 20.174 -13.576 5.821 1.00 85.00 378 ALA A N 1
ATOM 2735 C CA . ALA A 1 378 ? 19.860 -13.698 7.244 1.00 85.00 378 ALA A CA 1
ATOM 2736 C C . ALA A 1 378 ? 19.683 -12.330 7.928 1.00 85.00 378 ALA A C 1
ATOM 2738 O O . ALA A 1 378 ? 18.716 -12.135 8.667 1.00 85.00 378 ALA A O 1
ATOM 2739 N N . MET A 1 379 ? 20.572 -11.372 7.645 1.00 85.12 379 MET A N 1
ATOM 2740 C CA . MET A 1 379 ? 20.482 -10.009 8.179 1.00 85.12 379 MET A CA 1
ATOM 2741 C C . MET A 1 379 ? 19.236 -9.278 7.678 1.00 85.12 379 MET A C 1
ATOM 2743 O O . MET A 1 379 ? 18.546 -8.645 8.476 1.00 85.12 379 MET A O 1
ATOM 2747 N N . TYR A 1 380 ? 18.907 -9.414 6.391 1.00 83.06 380 TYR A N 1
ATOM 2748 C CA . TYR A 1 380 ? 17.689 -8.850 5.813 1.00 83.06 380 TYR A CA 1
ATOM 2749 C C . TYR A 1 380 ? 16.428 -9.401 6.499 1.00 83.06 380 TYR A C 1
ATOM 2751 O O . TYR A 1 380 ? 15.573 -8.633 6.943 1.00 83.06 380 TYR A O 1
ATOM 2759 N N . VAL A 1 381 ? 16.329 -10.725 6.664 1.00 84.62 381 VAL A N 1
ATOM 2760 C CA . VAL A 1 381 ? 15.178 -11.364 7.326 1.00 84.62 381 VAL A CA 1
ATOM 2761 C C . VAL A 1 381 ? 15.063 -10.925 8.783 1.00 84.62 381 VAL A C 1
ATOM 2763 O O . VAL A 1 381 ? 13.977 -10.547 9.227 1.00 84.62 381 VAL A O 1
ATOM 2766 N N . ALA A 1 382 ? 16.172 -10.926 9.525 1.00 87.50 382 ALA A N 1
ATOM 2767 C CA . ALA A 1 382 ? 16.187 -10.478 10.913 1.00 87.50 382 ALA A CA 1
ATOM 2768 C C . ALA A 1 382 ? 15.749 -9.010 11.037 1.00 87.50 382 ALA A C 1
ATOM 2770 O O . ALA A 1 382 ? 14.930 -8.686 11.898 1.00 87.50 382 ALA A O 1
ATOM 2771 N N . PHE A 1 383 ? 16.238 -8.141 10.148 1.00 86.38 383 PHE A N 1
ATOM 2772 C CA . PHE A 1 383 ? 15.873 -6.730 10.113 1.00 86.38 383 PHE A CA 1
ATOM 2773 C C . PHE A 1 383 ? 14.381 -6.530 9.835 1.00 86.38 383 PHE A C 1
ATOM 2775 O O . PHE A 1 383 ? 13.713 -5.848 10.611 1.00 86.38 383 PHE A O 1
ATOM 2782 N N . VAL A 1 384 ? 13.833 -7.149 8.782 1.00 82.81 384 VAL A N 1
ATOM 2783 C CA . VAL A 1 384 ? 12.414 -6.999 8.419 1.00 82.81 384 VAL A CA 1
ATOM 2784 C C . VAL A 1 384 ? 11.507 -7.492 9.543 1.00 82.81 384 VAL A C 1
ATOM 2786 O O . VAL A 1 384 ? 10.567 -6.793 9.919 1.00 82.81 384 VAL A O 1
ATOM 2789 N N . LEU A 1 385 ? 11.794 -8.657 10.132 1.00 86.44 385 LEU A N 1
ATOM 2790 C CA . LEU A 1 385 ? 10.984 -9.203 11.223 1.00 86.44 385 LEU A CA 1
ATOM 2791 C C . LEU A 1 385 ? 11.057 -8.335 12.487 1.00 86.44 385 LEU A C 1
ATOM 2793 O O . LEU A 1 385 ? 10.019 -8.040 13.086 1.00 86.44 385 LEU A O 1
ATOM 2797 N N . ALA A 1 386 ? 12.256 -7.890 12.876 1.00 88.00 386 ALA A N 1
ATOM 2798 C CA . ALA A 1 386 ? 12.444 -7.047 14.053 1.00 88.00 386 ALA A CA 1
ATOM 2799 C C . ALA A 1 386 ? 11.803 -5.663 13.873 1.00 88.00 386 ALA A C 1
ATOM 2801 O O . ALA A 1 386 ? 11.081 -5.199 14.760 1.00 88.00 386 ALA A O 1
ATOM 2802 N N . ALA A 1 387 ? 12.007 -5.028 12.716 1.00 85.75 387 ALA A N 1
ATOM 2803 C CA . ALA A 1 387 ? 11.437 -3.725 12.402 1.00 85.75 387 ALA A CA 1
ATOM 2804 C C . ALA A 1 387 ? 9.905 -3.788 12.319 1.00 85.75 387 ALA A C 1
ATOM 2806 O O . ALA A 1 387 ? 9.232 -2.961 12.934 1.00 85.75 387 ALA A O 1
ATOM 2807 N N . CYS A 1 388 ? 9.335 -4.805 11.659 1.00 82.06 388 CYS A N 1
ATOM 2808 C CA . CYS A 1 388 ? 7.886 -5.025 11.624 1.00 82.06 388 CYS A CA 1
ATOM 2809 C C . CYS A 1 388 ? 7.298 -5.237 13.026 1.00 82.06 388 CYS A C 1
ATOM 2811 O O . CYS A 1 388 ? 6.263 -4.654 13.353 1.00 82.06 388 CYS A O 1
ATOM 2813 N N . ALA A 1 389 ? 7.949 -6.035 13.879 1.00 84.56 389 ALA A N 1
ATOM 2814 C CA . ALA A 1 389 ? 7.482 -6.273 15.244 1.00 84.56 389 ALA A CA 1
ATOM 2815 C C . ALA A 1 389 ? 7.549 -5.004 16.114 1.00 84.56 389 ALA A C 1
ATOM 2817 O O . ALA A 1 389 ? 6.600 -4.703 16.845 1.00 84.56 389 ALA A O 1
ATOM 2818 N N . ALA A 1 390 ? 8.639 -4.236 16.018 1.00 86.81 390 ALA A N 1
ATOM 2819 C CA . ALA A 1 390 ? 8.814 -2.982 16.747 1.00 86.81 390 ALA A CA 1
ATOM 2820 C C . ALA A 1 390 ? 7.798 -1.920 16.301 1.00 86.81 390 ALA A C 1
ATOM 2822 O O . ALA A 1 390 ? 7.093 -1.346 17.137 1.00 86.81 390 ALA A O 1
ATOM 2823 N N . LEU A 1 391 ? 7.656 -1.720 14.987 1.00 84.69 391 LEU A N 1
ATOM 2824 C CA . LEU A 1 391 ? 6.691 -0.783 14.413 1.00 84.69 391 LEU A CA 1
ATOM 2825 C C . LEU A 1 391 ? 5.256 -1.180 14.740 1.00 84.69 391 LEU A C 1
ATOM 2827 O O . LEU A 1 391 ? 4.451 -0.311 15.054 1.00 84.69 391 LEU A O 1
ATOM 2831 N N . SER A 1 392 ? 4.927 -2.474 14.755 1.00 85.12 392 SER A N 1
ATOM 2832 C CA . SER A 1 392 ? 3.589 -2.915 15.150 1.00 85.12 392 SER A CA 1
ATOM 2833 C C . SER A 1 392 ? 3.260 -2.562 16.596 1.00 85.12 392 SER A C 1
ATOM 2835 O O . SER A 1 392 ? 2.128 -2.177 16.883 1.00 85.12 392 SER A O 1
ATOM 2837 N N . ARG A 1 393 ? 4.218 -2.693 17.521 1.00 83.44 393 ARG A N 1
ATOM 2838 C CA . ARG A 1 393 ? 4.002 -2.324 18.928 1.00 83.44 393 ARG A CA 1
ATOM 2839 C C . ARG A 1 393 ? 3.793 -0.823 19.081 1.00 83.44 393 ARG A C 1
ATOM 2841 O O . ARG A 1 393 ? 2.849 -0.415 19.752 1.00 83.44 393 ARG A O 1
ATOM 2848 N N . ALA A 1 394 ? 4.626 -0.020 18.420 1.00 83.75 394 ALA A N 1
ATOM 2849 C CA . ALA A 1 394 ? 4.458 1.429 18.393 1.00 83.75 394 ALA A CA 1
ATOM 2850 C C . ALA A 1 394 ? 3.101 1.821 17.780 1.00 83.75 394 ALA A C 1
ATOM 2852 O O . ALA A 1 394 ? 2.381 2.649 18.334 1.00 83.75 394 ALA A O 1
ATOM 2853 N N . TRP A 1 395 ? 2.701 1.162 16.691 1.00 83.88 395 TRP A N 1
ATOM 2854 C CA . TRP A 1 395 ? 1.448 1.436 15.997 1.00 83.88 395 TRP A CA 1
ATOM 2855 C C . TRP A 1 395 ? 0.208 1.142 16.840 1.00 83.88 395 TRP A C 1
ATOM 2857 O O . TRP A 1 395 ? -0.750 1.909 16.796 1.00 83.88 395 TRP A O 1
ATOM 2867 N N . VAL A 1 396 ? 0.201 0.073 17.642 1.00 83.25 396 VAL A N 1
ATOM 2868 C CA . VAL A 1 396 ? -0.926 -0.232 18.547 1.00 83.25 396 VAL A CA 1
ATOM 2869 C C . VAL A 1 396 ? -1.162 0.902 19.550 1.00 83.25 396 VAL A C 1
ATOM 2871 O O . VAL A 1 396 ? -2.311 1.228 19.847 1.00 83.25 396 VAL A O 1
ATOM 2874 N N . VAL A 1 397 ? -0.089 1.535 20.032 1.00 81.44 397 VAL A N 1
ATOM 2875 C CA . VAL A 1 397 ? -0.173 2.688 20.940 1.00 81.44 397 VAL A CA 1
ATOM 2876 C C . VAL A 1 397 ? -0.647 3.935 20.192 1.00 81.44 397 VAL A C 1
ATOM 2878 O O . VAL A 1 397 ? -1.589 4.590 20.627 1.00 81.44 397 VAL A O 1
ATOM 2881 N N . VAL A 1 398 ? -0.040 4.235 19.041 1.00 77.56 398 VAL A N 1
ATOM 2882 C CA . VAL A 1 398 ? -0.331 5.448 18.257 1.00 77.56 398 VAL A CA 1
ATOM 2883 C C . VAL A 1 398 ? -1.744 5.440 17.666 1.00 77.56 398 VAL A C 1
ATOM 2885 O O . VAL A 1 398 ? -2.417 6.465 17.651 1.00 77.56 398 VAL A O 1
ATOM 2888 N N . SER A 1 399 ? -2.233 4.283 17.221 1.00 72.06 399 SER A N 1
ATOM 2889 C CA . SER A 1 399 ? -3.566 4.145 16.615 1.00 72.06 399 SER A CA 1
ATOM 2890 C C . SER A 1 399 ? -4.724 4.209 17.621 1.00 72.06 399 SER A C 1
ATOM 2892 O O . SER A 1 399 ? -5.887 4.114 17.221 1.00 72.06 399 SER A O 1
ATOM 2894 N N . GLY A 1 400 ? -4.442 4.317 18.926 1.00 74.94 400 GLY A N 1
ATOM 2895 C CA . GLY A 1 400 ? -5.467 4.247 19.970 1.00 74.94 400 GLY A CA 1
ATOM 2896 C C . GLY A 1 400 ? -6.218 2.910 19.961 1.00 74.94 400 GLY A C 1
ATOM 2897 O O . GLY A 1 400 ? -7.413 2.852 20.260 1.00 74.94 400 GLY A O 1
ATOM 2898 N N . SER A 1 401 ? -5.540 1.841 19.528 1.00 78.56 401 SER A N 1
ATOM 2899 C CA . SER A 1 401 ? -6.041 0.461 19.522 1.00 78.56 401 SER A CA 1
ATOM 2900 C C . SER A 1 401 ? -5.386 -0.375 20.623 1.00 78.56 401 SER A C 1
ATOM 2902 O O . SER A 1 401 ? -5.406 -1.609 20.581 1.00 78.56 401 SER A O 1
ATOM 2904 N N . SER A 1 402 ? -4.816 0.291 21.631 1.00 82.19 402 SER A N 1
ATOM 2905 C CA . SER A 1 402 ? -4.250 -0.363 22.803 1.00 82.19 402 SER A CA 1
ATOM 2906 C C . SER A 1 402 ? -5.335 -1.107 23.585 1.00 82.19 402 SER A C 1
ATOM 2908 O O . SER A 1 402 ? -6.523 -0.784 23.513 1.00 82.19 402 SER A O 1
ATOM 2910 N N . SER A 1 403 ? -4.936 -2.101 24.380 1.00 81.94 403 SER A N 1
ATOM 2911 C CA . SER A 1 403 ? -5.860 -2.848 25.245 1.00 81.94 403 SER A CA 1
ATOM 2912 C C . SER A 1 403 ? -6.685 -1.931 26.153 1.00 81.94 403 SER A C 1
ATOM 2914 O O . SER A 1 403 ? -7.867 -2.190 26.385 1.00 81.94 403 SER A O 1
ATOM 2916 N N . ARG A 1 404 ? -6.090 -0.823 26.609 1.00 82.88 404 ARG A N 1
ATOM 2917 C CA . ARG A 1 404 ? -6.749 0.198 27.430 1.00 82.88 404 ARG A CA 1
ATOM 2918 C C . ARG A 1 404 ? -7.801 0.981 26.645 1.00 82.88 404 ARG A C 1
ATOM 2920 O O . ARG A 1 404 ? -8.898 1.193 27.160 1.00 82.88 404 ARG A O 1
ATOM 2927 N N . ASP A 1 405 ? -7.496 1.369 25.411 1.00 82.31 405 ASP A N 1
ATOM 2928 C CA . ASP A 1 405 ? -8.419 2.132 24.565 1.00 82.31 405 ASP A CA 1
ATOM 2929 C C . ASP A 1 405 ? -9.593 1.272 24.095 1.00 82.31 405 ASP A C 1
ATOM 2931 O O . ASP A 1 405 ? -10.743 1.712 24.125 1.00 82.31 405 ASP A O 1
ATOM 2935 N N . VAL A 1 406 ? -9.332 0.012 23.734 1.00 82.94 406 VAL A N 1
ATOM 2936 C CA . VAL A 1 406 ? -10.379 -0.956 23.377 1.00 82.94 406 VAL A CA 1
ATOM 2937 C C . VAL A 1 406 ? -11.288 -1.237 24.571 1.00 82.94 406 VAL A C 1
ATOM 2939 O O . VAL A 1 406 ? -12.509 -1.203 24.424 1.00 82.94 406 VAL A O 1
ATOM 2942 N N . ALA A 1 407 ? -10.725 -1.445 25.766 1.00 82.19 407 ALA A N 1
ATOM 2943 C CA . ALA A 1 407 ? -11.513 -1.623 26.985 1.00 82.19 407 ALA A CA 1
ATOM 2944 C C . ALA A 1 407 ? -12.378 -0.388 27.292 1.00 82.19 407 ALA A C 1
ATOM 2946 O O . ALA A 1 407 ? -13.550 -0.522 27.650 1.00 82.19 407 ALA A O 1
ATOM 2947 N N . ARG A 1 408 ? -11.835 0.822 27.097 1.00 83.81 408 ARG A N 1
ATOM 2948 C CA . ARG A 1 408 ? -12.582 2.076 27.255 1.00 83.81 408 ARG A CA 1
ATOM 2949 C C . ARG A 1 408 ? -13.737 2.186 26.254 1.00 83.81 408 ARG A C 1
ATOM 2951 O O . ARG A 1 408 ? -14.851 2.486 26.672 1.00 83.81 408 ARG A O 1
ATOM 2958 N N . ARG A 1 409 ? -13.514 1.871 24.974 1.00 81.81 409 ARG A N 1
ATOM 2959 C CA . ARG A 1 409 ? -14.572 1.864 23.943 1.00 81.81 409 ARG A CA 1
ATOM 2960 C C . ARG A 1 409 ? -15.667 0.843 24.246 1.00 81.81 409 ARG A C 1
ATOM 2962 O O . ARG A 1 409 ? -16.846 1.164 24.136 1.00 81.81 409 ARG A O 1
ATOM 2969 N N . LEU A 1 410 ? -15.297 -0.369 24.668 1.00 81.94 410 LEU A N 1
ATOM 2970 C CA . LEU A 1 410 ? -16.264 -1.397 25.073 1.00 81.94 410 LEU A CA 1
ATOM 2971 C C . LEU A 1 410 ? -17.104 -0.931 26.268 1.00 81.94 410 LEU A C 1
ATOM 2973 O O . LEU A 1 410 ? -18.318 -1.130 26.279 1.00 81.94 410 LEU A O 1
ATOM 2977 N N . ARG A 1 411 ? -16.485 -0.247 27.236 1.00 81.06 411 ARG A N 1
ATOM 2978 C CA . ARG A 1 411 ? -17.189 0.363 28.370 1.00 81.06 411 ARG A CA 1
ATOM 2979 C C . ARG A 1 411 ? -18.167 1.449 27.924 1.00 81.06 411 ARG A C 1
ATOM 2981 O O . ARG A 1 411 ? -19.309 1.452 28.380 1.00 81.06 411 ARG A O 1
ATOM 2988 N N . GLU A 1 412 ? -17.739 2.359 27.055 1.00 84.31 412 GLU A N 1
ATOM 2989 C CA . GLU A 1 412 ? -18.589 3.426 26.508 1.00 84.31 412 GLU A CA 1
ATOM 2990 C C . GLU A 1 412 ? -19.790 2.845 25.737 1.00 84.31 412 GLU A C 1
ATOM 2992 O O . GLU A 1 412 ? -20.900 3.358 25.848 1.00 84.31 412 GLU A O 1
ATOM 2997 N N . GLN A 1 413 ? -19.607 1.704 25.066 1.00 79.88 413 GLN A N 1
ATOM 2998 C CA . GLN A 1 413 ? -20.666 0.944 24.387 1.00 79.88 413 GLN A CA 1
ATOM 2999 C C . GLN A 1 413 ? -21.513 0.053 25.315 1.00 79.88 413 GLN A C 1
ATOM 3001 O O . GLN A 1 413 ? -22.369 -0.685 24.830 1.00 79.88 413 GLN A O 1
ATOM 3006 N N . GLN A 1 414 ? -21.301 0.093 26.636 1.00 79.00 414 GLN A N 1
ATOM 3007 C CA . GLN A 1 414 ? -21.986 -0.766 27.613 1.00 79.00 414 GLN A CA 1
ATOM 3008 C C . GLN A 1 414 ? -21.805 -2.275 27.338 1.00 79.00 414 GLN A C 1
ATOM 3010 O O . GLN A 1 414 ? -22.707 -3.068 27.601 1.00 79.00 414 GLN A O 1
ATOM 3015 N N . MET A 1 415 ? -20.645 -2.698 26.831 1.00 79.19 415 MET A N 1
ATOM 3016 C CA . MET A 1 415 ? -20.314 -4.1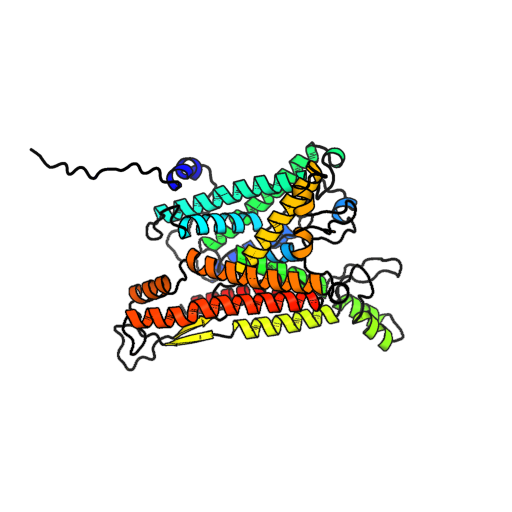03 26.562 1.00 79.19 415 MET A CA 1
ATOM 3017 C C . MET A 1 415 ? -19.400 -4.664 27.661 1.00 79.19 415 MET A C 1
ATOM 3019 O O . MET A 1 415 ? -18.394 -4.055 28.018 1.00 79.19 415 MET A O 1
ATOM 3023 N N . VAL A 1 416 ? -19.734 -5.841 28.200 1.00 76.12 416 VAL A N 1
ATOM 3024 C CA . VAL A 1 416 ? -19.005 -6.523 29.283 1.00 76.12 416 VAL A CA 1
ATOM 3025 C C . VAL A 1 416 ? -18.713 -7.978 28.903 1.00 76.12 416 VAL A C 1
ATOM 3027 O O . VAL A 1 416 ? -19.555 -8.660 28.320 1.00 76.12 416 VAL A O 1
ATOM 3030 N N . MET A 1 417 ? -17.522 -8.484 29.229 1.00 76.62 417 MET A N 1
ATOM 3031 C CA . MET A 1 417 ? -17.201 -9.905 29.055 1.00 76.62 417 MET A CA 1
ATOM 3032 C C . MET A 1 417 ? -17.894 -10.737 30.149 1.00 76.62 417 MET A C 1
ATOM 3034 O O . MET A 1 417 ? -17.852 -10.355 31.323 1.00 76.62 417 MET A O 1
ATOM 3038 N N . PRO A 1 418 ? -18.537 -11.869 29.811 1.00 71.25 418 PRO A N 1
ATOM 3039 C CA . PRO A 1 418 ? -19.263 -12.677 30.784 1.00 71.25 418 PRO A CA 1
ATOM 3040 C C . PRO A 1 418 ? -18.324 -13.202 31.881 1.00 71.25 418 PRO A C 1
ATOM 3042 O O . PRO A 1 418 ? -17.287 -13.784 31.588 1.00 71.25 418 PRO A O 1
ATOM 3045 N N . GLY A 1 419 ? -18.701 -13.004 33.149 1.00 71.19 419 GLY A N 1
ATOM 3046 C CA . GLY A 1 419 ? -17.965 -13.518 34.314 1.00 71.19 419 GLY A CA 1
ATOM 3047 C C . GLY A 1 419 ? -16.753 -12.688 34.760 1.00 71.19 419 GLY A C 1
ATOM 3048 O O . GLY A 1 419 ? -16.153 -13.013 35.779 1.00 71.19 419 GLY A O 1
ATOM 3049 N N . MET A 1 420 ? -16.414 -11.602 34.057 1.00 73.19 420 MET A N 1
ATOM 3050 C CA . MET A 1 420 ? -15.224 -10.791 34.337 1.00 73.19 420 MET A CA 1
ATOM 3051 C C . MET A 1 420 ? -15.599 -9.388 34.828 1.00 73.19 420 MET A C 1
ATOM 3053 O O . MET A 1 420 ? -16.475 -8.728 34.270 1.00 73.19 420 MET A O 1
ATOM 3057 N N . ARG A 1 421 ? -14.907 -8.904 35.869 1.00 73.62 421 ARG A N 1
ATOM 3058 C CA . ARG A 1 421 ? -14.958 -7.487 36.272 1.00 73.62 421 ARG A CA 1
ATOM 3059 C C . ARG A 1 421 ? -14.214 -6.625 35.245 1.00 73.62 421 ARG A C 1
ATOM 3061 O O . ARG A 1 421 ? -13.350 -7.123 34.528 1.00 73.62 421 ARG A O 1
ATOM 3068 N N . GLU A 1 422 ? -14.497 -5.322 35.218 1.00 67.88 422 GLU A N 1
ATOM 3069 C CA . GLU A 1 422 ? -13.903 -4.369 34.260 1.00 67.88 422 GLU A CA 1
ATOM 3070 C C . GLU A 1 422 ? -12.359 -4.406 34.261 1.00 67.88 422 GLU A C 1
ATOM 3072 O O . GLU A 1 422 ? -11.738 -4.475 33.203 1.00 67.88 422 GLU A O 1
ATOM 3077 N N . ALA A 1 423 ? -11.730 -4.479 35.440 1.00 74.62 423 ALA A N 1
ATOM 3078 C CA . ALA A 1 423 ? -10.272 -4.599 35.557 1.00 74.62 423 ALA A CA 1
ATOM 3079 C C . ALA A 1 423 ? -9.723 -5.928 34.999 1.00 74.62 423 ALA A C 1
ATOM 3081 O O . ALA A 1 423 ? -8.614 -5.972 34.469 1.00 74.62 423 ALA A O 1
ATOM 3082 N N . SER A 1 424 ? -10.496 -7.012 35.098 1.00 80.06 424 SER A N 1
ATOM 3083 C CA . SER A 1 424 ? -10.116 -8.326 34.570 1.00 80.06 424 SER A CA 1
ATOM 3084 C C . SER A 1 424 ? -10.266 -8.388 33.049 1.00 80.06 424 SER A C 1
ATOM 3086 O O . SER A 1 424 ? -9.456 -9.028 32.389 1.00 80.06 424 SER A O 1
ATOM 3088 N N . MET A 1 425 ? -11.248 -7.677 32.481 1.00 78.44 425 MET A N 1
ATOM 3089 C CA . MET A 1 425 ? -11.411 -7.539 31.028 1.00 78.44 425 MET A CA 1
ATOM 3090 C C . MET A 1 425 ? -10.176 -6.898 30.388 1.00 78.44 425 MET A C 1
ATOM 3092 O O . MET A 1 425 ? -9.685 -7.383 29.370 1.00 78.44 425 MET A O 1
ATOM 3096 N N . GLN A 1 426 ? -9.660 -5.824 30.993 1.00 82.00 426 GLN A N 1
ATOM 3097 C CA . GLN A 1 426 ? -8.472 -5.143 30.484 1.00 82.00 426 GLN A CA 1
ATOM 3098 C C . GLN A 1 426 ? -7.239 -6.058 30.513 1.00 82.00 426 GLN A C 1
ATOM 3100 O O . GLN A 1 426 ? -6.512 -6.100 29.525 1.00 82.00 426 GLN A O 1
ATOM 3105 N N . ARG A 1 427 ? -7.038 -6.833 31.592 1.00 85.19 427 ARG A N 1
ATOM 3106 C CA . ARG A 1 427 ? -5.935 -7.811 31.686 1.00 85.19 427 ARG A CA 1
ATOM 3107 C C . ARG A 1 427 ? -6.036 -8.905 30.624 1.00 85.19 427 ARG A C 1
ATOM 3109 O O . ARG A 1 427 ? -5.025 -9.288 30.045 1.00 85.19 427 ARG A O 1
ATOM 3116 N N . GLU A 1 428 ? -7.245 -9.385 30.338 1.00 84.50 428 GLU A N 1
ATOM 3117 C CA . GLU A 1 428 ? -7.456 -10.397 29.299 1.00 84.50 428 GLU A CA 1
ATOM 3118 C C . GLU A 1 428 ? -7.137 -9.829 27.904 1.00 84.50 428 GLU A C 1
ATOM 3120 O O . GLU A 1 428 ? -6.416 -10.445 27.122 1.00 84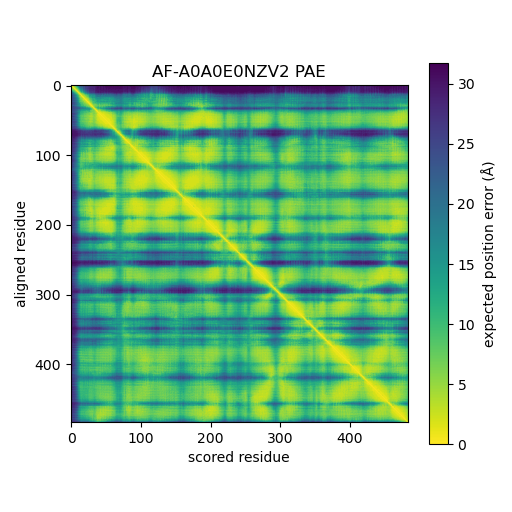.50 428 GLU A O 1
ATOM 3125 N N . LEU A 1 429 ? -7.589 -8.604 27.608 1.00 83.62 429 LEU A N 1
ATOM 3126 C CA . LEU A 1 429 ? -7.259 -7.891 26.365 1.00 83.62 429 LEU A CA 1
ATOM 3127 C C . LEU A 1 429 ? -5.752 -7.627 26.230 1.00 83.62 429 LEU A C 1
ATOM 3129 O O . LEU A 1 429 ? -5.200 -7.749 25.138 1.00 83.62 429 LEU A O 1
ATOM 3133 N N . GLU A 1 430 ? -5.080 -7.286 27.328 1.00 86.88 430 GLU A N 1
ATOM 3134 C CA . GLU A 1 430 ? -3.633 -7.056 27.383 1.00 86.88 430 GLU A CA 1
ATOM 3135 C C . GLU A 1 430 ? -2.818 -8.330 27.131 1.00 86.88 430 GLU A C 1
ATOM 3137 O O . GLU A 1 430 ? -1.714 -8.253 26.599 1.00 86.88 430 GLU A O 1
ATOM 3142 N N . ARG A 1 431 ? -3.379 -9.509 27.415 1.00 85.62 431 ARG A N 1
ATOM 3143 C CA . ARG A 1 431 ? -2.760 -10.789 27.062 1.00 85.62 431 ARG A CA 1
ATOM 3144 C C . ARG A 1 431 ? -2.840 -11.084 25.561 1.00 85.62 431 ARG A C 1
ATOM 3146 O O . ARG A 1 431 ? -1.877 -11.599 24.998 1.00 85.62 431 ARG A O 1
ATOM 3153 N N . TYR A 1 432 ? -3.961 -10.766 24.908 1.00 86.19 432 TYR A N 1
ATOM 3154 C CA . TYR A 1 432 ? -4.177 -11.116 23.496 1.00 86.19 432 TYR A CA 1
ATOM 3155 C C . TYR A 1 432 ? -3.704 -10.051 22.506 1.00 86.19 432 TYR A C 1
ATOM 3157 O O . TYR A 1 432 ? -3.112 -10.412 21.495 1.00 86.19 432 TYR A O 1
ATOM 3165 N N . ILE A 1 433 ? -3.947 -8.759 22.751 1.00 86.06 433 ILE A N 1
ATOM 3166 C CA . ILE A 1 433 ? -3.721 -7.705 21.744 1.00 86.06 433 ILE A CA 1
ATOM 3167 C C . ILE A 1 433 ? -2.234 -7.542 21.380 1.00 86.06 433 ILE A C 1
ATOM 3169 O O . ILE A 1 433 ? -1.914 -7.617 20.193 1.00 86.06 433 ILE A O 1
ATOM 3173 N N . PRO A 1 434 ? -1.296 -7.367 22.333 1.00 84.94 434 PRO A N 1
ATOM 3174 C CA . PRO A 1 434 ? 0.123 -7.215 22.006 1.00 84.94 434 PRO A CA 1
ATOM 3175 C C . PRO A 1 434 ? 0.717 -8.478 21.375 1.00 84.94 434 PRO A C 1
ATOM 3177 O O . PRO A 1 434 ? 1.547 -8.380 20.471 1.00 84.94 434 PRO A O 1
ATOM 3180 N N . ALA A 1 435 ? 0.273 -9.657 21.825 1.00 85.44 435 ALA A N 1
ATOM 3181 C CA . ALA A 1 435 ? 0.687 -10.937 21.262 1.00 85.44 435 ALA A CA 1
ATOM 3182 C C . ALA A 1 435 ? 0.172 -11.104 19.825 1.00 85.44 435 ALA A C 1
ATOM 3184 O O . ALA A 1 435 ? 0.957 -11.430 18.940 1.00 85.44 435 ALA A O 1
ATOM 3185 N N . ALA A 1 436 ? -1.107 -10.812 19.571 1.00 84.94 436 ALA A N 1
ATOM 3186 C CA . ALA A 1 436 ? -1.697 -10.850 18.237 1.00 84.94 436 ALA A CA 1
ATOM 3187 C C . ALA A 1 436 ? -1.023 -9.845 17.295 1.00 84.94 436 ALA A C 1
ATOM 3189 O O . ALA A 1 436 ? -0.669 -10.206 16.182 1.00 84.94 436 ALA A O 1
ATOM 3190 N N . ALA A 1 437 ? -0.764 -8.615 17.751 1.00 83.19 437 ALA A N 1
ATOM 3191 C CA . ALA A 1 437 ? -0.081 -7.603 16.951 1.00 83.19 437 ALA A CA 1
ATOM 3192 C C . ALA A 1 437 ? 1.354 -8.022 16.580 1.00 83.19 437 ALA A C 1
ATOM 3194 O O . ALA A 1 437 ? 1.739 -7.953 15.414 1.00 83.19 437 ALA A O 1
ATOM 3195 N N . ALA A 1 438 ? 2.137 -8.506 17.551 1.00 84.56 438 ALA A N 1
ATOM 3196 C CA . ALA A 1 438 ? 3.511 -8.938 17.304 1.00 84.56 438 ALA A CA 1
ATOM 3197 C C . ALA A 1 438 ? 3.574 -10.193 16.417 1.00 84.56 438 ALA A C 1
ATOM 3199 O O . ALA A 1 438 ? 4.300 -10.199 15.425 1.00 84.56 438 ALA A O 1
ATOM 3200 N N . LEU A 1 439 ? 2.794 -11.233 16.738 1.00 86.00 439 LEU A N 1
ATOM 3201 C CA . LEU A 1 439 ? 2.751 -12.469 15.953 1.00 86.00 439 LEU A CA 1
ATOM 3202 C C . LEU A 1 439 ? 2.206 -12.218 14.547 1.00 86.00 439 LEU A C 1
ATOM 3204 O O . LEU A 1 439 ? 2.781 -12.712 13.584 1.00 86.00 439 LEU A O 1
ATOM 3208 N N . GLY A 1 440 ? 1.161 -11.398 14.414 1.00 83.75 440 GLY A N 1
ATOM 3209 C CA . GLY A 1 440 ? 0.600 -11.006 13.126 1.00 83.75 440 GLY A CA 1
ATOM 3210 C C . GLY A 1 440 ? 1.647 -10.368 12.218 1.00 83.75 440 GLY A C 1
ATOM 3211 O O . GLY A 1 440 ? 1.831 -10.818 11.092 1.00 83.75 440 GLY A O 1
ATOM 3212 N N . CYS A 1 441 ? 2.399 -9.380 12.709 1.00 82.25 441 CYS A N 1
ATOM 3213 C CA . CYS A 1 441 ? 3.437 -8.729 11.908 1.00 82.25 441 CYS A CA 1
ATOM 3214 C C . CYS A 1 441 ? 4.642 -9.626 11.60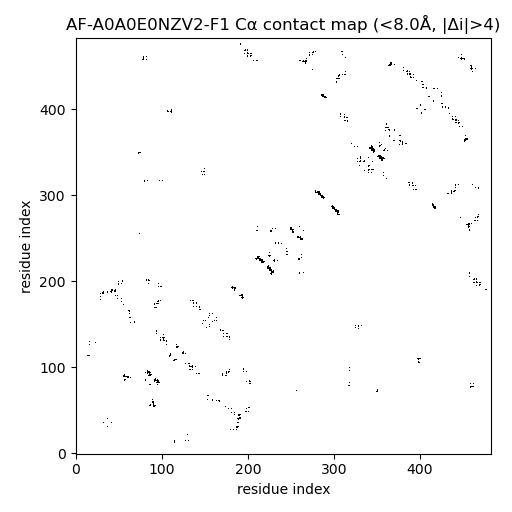3 1.00 82.25 441 CYS A C 1
ATOM 3216 O O . CYS A 1 441 ? 5.204 -9.514 10.515 1.00 82.25 441 CYS A O 1
ATOM 3218 N N . VAL A 1 442 ? 5.013 -10.541 12.503 1.00 85.69 442 VAL A N 1
ATOM 3219 C CA . VAL A 1 442 ? 6.046 -11.554 12.224 1.00 85.69 442 VAL A CA 1
ATOM 3220 C C . VAL A 1 442 ? 5.575 -12.524 11.140 1.00 85.69 442 VAL A C 1
ATOM 3222 O O . VAL A 1 442 ? 6.325 -12.790 10.207 1.00 85.69 442 VAL A O 1
ATOM 3225 N N . CYS A 1 443 ? 4.330 -13.006 11.201 1.00 85.19 443 CYS A N 1
ATOM 3226 C CA . CYS A 1 443 ? 3.755 -13.868 10.167 1.00 85.19 443 CYS A CA 1
ATOM 3227 C C . CYS A 1 443 ? 3.691 -13.165 8.805 1.00 85.19 443 CYS A C 1
ATOM 3229 O O . CYS A 1 443 ? 4.037 -13.769 7.793 1.00 85.19 443 CYS A O 1
ATOM 3231 N N . VAL A 1 444 ? 3.296 -11.887 8.774 1.00 82.00 444 VAL A N 1
ATOM 3232 C CA . VAL A 1 444 ? 3.305 -11.085 7.541 1.00 82.00 444 VAL A CA 1
ATOM 3233 C C . VAL A 1 444 ? 4.725 -10.936 7.015 1.00 82.00 444 VAL A C 1
ATOM 3235 O O . VAL A 1 444 ? 4.957 -11.247 5.856 1.00 82.00 444 VAL A O 1
ATOM 3238 N N . GLY A 1 445 ? 5.683 -10.531 7.853 1.00 81.69 445 GLY A N 1
ATOM 3239 C CA . GLY A 1 445 ? 7.081 -10.385 7.439 1.00 81.69 445 GLY A CA 1
ATOM 3240 C C . GLY A 1 445 ? 7.706 -11.699 6.952 1.00 81.69 445 GLY A C 1
ATOM 3241 O O . GLY A 1 445 ? 8.468 -11.714 5.990 1.00 81.69 445 GLY A O 1
ATOM 3242 N N . ALA A 1 446 ? 7.345 -12.830 7.560 1.00 84.44 446 ALA A N 1
ATOM 3243 C CA . ALA A 1 446 ? 7.791 -14.143 7.108 1.00 84.44 446 ALA A CA 1
ATOM 3244 C C . ALA A 1 446 ? 7.202 -14.502 5.733 1.00 84.44 446 ALA A C 1
ATOM 3246 O O . ALA A 1 446 ? 7.922 -14.998 4.868 1.00 84.44 446 ALA A O 1
ATOM 3247 N N . LEU A 1 447 ? 5.917 -14.212 5.504 1.00 83.88 447 LEU A N 1
ATOM 3248 C CA . LEU A 1 447 ? 5.273 -14.402 4.203 1.00 83.88 447 LEU A CA 1
ATOM 3249 C C . LEU A 1 447 ? 5.867 -13.504 3.117 1.00 83.88 447 LEU A C 1
ATOM 3251 O O . LEU A 1 447 ? 6.031 -13.969 1.992 1.00 83.88 447 LEU A O 1
ATOM 3255 N N . THR A 1 448 ? 6.196 -12.244 3.427 1.00 79.44 448 THR A N 1
ATOM 3256 C CA . THR A 1 448 ? 6.820 -11.340 2.447 1.00 79.44 448 THR A CA 1
ATOM 3257 C C . THR A 1 448 ? 8.186 -11.858 2.030 1.00 79.44 448 THR A C 1
ATOM 3259 O O . THR A 1 448 ? 8.438 -12.014 0.841 1.00 79.44 448 THR A O 1
ATOM 3262 N N . VAL A 1 449 ? 9.021 -12.238 3.002 1.00 80.06 449 VAL A N 1
ATOM 3263 C CA . VAL A 1 449 ? 10.335 -12.838 2.741 1.00 80.06 449 VAL A CA 1
ATOM 3264 C C . VAL A 1 449 ? 10.197 -14.121 1.921 1.00 80.06 449 VAL A C 1
ATOM 3266 O O . VAL A 1 449 ? 10.930 -14.317 0.955 1.00 80.06 449 VAL A O 1
ATOM 3269 N N . ALA A 1 450 ? 9.258 -15.001 2.280 1.00 81.12 450 ALA A N 1
ATOM 3270 C CA . ALA A 1 450 ? 9.037 -16.245 1.550 1.00 81.12 450 ALA A CA 1
ATOM 3271 C C . ALA A 1 450 ? 8.613 -15.984 0.095 1.00 81.12 450 ALA A C 1
ATOM 3273 O O . ALA A 1 450 ? 9.128 -16.631 -0.815 1.00 81.12 450 ALA A O 1
ATOM 3274 N N . ALA A 1 451 ? 7.724 -15.015 -0.134 1.00 78.44 451 ALA A N 1
ATOM 3275 C CA . ALA A 1 451 ? 7.286 -14.624 -1.470 1.00 78.44 451 ALA A CA 1
ATOM 3276 C C . ALA A 1 451 ? 8.441 -14.068 -2.320 1.00 78.44 451 ALA A C 1
ATOM 3278 O O . ALA A 1 451 ? 8.598 -14.470 -3.476 1.00 78.44 451 ALA A O 1
ATOM 3279 N N . ASP A 1 452 ? 9.275 -13.209 -1.731 1.00 74.94 452 ASP A N 1
ATOM 3280 C CA . ASP A 1 452 ? 10.416 -12.599 -2.415 1.00 74.94 452 ASP A CA 1
ATOM 3281 C C . ASP A 1 452 ? 11.480 -13.658 -2.764 1.00 74.94 452 ASP A C 1
ATOM 3283 O O . ASP A 1 452 ? 11.981 -13.702 -3.889 1.00 74.94 452 ASP A O 1
ATOM 3287 N N . LEU A 1 453 ? 11.758 -14.600 -1.852 1.00 74.12 453 LEU A N 1
ATOM 3288 C CA . LEU A 1 453 ? 12.683 -15.713 -2.101 1.00 74.12 453 LEU A CA 1
ATOM 3289 C C . LEU A 1 453 ? 12.159 -16.702 -3.152 1.00 74.12 453 LEU A C 1
ATOM 3291 O O . LEU A 1 453 ? 12.939 -17.233 -3.943 1.00 74.12 453 LEU A O 1
ATOM 3295 N N . MET A 1 454 ? 10.850 -16.960 -3.185 1.00 73.00 454 MET A N 1
ATOM 3296 C CA . MET A 1 454 ? 10.237 -17.849 -4.177 1.00 73.00 454 MET A CA 1
ATOM 3297 C C . MET A 1 454 ? 10.171 -17.236 -5.583 1.00 73.00 454 MET A C 1
ATOM 3299 O O . MET A 1 454 ? 9.892 -17.967 -6.537 1.00 73.00 454 MET A O 1
ATOM 3303 N N . GLY A 1 455 ? 10.448 -15.935 -5.724 1.00 70.56 455 GLY A N 1
ATOM 3304 C CA . GLY A 1 455 ? 10.331 -15.215 -6.990 1.00 70.56 455 GLY A CA 1
ATOM 3305 C C . GLY A 1 455 ? 8.875 -15.011 -7.403 1.00 70.56 455 GLY A C 1
ATOM 3306 O O . GLY A 1 455 ? 8.535 -15.202 -8.571 1.00 70.56 455 GLY A O 1
ATOM 3307 N N . ALA A 1 456 ? 8.000 -14.693 -6.443 1.00 68.88 456 ALA A N 1
ATOM 3308 C CA . ALA A 1 456 ? 6.598 -14.423 -6.725 1.00 68.88 456 ALA A CA 1
ATOM 3309 C C . ALA A 1 456 ? 6.444 -13.276 -7.742 1.00 68.88 456 ALA A C 1
ATOM 3311 O O . ALA A 1 456 ? 7.150 -12.266 -7.709 1.00 68.88 456 ALA A O 1
ATOM 3312 N N . VAL A 1 457 ? 5.499 -13.437 -8.668 1.00 61.00 457 VAL A N 1
ATOM 3313 C CA . VAL A 1 457 ? 5.132 -12.414 -9.652 1.00 61.00 457 VAL A CA 1
ATOM 3314 C C . VAL A 1 457 ? 4.331 -11.330 -8.924 1.00 61.00 457 VAL A C 1
ATOM 3316 O O . VAL A 1 457 ? 3.108 -11.404 -8.821 1.00 61.00 457 VAL A O 1
ATOM 3319 N N . GLY A 1 458 ? 5.046 -10.350 -8.368 1.00 62.09 458 GLY A N 1
ATOM 3320 C CA . GLY A 1 458 ? 4.516 -9.272 -7.530 1.00 62.09 458 GLY A CA 1
ATOM 3321 C C . GLY A 1 458 ? 5.195 -9.214 -6.158 1.00 62.09 458 GLY A C 1
ATOM 3322 O O . GLY A 1 458 ? 5.634 -10.229 -5.633 1.00 62.09 458 GLY A O 1
ATOM 3323 N N . SER A 1 459 ? 5.273 -8.016 -5.573 1.00 70.56 459 SER A N 1
ATOM 3324 C CA . SER A 1 459 ? 5.807 -7.820 -4.216 1.00 70.56 459 SER A CA 1
ATOM 3325 C C . SER A 1 459 ? 5.000 -8.631 -3.200 1.00 70.56 459 SER A C 1
ATOM 3327 O O . SER A 1 459 ? 3.775 -8.469 -3.126 1.00 70.56 459 SER A O 1
ATOM 3329 N N . GLY A 1 460 ? 5.671 -9.463 -2.391 1.00 70.12 460 GLY A N 1
ATOM 3330 C CA . GLY A 1 460 ? 5.033 -10.236 -1.321 1.00 70.12 460 GLY A CA 1
ATOM 3331 C C . GLY A 1 460 ? 4.215 -9.364 -0.370 1.00 70.12 460 GLY A C 1
ATOM 3332 O O . GLY A 1 460 ? 3.082 -9.691 -0.010 1.00 70.12 460 GLY A O 1
ATOM 3333 N N . ALA A 1 461 ? 4.764 -8.200 -0.024 1.00 73.00 461 ALA A N 1
ATOM 3334 C CA . ALA A 1 461 ? 4.116 -7.215 0.834 1.00 73.00 461 ALA A CA 1
ATOM 3335 C C . ALA A 1 461 ? 2.874 -6.592 0.180 1.00 73.00 461 ALA A C 1
ATOM 3337 O O . ALA A 1 461 ? 1.832 -6.490 0.826 1.00 73.00 461 ALA A O 1
ATOM 3338 N N . GLY A 1 462 ? 2.952 -6.234 -1.107 1.00 74.44 462 GLY A N 1
ATOM 3339 C CA . GLY A 1 462 ? 1.814 -5.683 -1.850 1.00 74.44 462 GLY A CA 1
ATOM 3340 C C . GLY A 1 462 ? 0.626 -6.648 -1.892 1.00 74.44 462 GLY A C 1
ATOM 3341 O O . GLY A 1 462 ? -0.506 -6.255 -1.617 1.00 74.44 462 GLY A O 1
ATOM 3342 N N . MET A 1 463 ? 0.881 -7.938 -2.147 1.00 78.88 463 MET A N 1
ATOM 3343 C CA . MET A 1 463 ? -0.172 -8.962 -2.194 1.00 78.88 463 MET A CA 1
ATOM 3344 C C . MET A 1 463 ? -0.906 -9.124 -0.861 1.00 78.88 463 MET A C 1
ATOM 3346 O O . MET A 1 463 ? -2.135 -9.176 -0.836 1.00 78.88 463 MET A O 1
ATOM 3350 N N . LEU A 1 464 ? -0.173 -9.167 0.254 1.00 77.94 464 LEU A N 1
ATOM 3351 C CA . LEU A 1 464 ? -0.769 -9.292 1.588 1.00 77.94 464 LEU A CA 1
ATOM 3352 C C . LEU A 1 464 ? -1.662 -8.094 1.926 1.00 77.94 464 LEU A C 1
ATOM 3354 O O . LEU A 1 464 ? -2.753 -8.259 2.480 1.00 77.94 464 LEU A O 1
ATOM 3358 N N . LEU A 1 465 ? -1.225 -6.892 1.551 1.00 77.62 465 LEU A N 1
ATOM 3359 C CA . LEU A 1 465 ? -2.001 -5.667 1.721 1.00 77.62 465 LEU A CA 1
ATOM 3360 C C . LEU A 1 465 ? -3.257 -5.659 0.852 1.00 77.62 465 LEU A C 1
ATOM 3362 O O . LEU A 1 465 ? -4.326 -5.284 1.339 1.00 77.62 465 LEU A O 1
ATOM 3366 N N . ALA A 1 466 ? -3.159 -6.123 -0.394 1.00 82.56 466 ALA A N 1
ATOM 3367 C CA . ALA A 1 466 ? -4.306 -6.242 -1.285 1.00 82.56 466 ALA A CA 1
ATOM 3368 C C . ALA A 1 466 ? -5.354 -7.214 -0.719 1.00 82.56 466 ALA A C 1
ATOM 3370 O O . ALA A 1 466 ? -6.523 -6.849 -0.609 1.00 82.56 466 ALA A O 1
ATOM 3371 N N . VAL A 1 467 ? -4.940 -8.403 -0.263 1.00 83.81 467 VAL A N 1
ATOM 3372 C CA . VAL A 1 467 ? -5.837 -9.392 0.370 1.00 83.81 467 VAL A CA 1
ATOM 3373 C C . VAL A 1 467 ? -6.521 -8.805 1.604 1.00 83.81 467 VAL A C 1
ATOM 3375 O O . VAL A 1 467 ? -7.742 -8.887 1.745 1.00 83.81 467 VAL A O 1
ATOM 3378 N N . THR A 1 468 ? -5.738 -8.176 2.484 1.00 79.06 468 THR A N 1
ATOM 3379 C CA . THR A 1 468 ? -6.244 -7.558 3.717 1.00 79.06 468 THR A CA 1
ATOM 3380 C C . THR A 1 468 ? -7.282 -6.485 3.403 1.00 79.06 468 THR A C 1
ATOM 3382 O O . THR A 1 468 ? -8.352 -6.466 4.011 1.00 79.06 468 THR A O 1
ATOM 3385 N N . THR A 1 469 ? -6.989 -5.626 2.428 1.00 79.56 469 THR A N 1
ATOM 3386 C CA . THR A 1 469 ? -7.881 -4.542 2.011 1.00 79.56 469 THR A CA 1
ATOM 3387 C C . THR A 1 469 ? -9.170 -5.073 1.405 1.00 79.56 469 THR A C 1
ATOM 3389 O O . THR A 1 469 ? -10.249 -4.652 1.808 1.00 79.56 469 THR A O 1
ATOM 3392 N N . VAL A 1 470 ? -9.087 -6.014 0.461 1.00 84.19 470 VAL A N 1
ATOM 3393 C CA . VAL A 1 470 ? -10.276 -6.588 -0.186 1.00 84.19 470 VAL A CA 1
ATOM 3394 C C . VAL A 1 470 ? -11.187 -7.225 0.860 1.00 84.19 470 VAL A C 1
ATOM 3396 O O . VAL A 1 470 ? -12.399 -7.021 0.827 1.00 84.19 470 VAL A O 1
ATOM 3399 N N . TYR A 1 471 ? -10.608 -7.918 1.842 1.00 80.81 471 TYR A N 1
ATOM 3400 C CA . TYR A 1 471 ? -11.363 -8.493 2.950 1.00 80.81 471 TYR A CA 1
ATOM 3401 C C . TYR A 1 471 ? -12.034 -7.420 3.827 1.00 80.81 471 TYR A C 1
ATOM 3403 O O . TYR A 1 471 ? -13.193 -7.564 4.211 1.00 80.81 471 TYR A O 1
ATOM 3411 N N . GLN A 1 472 ? -11.347 -6.311 4.117 1.00 77.56 472 GLN A N 1
ATOM 3412 C CA . GLN A 1 472 ? -11.937 -5.181 4.847 1.00 77.56 472 GLN A CA 1
ATOM 3413 C C . GLN A 1 472 ? -13.078 -4.514 4.072 1.00 77.56 472 GLN A C 1
ATOM 3415 O O . GLN A 1 472 ? -14.118 -4.212 4.659 1.00 77.56 472 GLN A O 1
ATOM 3420 N N . CYS A 1 473 ? -12.907 -4.307 2.765 1.00 77.25 473 CYS A N 1
ATOM 3421 C CA . CYS A 1 473 ? -13.950 -3.780 1.891 1.00 77.25 473 CYS A CA 1
ATOM 3422 C C . CYS A 1 473 ? -15.160 -4.719 1.852 1.00 77.25 473 CYS A C 1
ATOM 3424 O O . CYS A 1 473 ? -16.290 -4.250 1.956 1.00 77.25 473 CYS A O 1
ATOM 3426 N N . TYR A 1 474 ? -14.932 -6.032 1.770 1.00 82.75 474 TYR A N 1
ATOM 3427 C CA . TYR A 1 474 ? -15.986 -7.043 1.811 1.00 82.75 474 TYR A CA 1
ATOM 3428 C C . TYR A 1 474 ? -16.790 -6.989 3.117 1.00 82.75 474 TYR A C 1
ATOM 3430 O O . TYR A 1 474 ? -18.016 -6.948 3.095 1.00 82.75 474 TYR A O 1
ATOM 3438 N N . GLU A 1 475 ? -16.127 -6.912 4.270 1.00 76.94 475 GLU A N 1
ATOM 3439 C CA . GLU A 1 475 ? -16.832 -6.810 5.552 1.00 76.94 475 GLU A CA 1
ATOM 3440 C C . GLU A 1 475 ? -17.572 -5.480 5.723 1.00 76.94 475 GLU A C 1
ATOM 3442 O O . GLU A 1 475 ? -18.647 -5.443 6.322 1.00 76.94 475 GLU A O 1
ATOM 3447 N N . ALA A 1 476 ? -17.001 -4.375 5.235 1.00 72.88 476 ALA A N 1
ATOM 3448 C CA . ALA A 1 476 ? -17.678 -3.082 5.232 1.00 72.88 476 ALA A CA 1
ATOM 3449 C C . ALA A 1 476 ? -18.944 -3.135 4.363 1.00 72.88 476 ALA A C 1
ATOM 3451 O O . ALA A 1 476 ? -19.995 -2.637 4.763 1.00 72.88 476 ALA A O 1
ATOM 3452 N N . PHE A 1 477 ? -18.853 -3.808 3.217 1.00 78.12 477 PHE A N 1
ATOM 3453 C CA . PHE A 1 477 ? -19.958 -4.045 2.301 1.00 78.12 477 PHE A CA 1
ATOM 3454 C C . PHE A 1 477 ? -21.057 -4.914 2.925 1.00 78.12 477 PHE A C 1
ATOM 3456 O O . PHE A 1 477 ? -22.230 -4.555 2.851 1.00 78.12 477 PHE A O 1
ATOM 3463 N N . GLU A 1 478 ? -20.706 -6.027 3.580 1.00 79.06 478 GLU A N 1
ATOM 3464 C CA . GLU A 1 478 ? -21.684 -6.871 4.279 1.00 79.06 478 GLU A CA 1
ATOM 3465 C C . GLU A 1 478 ? -22.377 -6.116 5.412 1.00 79.06 478 GLU A C 1
ATOM 3467 O O . GLU A 1 478 ? -23.602 -6.172 5.531 1.00 79.06 478 GLU A O 1
ATOM 3472 N N . LYS A 1 479 ? -21.616 -5.365 6.218 1.00 74.69 479 LYS A N 1
ATOM 3473 C CA . LYS A 1 479 ? -22.186 -4.545 7.291 1.00 74.69 479 LYS A CA 1
ATOM 3474 C C . LYS A 1 479 ? -23.174 -3.528 6.735 1.00 74.69 479 LYS A C 1
ATOM 3476 O O . LYS A 1 479 ? -24.288 -3.468 7.235 1.00 74.69 479 LYS A O 1
ATOM 3481 N N . GLU A 1 480 ? -22.812 -2.777 5.694 1.00 70.44 480 GLU A N 1
ATOM 3482 C CA . GLU A 1 480 ? -23.716 -1.787 5.091 1.00 70.44 480 GLU A CA 1
ATOM 3483 C C . GLU A 1 480 ? -24.922 -2.401 4.375 1.00 70.44 480 GLU A C 1
ATOM 3485 O O . GLU A 1 480 ? -25.941 -1.735 4.287 1.00 70.44 480 GLU A O 1
ATOM 3490 N N . LYS A 1 481 ? -24.838 -3.641 3.877 1.00 70.19 481 LYS A N 1
ATOM 3491 C CA . LYS A 1 481 ? -25.983 -4.341 3.268 1.00 70.19 481 LYS A CA 1
ATOM 3492 C C . LYS A 1 481 ? -26.975 -4.878 4.305 1.00 70.19 481 LYS A C 1
ATOM 3494 O O . LYS A 1 481 ? -28.137 -5.107 3.981 1.00 70.19 481 LYS A O 1
ATOM 3499 N N . THR A 1 482 ? -26.495 -5.156 5.516 1.00 60.94 482 THR A N 1
ATOM 3500 C CA . THR A 1 482 ? -27.307 -5.717 6.609 1.00 60.94 482 THR A CA 1
ATOM 3501 C C . THR A 1 482 ? -28.095 -4.631 7.358 1.00 60.94 482 THR A C 1
ATOM 3503 O O . THR A 1 482 ? -29.059 -4.951 8.050 1.00 60.94 482 THR A O 1
ATOM 3506 N N . TYR A 1 483 ? -27.691 -3.364 7.213 1.00 51.16 483 TYR A N 1
ATOM 3507 C CA . TYR A 1 483 ? -28.426 -2.173 7.655 1.00 51.16 483 TYR A CA 1
ATOM 3508 C C . TYR A 1 483 ? -29.248 -1.584 6.509 1.00 51.16 483 TYR A C 1
ATOM 3510 O O . TYR A 1 483 ? -30.282 -0.954 6.823 1.00 51.16 483 TYR A O 1
#

Nearest PDB structures (foldseek):
  8do3-assembly1_A  TM=9.122E-01  e=4.042E-38  Homo sapiens
  8dnw-assembly1_A  TM=9.247E-01  e=2.143E-36  Homo sapiens
  7kam-assembly1_A  TM=8.614E-01  e=2.552E-36  Thermomyces lanuginosus
  8b5l-assembly1_s  TM=9.322E-01  e=1.775E-33  Oryctolagus cuniculus
  8rjd-assembly1_1  TM=8.089E-01  e=9.969E-35  Canis lupus familiaris

Sequence (483 aa):
MAGRSSSSSSSSFRLLDLVRPFVPLLPEVREPDGRRVPFRRKLACTAAALFAFLACSQLPLYGLHRAAAAGGGADPFYWVRAILASNRGTVMELGITPVVTAGTLVQLLVGSNLVRADSSNPDDRALLSAAQKLLSIVITAGEATAYVLSGAYGSVGVLGAGNAVLVVLQLVLGGMVAIFLDELLQKGYGFGSGISLFTAANTCEGVVTRALSPATMDRGRGAEFVGAVTAAAHLLATRASKLSAVREAFFRGGGGGGLPDLRGLAATCAVFLAAVYLQGVRVALPVRPRNAPRSHRGGAYSVRLLYTSGMPVVLLSSAVSSLYLVSQALYRRFGGSLLVDLLGKWTPDAAVPVGGIAYYVTAPASAASAAANPLHAAMYVAFVLAACAALSRAWVVVSGSSSRDVARRLREQQMVMPGMREASMQRELERYIPAAAALGCVCVGALTVAADLMGAVGSGAGMLLAVTTVYQCYEAFEKEKTY

InterPro domains:
  IPR002208 SecY/SEC61-alpha family [PF00344] (90-474)
  IPR002208 SecY/SEC61-alpha family [PIRSF004557] (19-480)
  IPR002208 SecY/SEC61-alpha family [PTHR10906] (27-481)
  IPR019561 Translocon Sec61/SecY, plug domain [PF10559] (52-89)
  IPR023201 SecY domain superfamily [G3DSA:1.10.3370.10] (17-483)
  IPR023201 SecY domain superfamily [SSF103491] (17-480)
  IPR030659 SecY conserved site [PS00755] (90-109)
  IPR030659 SecY conserved site [PS00756] (180-198)

Organism: Oryza rufipogon (NCBI:txid4529)

Radius of gyration: 25.11 Å; Cα contacts (8 Å, |Δi|>4): 657; chains: 1; bounding box: 64×75×74 Å

pLDDT: mean 74.33, std 12.74, range [27.69, 91.5]

Mean predicted aligned error: 11.64 Å

Secondary structure (DSSP, 8-state):
--------------GGGGTTTTGGGS-PPPPP-SSPPPHHHHHHHHHHHHHHHHHHTT-BPTT--HHHHT--S--TTHHHHHHTT--TTBTTSSTTHHHHHHHHHHHHHHHTTSS---TTSHHHHHHHHHHHHHHHHHHHHHHHHHHHHTTTTS-HHHH-HHHHHHHHHHHHHHHHHHHHHHHHIIIIISSS-HHHHHHHHHHHHHHHHHHH---EEESSSSEEESSHHHHHHHHHHH-S-HHHHHHHHH---SSSSPPPPHHHHHHHHHHHHHHHHHHH-EEEEE-EETTS-TTS-PPEEEEESSTTTTHHHHHHHHHHHHHHHHHHHHHHHHTT-HHHHHH-EE-SSS-SEEESHHHHHSPPSSHHHHHH-HHHHHHHHHHHHHHHHHHHHHHHHHTT-SHHHHHHHHHHTTEE-TT--HHHHHHHHHHHHHHHHHHHHHHHHHHHHHHHHHT-SS-HHHHHHHHHHHHHHHHHHHHHHH-

Solvent-accessible surface area (backbone atoms only — not comparable to full-atom values): 25644 Å² total; per-residue (Å²): 134,89,80,85,78,79,76,80,78,73,83,66,86,50,78,68,65,74,44,58,82,51,53,87,76,50,93,73,82,78,64,64,88,84,56,81,67,53,69,71,58,22,50,51,46,37,52,50,46,51,48,52,51,55,52,41,48,69,37,67,51,71,76,63,56,69,66,55,72,60,44,91,49,73,67,72,51,57,55,44,27,29,52,34,34,28,32,89,61,19,30,21,49,66,24,46,43,32,52,54,54,23,47,51,50,51,39,46,38,44,45,70,58,77,41,85,67,56,82,85,42,69,67,47,47,51,50,49,52,51,46,30,49,54,45,16,52,53,42,30,49,51,49,32,48,48,46,54,72,51,33,76,72,45,51,59,84,79,57,34,68,68,39,51,53,50,41,32,52,46,35,32,54,32,37,48,51,49,50,50,47,27,50,44,17,62,57,54,42,24,78,60,52,31,66,50,53,47,20,25,50,43,30,52,50,54,36,49,46,40,36,57,26,84,53,67,48,70,81,85,83,53,77,37,46,50,3,20,53,45,27,35,54,50,40,56,71,72,44,93,53,55,68,61,34,50,52,44,36,46,55,61,62,85,68,99,71,66,62,48,23,44,48,12,46,52,40,35,53,53,51,50,54,52,43,54,54,52,66,68,41,58,51,70,43,63,29,26,54,71,87,56,62,93,85,60,84,48,55,64,54,64,49,38,31,55,60,66,67,56,47,39,56,54,50,50,43,51,53,52,48,54,50,49,54,51,39,53,38,44,32,74,74,48,65,87,38,74,70,40,47,47,46,26,34,66,47,96,83,39,72,50,56,78,32,40,57,50,27,47,73,48,79,59,92,30,48,68,54,29,67,74,37,53,69,52,45,51,50,27,52,53,47,50,33,51,50,25,27,52,42,30,58,54,43,32,55,36,69,58,64,29,38,67,45,48,46,48,52,36,51,77,68,42,42,39,45,83,96,49,54,76,74,53,49,34,54,55,37,52,62,47,50,61,50,26,28,33,51,25,31,34,54,50,40,52,48,23,51,50,27,42,44,59,46,24,55,56,38,31,60,17,53,49,42,23,54,53,36,52,51,50,49,50,52,53,50,52,54,60,70,76,105